Protein AF-A0A9E1UUY7-F1 (afdb_monomer_lite)

Secondary structure (DSSP, 8-state):
-PPPPPPEEEEE-TT-HHHHHHSS-GGG-HHHHHHHHHTT--EEEEEPPP--SSGGGHHHHHHHHHHHHHHHHHHHT-EEEEEE-GGGT-S---SSTT--TTEETTTEE-----HHHHGGGS-SSSSPPSEEEEEETTHHHHHHHTTGGGGTT-S-----SS---TT--HHHHHHHHHHHHHHIIIIII--SSPEEEEESSSSSHHHHHHTTPEEEEEESSS---HHHHHHHHHHHHHTGGGT--BEEEE---BTTBSS-S-HHHHHHHHHHHHHTT-SEEEES-SS---S-TTSTT--S-PPPTTS-S--SSEEESSSS-EEE-HHHHHHHHIIIIIHHHS--S--GGG---SS-----TT--TTT--TTPPPPTTS-TTTSS-GGG-TT-PPPHHHHHHHHHGGG-

Radius of gyration: 20.35 Å; chains: 1; bounding box: 51×53×53 Å

Sequence (408 aa):
MKPSEALILGVDTAGSYHWTGHGTPPWQVDAFFRSVKALGANHINFHVHPITHAGKRNSALMQAMLLDIDRACRQRGLYYTLSIEAPNFAPKAEITPGVNEYEHSGDRHFWLLRPEWLQPLLPPKQPKPLLRAVIYDEAAHMQLSNNKYSHFPKADFDKPFFVDTRGMTMPKAWAALVNECGRIRSNHYRLPVPLHTEQVWPDLFHIFARAGWTAAPKLLKEHLNAVVVSVALGAAVQYQDRGARFWVSPDLWSPLGYPGHPPESLRSALLMGYQLGAEGIYVENIDYQGPPKDGPAAGPRTRHPEAPDRGSLVAWQDRETFALTAYGKVVHQFYTQYVPRHPRALDWRTYRPRVAIIRLPDGGWGQFSPGHKPVPHGEASSRDRLLGNPEMPLDKAASEWLHVWPIL

Structure (mmCIF, N/CA/C/O backbone):
data_AF-A0A9E1UUY7-F1
#
_entry.id   AF-A0A9E1UUY7-F1
#
loop_
_atom_site.group_PDB
_atom_site.id
_atom_site.type_symbol
_atom_site.label_atom_id
_atom_site.label_alt_id
_atom_site.label_comp_id
_atom_site.label_asym_id
_atom_site.label_entity_id
_atom_site.label_seq_id
_atom_site.pdbx_PDB_ins_code
_atom_site.Cartn_x
_atom_site.Cartn_y
_atom_site.Cartn_z
_atom_site.occupancy
_atom_site.B_iso_or_equiv
_atom_site.auth_seq_id
_atom_site.auth_comp_id
_atom_site.auth_asym_id
_atom_site.auth_atom_id
_atom_site.pdbx_PDB_model_num
ATOM 1 N N . MET A 1 1 ? 5.155 -30.880 7.814 1.00 38.59 1 MET A N 1
ATOM 2 C CA . MET A 1 1 ? 4.734 -29.575 7.252 1.00 38.59 1 MET A CA 1
ATOM 3 C C . MET A 1 1 ? 4.726 -28.552 8.377 1.00 38.59 1 MET A C 1
ATOM 5 O O . MET A 1 1 ? 4.186 -28.868 9.429 1.00 38.59 1 MET A O 1
ATOM 9 N N . LYS A 1 2 ? 5.352 -27.376 8.211 1.00 38.34 2 LYS A N 1
ATOM 10 C CA . LYS A 1 2 ? 5.155 -26.275 9.174 1.00 38.34 2 LYS A CA 1
ATOM 11 C C . LYS A 1 2 ? 3.660 -25.906 9.167 1.00 38.34 2 LYS A C 1
ATOM 13 O O . LYS A 1 2 ? 3.077 -25.955 8.084 1.00 38.34 2 LYS A O 1
ATOM 18 N N . PRO A 1 3 ? 3.038 -25.559 10.310 1.00 44.34 3 PRO A N 1
ATOM 19 C CA . PRO A 1 3 ? 1.671 -25.045 10.310 1.00 44.34 3 PRO A CA 1
ATOM 20 C C . PRO A 1 3 ? 1.600 -23.880 9.321 1.00 44.34 3 PRO A C 1
ATOM 22 O O . PRO A 1 3 ? 2.413 -22.957 9.428 1.00 44.34 3 PRO A O 1
ATOM 25 N N . SER A 1 4 ? 0.706 -23.941 8.330 1.00 60.41 4 SER A N 1
ATOM 26 C CA . SER A 1 4 ? 0.529 -22.823 7.403 1.00 60.41 4 SER A CA 1
ATOM 27 C C . SER A 1 4 ? 0.126 -21.605 8.226 1.00 60.41 4 SER A C 1
ATOM 29 O O . SER A 1 4 ? -0.836 -21.684 8.994 1.00 60.41 4 SER A O 1
ATOM 31 N N . GLU A 1 5 ? 0.860 -20.496 8.112 1.00 73.94 5 GLU A N 1
ATOM 32 C CA . GLU A 1 5 ? 0.391 -19.245 8.705 1.00 73.94 5 GLU A CA 1
ATOM 33 C C . GLU A 1 5 ? -1.024 -18.957 8.191 1.00 73.94 5 GLU A C 1
ATOM 35 O O . GLU A 1 5 ? -1.325 -19.206 7.022 1.00 73.94 5 GLU A O 1
ATOM 40 N N . ALA A 1 6 ? -1.903 -18.496 9.083 1.00 84.81 6 ALA A N 1
ATOM 41 C CA . ALA A 1 6 ? -3.269 -18.167 8.708 1.00 84.81 6 ALA A CA 1
ATOM 42 C C . ALA A 1 6 ? -3.254 -17.143 7.566 1.00 84.81 6 ALA A C 1
ATOM 44 O O . ALA A 1 6 ? -2.542 -16.139 7.645 1.00 84.81 6 ALA A O 1
ATOM 45 N N . LEU A 1 7 ? -4.036 -17.414 6.520 1.00 93.44 7 LEU A N 1
ATOM 46 C CA . LEU A 1 7 ? -4.216 -16.503 5.396 1.00 93.44 7 LEU A CA 1
ATOM 47 C C . LEU A 1 7 ? -4.732 -15.152 5.899 1.00 93.44 7 LEU A C 1
ATOM 49 O O . LEU A 1 7 ? -5.690 -15.093 6.676 1.00 93.44 7 LEU A O 1
ATOM 53 N N . ILE A 1 8 ? -4.101 -14.078 5.437 1.00 96.31 8 ILE A N 1
ATOM 54 C CA . ILE A 1 8 ? -4.511 -12.713 5.749 1.00 96.31 8 ILE A CA 1
ATOM 55 C C . ILE A 1 8 ? -5.577 -12.303 4.731 1.00 96.31 8 ILE A C 1
ATOM 57 O O . ILE A 1 8 ? -5.313 -12.251 3.533 1.00 96.31 8 ILE A O 1
ATOM 61 N N . LEU A 1 9 ? -6.788 -12.050 5.220 1.00 98.00 9 LEU A N 1
ATOM 62 C CA . LEU A 1 9 ? -7.938 -11.600 4.441 1.00 98.00 9 LEU A CA 1
ATOM 63 C C . LEU A 1 9 ? -8.405 -10.286 5.042 1.00 98.00 9 LEU A C 1
ATOM 65 O O . LEU A 1 9 ? -8.908 -10.258 6.167 1.00 98.00 9 LEU A O 1
ATOM 69 N N . GLY A 1 10 ? -8.182 -9.193 4.331 1.00 97.94 10 GLY A N 1
ATOM 70 C CA . GLY A 1 10 ? -8.300 -7.873 4.914 1.00 97.94 10 GLY A CA 1
ATOM 71 C C . GLY A 1 10 ? -9.119 -6.887 4.116 1.00 97.94 10 GLY A C 1
ATOM 72 O O . GLY A 1 10 ? -9.627 -7.164 3.028 1.00 97.94 10 GLY A O 1
ATOM 73 N N . VAL A 1 11 ? -9.208 -5.713 4.713 1.00 97.75 11 VAL A N 1
ATOM 74 C CA . VAL A 1 11 ? -9.725 -4.485 4.124 1.00 97.75 11 VAL A CA 1
ATOM 75 C C . VAL A 1 11 ? -8.815 -3.341 4.525 1.00 97.75 11 VAL A C 1
ATOM 77 O O . VAL A 1 11 ? -8.025 -3.458 5.465 1.00 97.75 11 VAL A O 1
ATOM 80 N N . ASP A 1 12 ? -8.939 -2.241 3.816 1.00 95.62 12 ASP A N 1
ATOM 81 C CA . ASP A 1 12 ? -8.142 -1.044 3.998 1.00 95.62 12 ASP A CA 1
ATOM 82 C C . ASP A 1 12 ? -9.040 0.145 4.414 1.00 95.62 12 ASP A C 1
ATOM 84 O O . ASP A 1 12 ? -10.259 0.126 4.211 1.00 95.62 12 ASP A O 1
ATOM 88 N N . THR A 1 13 ? -8.446 1.166 5.040 1.00 94.38 13 THR A N 1
ATOM 89 C CA . THR A 1 13 ? -9.147 2.390 5.472 1.00 94.38 13 THR A CA 1
ATOM 90 C C . THR A 1 13 ? -8.868 3.623 4.599 1.00 94.38 13 THR A C 1
ATOM 92 O O . THR A 1 13 ? -9.041 4.749 5.078 1.00 94.38 13 THR A O 1
ATOM 95 N N . ALA A 1 14 ? -8.404 3.453 3.362 1.00 84.75 14 ALA A N 1
ATOM 96 C CA . ALA A 1 14 ? -8.168 4.525 2.402 1.00 84.75 14 ALA A CA 1
ATOM 97 C C . ALA A 1 14 ? -9.449 5.335 2.200 1.00 84.75 14 ALA A C 1
ATOM 99 O O . ALA A 1 14 ? -10.526 4.789 1.969 1.00 84.75 14 ALA A O 1
AT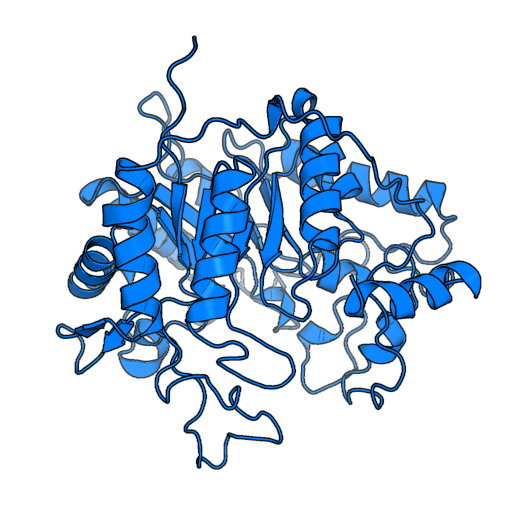OM 100 N N . GLY A 1 15 ? -9.343 6.658 2.319 1.00 71.50 15 GLY A N 1
ATOM 101 C CA . GLY A 1 15 ? -10.489 7.553 2.159 1.00 71.50 15 GLY A CA 1
ATOM 102 C C . GLY A 1 15 ? -11.581 7.403 3.226 1.00 71.50 15 GLY A C 1
ATOM 103 O O . GLY A 1 15 ? -12.711 7.821 2.967 1.00 71.50 15 GLY A O 1
ATOM 104 N N . SER A 1 16 ? -11.277 6.822 4.399 1.00 78.69 16 SER A N 1
ATOM 105 C CA . SER A 1 16 ? -12.309 6.377 5.343 1.00 78.69 16 SER A CA 1
ATOM 106 C C . SER A 1 16 ? -13.387 7.427 5.643 1.00 78.69 16 SER A C 1
ATOM 108 O O . SER A 1 16 ? -13.115 8.537 6.126 1.00 78.69 16 SER A O 1
ATOM 110 N N . TYR A 1 17 ? -14.642 7.042 5.399 1.00 79.50 17 TYR A N 1
ATOM 111 C CA . TYR A 1 17 ? -15.811 7.884 5.642 1.00 79.50 17 TYR A CA 1
ATOM 112 C C . TYR A 1 17 ? -16.031 8.138 7.134 1.00 79.50 17 TYR A C 1
ATOM 114 O O . TYR A 1 17 ? -16.485 9.212 7.509 1.00 79.50 17 TYR A O 1
ATOM 122 N N . HIS A 1 18 ? -15.681 7.202 8.016 1.00 80.38 18 HIS A N 1
ATOM 123 C CA . HIS A 1 18 ? -15.804 7.424 9.459 1.00 80.38 18 HIS A CA 1
ATOM 124 C C . HIS A 1 18 ? -15.027 8.651 9.949 1.00 80.38 18 HIS A C 1
ATOM 126 O O . HIS A 1 18 ? -15.564 9.459 10.715 1.00 80.38 18 HIS A O 1
ATOM 132 N N . TRP A 1 19 ? -13.806 8.847 9.448 1.00 81.06 19 TRP A N 1
ATOM 133 C CA . TRP A 1 19 ? -13.015 10.019 9.806 1.00 81.06 19 TRP A CA 1
ATOM 134 C C . TRP A 1 19 ? -13.644 11.306 9.264 1.00 81.06 19 TRP A C 1
ATOM 136 O O . TRP A 1 19 ? -13.841 12.270 10.000 1.00 81.06 19 TRP A O 1
ATOM 146 N N . THR A 1 20 ? -13.979 11.318 7.974 1.00 80.12 20 THR A N 1
ATOM 147 C CA . THR A 1 20 ? -14.407 12.532 7.260 1.00 80.12 20 THR A CA 1
ATOM 148 C C . THR A 1 20 ? -15.874 12.900 7.495 1.00 80.12 20 THR A C 1
ATOM 150 O O . THR A 1 20 ? -16.199 14.078 7.608 1.00 80.12 20 THR A O 1
ATOM 153 N N . GLY A 1 21 ? -16.759 11.911 7.596 1.00 80.44 21 GLY A N 1
ATOM 154 C CA . GLY A 1 21 ? -18.204 12.073 7.754 1.00 80.44 21 GLY A CA 1
ATOM 155 C C . GLY A 1 21 ? -18.697 12.074 9.202 1.00 80.44 21 GLY A C 1
ATOM 156 O O . GLY A 1 21 ? -19.742 12.661 9.480 1.00 80.44 21 GLY A O 1
ATOM 157 N N . HIS A 1 22 ? -17.969 11.453 10.138 1.00 81.31 22 HIS A N 1
ATOM 158 C CA . HIS A 1 22 ? -18.386 11.361 11.548 1.00 81.31 22 HIS A CA 1
ATOM 159 C C . HIS A 1 22 ? -17.381 11.951 12.545 1.00 81.31 22 HIS A C 1
ATOM 161 O O . HIS A 1 22 ? -17.633 11.915 13.752 1.00 81.31 22 HIS A O 1
ATOM 167 N N . GLY A 1 23 ? -16.241 12.471 12.075 1.00 86.31 23 GLY A N 1
ATOM 168 C CA . GLY A 1 23 ? -15.219 13.083 12.930 1.00 86.31 23 GLY A CA 1
ATOM 169 C C . GLY A 1 23 ? -14.635 12.128 13.974 1.00 86.31 23 GLY A C 1
ATOM 170 O O . GLY A 1 23 ? -14.074 12.581 14.969 1.00 86.31 23 GLY A O 1
ATOM 171 N N . THR A 1 24 ? -14.808 10.815 13.789 1.00 89.00 24 THR A N 1
ATOM 172 C CA . THR A 1 24 ? -14.367 9.792 14.739 1.00 89.00 24 THR A CA 1
ATOM 173 C C . THR A 1 24 ? -13.473 8.785 14.021 1.00 89.00 24 THR A C 1
ATOM 175 O O . THR A 1 24 ? -13.864 8.264 12.975 1.00 89.00 24 THR A O 1
ATOM 178 N N . PRO A 1 25 ? -12.297 8.451 14.575 1.00 92.25 25 PRO A N 1
ATOM 179 C CA . PRO A 1 25 ? -11.444 7.437 13.982 1.00 92.25 25 PRO A CA 1
ATOM 180 C C . PRO A 1 25 ? -12.100 6.049 13.967 1.00 92.25 25 PRO A C 1
ATOM 182 O O . PRO A 1 25 ? -12.718 5.662 14.962 1.00 92.25 25 PRO A O 1
ATOM 185 N N . PRO A 1 26 ? -11.916 5.244 12.904 1.00 93.19 26 PRO A N 1
ATOM 186 C CA . PRO A 1 26 ? -12.570 3.939 12.783 1.00 93.19 26 PRO A CA 1
ATOM 187 C C . PRO A 1 26 ? -12.216 2.970 13.923 1.00 93.19 26 PRO A C 1
ATOM 189 O O . PRO A 1 26 ? -13.072 2.220 14.385 1.00 93.19 26 PRO A O 1
ATOM 192 N N . TRP A 1 27 ? -10.995 3.030 14.464 1.00 94.88 27 TRP A N 1
ATOM 193 C CA . TRP A 1 27 ? -10.573 2.183 15.590 1.00 94.88 27 TRP A CA 1
ATOM 194 C C . TRP A 1 27 ? -11.230 2.532 16.937 1.00 94.88 27 TRP A C 1
ATOM 196 O O . TRP A 1 27 ? -11.044 1.799 17.907 1.00 94.88 27 TRP A O 1
ATOM 206 N N . GLN A 1 28 ? -12.002 3.620 17.014 1.00 94.88 28 GLN A N 1
ATOM 207 C CA . GLN A 1 28 ? -12.779 4.009 18.197 1.00 94.88 28 GLN A CA 1
ATOM 208 C C . GLN A 1 28 ? -14.278 3.694 18.061 1.00 94.88 28 GLN A C 1
ATOM 210 O O . GLN A 1 28 ? -15.062 4.055 18.939 1.00 94.88 28 GLN A O 1
ATOM 215 N N . VAL A 1 29 ? -14.700 3.049 16.968 1.00 94.25 29 VAL A N 1
ATOM 216 C CA . VAL A 1 29 ? -16.112 2.762 16.687 1.00 94.25 29 VAL A CA 1
ATOM 217 C C . VAL A 1 29 ? -16.335 1.253 16.653 1.00 94.25 29 VAL A C 1
ATOM 219 O O . VAL A 1 29 ? -15.800 0.548 15.802 1.00 94.25 29 VAL A O 1
ATOM 222 N N . ASP A 1 30 ? -17.169 0.729 17.552 1.00 96.31 30 ASP A N 1
ATOM 223 C CA . ASP A 1 30 ? -17.468 -0.709 17.580 1.00 96.31 30 ASP A CA 1
ATOM 224 C C . ASP A 1 30 ? -18.150 -1.185 16.296 1.00 96.31 30 ASP A C 1
ATOM 226 O O . ASP A 1 30 ? -17.867 -2.286 15.814 1.00 96.31 30 ASP A O 1
ATOM 230 N N . ALA A 1 31 ? -19.010 -0.350 15.711 1.00 96.25 31 ALA A N 1
ATOM 231 C CA . ALA A 1 31 ? -19.679 -0.634 14.448 1.00 96.25 31 ALA A CA 1
ATOM 232 C C . ALA A 1 31 ? -18.709 -0.905 13.303 1.00 96.25 31 ALA A C 1
ATOM 234 O O . ALA A 1 31 ? -18.947 -1.817 12.510 1.00 96.25 31 ALA A O 1
ATOM 235 N N . PHE A 1 32 ? -17.597 -0.170 13.247 1.00 96.38 32 PHE A N 1
ATOM 236 C CA . PHE A 1 32 ? -16.549 -0.388 12.257 1.00 96.38 32 PHE A CA 1
ATOM 237 C C . PHE A 1 32 ? -15.992 -1.810 12.358 1.00 96.38 32 PHE A C 1
ATOM 239 O O . PHE A 1 32 ? -15.933 -2.544 11.377 1.00 96.38 32 PHE A O 1
ATOM 246 N N . PHE A 1 33 ? -15.689 -2.283 13.565 1.00 97.38 33 PHE A N 1
ATOM 247 C CA . PHE A 1 33 ? -15.230 -3.660 13.737 1.00 97.38 33 PHE A CA 1
ATOM 248 C C . PHE A 1 33 ? -16.325 -4.703 13.476 1.00 97.38 33 PHE A C 1
ATOM 250 O O . PHE A 1 33 ? -16.024 -5.795 12.982 1.00 97.38 33 PHE A O 1
ATOM 257 N N . ARG A 1 34 ? -17.599 -4.385 13.755 1.00 97.88 34 ARG A N 1
ATOM 258 C CA . ARG A 1 34 ? -18.731 -5.233 13.339 1.00 97.88 34 ARG A CA 1
ATOM 259 C C . ARG A 1 34 ? -18.800 -5.349 11.815 1.00 97.88 34 ARG A C 1
ATOM 261 O O . ARG A 1 34 ? -19.099 -6.438 11.329 1.00 97.88 34 ARG A O 1
ATOM 268 N N . SER A 1 35 ? -18.493 -4.288 11.068 1.00 97.94 35 SER A N 1
ATOM 269 C CA . SER A 1 35 ? -18.500 -4.311 9.601 1.00 97.94 35 SER A CA 1
ATOM 270 C C . SER A 1 35 ? -17.326 -5.102 9.022 1.00 97.94 35 SER A C 1
ATOM 272 O O . SER A 1 35 ? -17.542 -5.951 8.157 1.00 97.94 35 SER A O 1
ATOM 274 N N . VAL A 1 36 ? -16.122 -4.960 9.588 1.00 98.25 36 VAL A N 1
ATOM 275 C CA . VAL A 1 36 ? -14.956 -5.807 9.264 1.00 98.25 36 VAL A CA 1
ATOM 276 C C . VAL A 1 36 ? -15.285 -7.289 9.490 1.00 98.25 36 VAL A C 1
ATOM 278 O O . VAL A 1 36 ? -15.058 -8.125 8.612 1.00 98.25 36 VAL A O 1
ATOM 281 N N . LYS A 1 37 ? -15.904 -7.624 10.631 1.00 98.31 37 LYS A N 1
ATOM 282 C CA . LYS A 1 37 ? -16.352 -8.994 10.927 1.00 98.31 37 LYS A CA 1
ATOM 283 C C . LYS A 1 37 ? -17.449 -9.467 9.971 1.00 98.31 37 LYS A C 1
ATOM 285 O O . LYS A 1 37 ? -17.419 -10.622 9.553 1.00 98.31 37 LYS A O 1
ATOM 290 N N . ALA A 1 38 ? -18.400 -8.605 9.610 1.00 98.56 38 ALA A N 1
ATOM 291 C CA . ALA A 1 38 ? -19.463 -8.937 8.662 1.00 98.56 38 ALA A CA 1
ATOM 292 C C . ALA A 1 38 ? -18.908 -9.279 7.272 1.00 98.56 38 ALA A C 1
ATOM 294 O O . ALA A 1 38 ? -19.444 -10.161 6.610 1.00 98.56 38 ALA A O 1
ATOM 295 N N . LEU A 1 39 ? -17.802 -8.659 6.854 1.00 98.62 39 LEU A N 1
ATOM 296 C CA . LEU A 1 39 ? -17.079 -9.024 5.631 1.00 98.62 39 LEU A CA 1
ATOM 297 C C . LEU A 1 39 ? -16.318 -10.356 5.747 1.00 98.62 39 LEU A C 1
ATOM 299 O O . LEU A 1 39 ? -15.879 -10.891 4.736 1.00 98.62 39 LEU A O 1
ATOM 303 N N . GLY A 1 40 ? -16.147 -10.908 6.951 1.00 98.25 40 GLY A N 1
ATOM 304 C CA . GLY A 1 40 ? -15.309 -12.086 7.189 1.00 98.25 40 GLY A CA 1
ATOM 305 C C . GLY A 1 40 ? -13.808 -11.791 7.174 1.00 98.25 40 GLY A C 1
ATOM 306 O O . GLY A 1 40 ? -13.010 -12.719 7.058 1.00 98.25 40 GLY A O 1
ATOM 307 N N . ALA A 1 41 ? -13.417 -10.518 7.268 1.00 98.31 41 ALA A N 1
ATOM 308 C CA . ALA A 1 41 ? -12.019 -10.115 7.290 1.00 98.31 41 ALA A CA 1
ATOM 309 C C . ALA A 1 41 ? -11.380 -10.385 8.664 1.00 98.31 41 ALA A C 1
ATOM 311 O O . ALA A 1 41 ? -12.022 -10.269 9.710 1.00 98.31 41 ALA A O 1
ATOM 312 N N . ASN A 1 42 ? -10.091 -10.720 8.656 1.00 97.56 42 ASN A N 1
ATOM 313 C CA . ASN A 1 42 ? -9.255 -10.917 9.843 1.00 97.56 42 ASN A CA 1
ATOM 314 C C . ASN A 1 42 ? -8.092 -9.910 9.932 1.00 97.56 42 ASN A C 1
ATOM 316 O O . ASN A 1 42 ? -7.251 -10.017 10.829 1.00 97.56 42 ASN A O 1
ATOM 320 N N . HIS A 1 43 ? -8.038 -8.956 9.000 1.00 98.12 43 HIS A N 1
ATOM 321 C CA . HIS A 1 43 ? -6.961 -7.988 8.867 1.00 98.12 43 HIS A CA 1
ATOM 322 C C . HIS A 1 43 ? -7.461 -6.598 8.460 1.00 98.12 43 HIS A C 1
ATOM 324 O O . HIS A 1 43 ? -8.394 -6.483 7.666 1.00 98.12 43 HIS A O 1
ATOM 330 N N . ILE A 1 44 ? -6.806 -5.549 8.965 1.00 98.06 44 ILE A N 1
ATOM 331 C CA . ILE A 1 44 ? -7.079 -4.156 8.592 1.00 98.06 44 ILE A CA 1
ATOM 332 C C . ILE A 1 44 ? -5.775 -3.446 8.212 1.00 98.06 44 ILE A C 1
ATOM 334 O O . ILE A 1 44 ? -4.829 -3.426 8.997 1.00 98.06 44 ILE A O 1
ATOM 338 N N . ASN A 1 45 ? -5.725 -2.835 7.033 1.00 97.81 45 ASN A N 1
ATOM 339 C CA . ASN A 1 45 ? -4.677 -1.883 6.675 1.00 97.81 45 ASN A CA 1
ATOM 340 C C . ASN A 1 45 ? -5.119 -0.466 7.058 1.00 97.81 45 ASN A C 1
ATOM 342 O O . ASN A 1 45 ? -6.059 0.069 6.468 1.00 97.81 45 ASN A O 1
ATOM 346 N N . PHE A 1 46 ? -4.475 0.123 8.067 1.00 97.38 46 PHE A N 1
ATOM 347 C CA . PHE A 1 46 ? -4.775 1.482 8.510 1.00 97.38 46 PHE A CA 1
ATOM 348 C C . PHE A 1 46 ? -3.881 2.484 7.794 1.00 97.38 46 PHE A C 1
ATOM 350 O O . PHE A 1 46 ? -2.663 2.460 7.965 1.00 97.38 46 PHE A O 1
ATOM 357 N N . HIS A 1 47 ? -4.494 3.415 7.070 1.00 95.12 47 HIS A N 1
ATOM 358 C CA . HIS A 1 47 ? -3.803 4.586 6.538 1.00 95.12 47 HIS A CA 1
ATOM 359 C C . HIS A 1 47 ? -3.465 5.557 7.661 1.00 95.12 47 HIS A C 1
ATOM 361 O O . HIS A 1 47 ? -4.345 6.081 8.350 1.00 95.12 47 HIS A O 1
ATOM 367 N N . VAL A 1 48 ? -2.170 5.769 7.877 1.00 95.06 48 VAL A N 1
ATOM 368 C CA . VAL A 1 48 ? -1.661 6.626 8.943 1.00 95.06 48 VAL A CA 1
ATOM 369 C C . VAL A 1 48 ? -1.421 8.021 8.381 1.00 95.06 48 VAL A C 1
ATOM 371 O O . VAL A 1 48 ? -0.577 8.219 7.509 1.00 95.06 48 VAL A O 1
ATOM 374 N N . HIS A 1 49 ? -2.118 9.010 8.933 1.00 94.12 49 HIS A N 1
ATOM 375 C CA . HIS A 1 49 ? -1.875 10.419 8.637 1.00 94.12 49 HIS A CA 1
ATOM 376 C C . HIS A 1 49 ? -1.070 11.080 9.764 1.00 94.12 49 HIS A C 1
ATOM 378 O O . HIS A 1 49 ? -1.278 10.758 10.938 1.00 94.12 49 HIS A O 1
ATOM 384 N N . PRO A 1 50 ? -0.155 12.011 9.445 1.00 95.94 50 PRO A N 1
ATOM 385 C CA . PRO A 1 50 ? 0.582 12.746 10.462 1.00 95.94 50 PRO A CA 1
ATOM 386 C C . PRO A 1 50 ? -0.351 13.679 11.248 1.00 95.94 50 PRO A C 1
ATOM 388 O O . PRO A 1 50 ? -1.147 14.428 10.682 1.00 95.94 50 PRO A O 1
ATOM 391 N N . ILE A 1 51 ? -0.204 13.700 12.569 1.00 96.56 51 ILE A N 1
ATOM 392 C CA . ILE A 1 51 ? -0.846 14.686 13.438 1.00 96.56 51 ILE A CA 1
ATOM 393 C C . ILE A 1 51 ? 0.052 15.920 13.478 1.00 96.56 51 ILE A C 1
ATOM 395 O O . ILE A 1 51 ? 1.149 15.878 14.032 1.00 96.56 51 ILE A O 1
ATOM 399 N N . THR A 1 52 ? -0.420 17.017 12.886 1.00 96.56 52 THR A N 1
ATOM 400 C CA . THR A 1 52 ? 0.359 18.258 12.709 1.00 96.56 52 THR A CA 1
ATOM 401 C C . THR A 1 52 ? -0.230 19.477 13.432 1.00 96.56 52 THR A C 1
ATOM 403 O O . THR A 1 52 ? 0.413 20.519 13.505 1.00 96.56 52 THR A O 1
ATOM 406 N N . HIS A 1 53 ? -1.419 19.368 14.029 1.00 95.25 53 HIS A N 1
ATOM 407 C CA . HIS A 1 53 ? -2.212 20.519 14.493 1.00 95.25 53 HIS A CA 1
ATOM 408 C C . HIS A 1 53 ? -2.122 20.831 16.004 1.00 95.25 53 HIS A C 1
ATOM 410 O O . HIS A 1 53 ? -2.658 21.836 16.459 1.00 95.25 53 HIS A O 1
ATOM 416 N N . ALA A 1 54 ? -1.455 20.001 16.806 1.00 94.88 54 ALA A N 1
ATOM 417 C CA . ALA A 1 54 ? -1.353 20.117 18.267 1.00 94.88 54 ALA A CA 1
ATOM 418 C C . ALA A 1 54 ? 0.017 20.631 18.769 1.00 94.88 54 ALA A C 1
ATOM 420 O O . ALA A 1 54 ? 0.327 20.532 19.965 1.00 94.88 54 ALA A O 1
ATOM 421 N N . GLY A 1 55 ? 0.851 21.171 17.873 1.00 94.88 55 GLY A N 1
ATOM 422 C CA . GLY A 1 55 ? 2.160 21.746 18.191 1.00 94.88 55 GLY A CA 1
ATOM 423 C C . GLY A 1 55 ? 3.096 20.737 18.863 1.00 94.88 55 GLY A C 1
ATOM 424 O O . GLY A 1 55 ? 3.283 19.626 18.379 1.00 94.88 55 GLY A O 1
ATOM 425 N N . LYS A 1 56 ? 3.664 21.082 20.027 1.00 96.06 56 LYS A N 1
ATOM 426 C CA . LYS A 1 56 ? 4.607 20.205 20.758 1.00 96.06 56 LYS A CA 1
ATOM 427 C C . LYS A 1 56 ? 4.015 18.844 21.166 1.00 96.06 56 LYS A C 1
ATOM 429 O O . LYS A 1 56 ? 4.771 17.936 21.493 1.00 96.06 56 LYS A O 1
ATOM 434 N N . ARG A 1 57 ? 2.684 18.688 21.156 1.00 97.56 57 ARG A N 1
ATOM 435 C CA . ARG A 1 57 ? 2.002 17.425 21.498 1.00 97.56 57 ARG A CA 1
ATOM 436 C C . ARG A 1 57 ? 1.817 16.480 20.311 1.00 97.56 57 ARG A C 1
ATOM 438 O O . ARG A 1 57 ? 1.456 15.332 20.535 1.00 97.56 57 ARG A O 1
ATOM 445 N N . ASN A 1 58 ? 2.081 16.928 19.084 1.00 97.50 58 ASN A N 1
ATOM 446 C CA . ASN A 1 58 ? 1.918 16.146 17.854 1.00 97.50 58 ASN A CA 1
ATOM 447 C C . ASN A 1 58 ? 2.561 14.752 17.944 1.00 97.50 58 ASN A C 1
ATOM 449 O O . ASN A 1 58 ? 1.877 13.754 17.751 1.00 97.50 58 ASN A O 1
ATOM 453 N N . SER A 1 59 ? 3.843 14.666 18.320 1.00 97.25 59 SER A N 1
ATOM 454 C CA . SER A 1 59 ? 4.553 13.379 18.441 1.00 97.25 59 SER A CA 1
ATOM 455 C C . SER A 1 59 ? 3.937 12.443 19.492 1.00 97.25 59 SER A C 1
ATOM 457 O O . SER A 1 59 ? 3.761 11.252 19.241 1.00 97.25 59 SER A O 1
ATOM 459 N N . ALA A 1 60 ? 3.548 12.976 20.655 1.00 97.50 60 ALA A N 1
ATOM 460 C CA . ALA A 1 60 ? 2.904 12.179 21.701 1.00 97.50 60 ALA A CA 1
ATOM 461 C C . ALA A 1 60 ? 1.522 11.669 21.257 1.00 97.50 60 ALA A C 1
ATOM 463 O O . ALA A 1 60 ? 1.171 10.521 21.516 1.00 97.50 60 ALA A O 1
ATOM 464 N N . LEU A 1 61 ? 0.755 12.499 20.544 1.00 97.69 61 LEU A N 1
ATOM 465 C CA . LEU A 1 61 ? -0.536 12.107 19.978 1.00 97.69 61 LEU A CA 1
ATOM 466 C C . LEU A 1 61 ? -0.381 11.081 18.849 1.00 97.69 61 LEU A C 1
ATOM 468 O O . LEU A 1 61 ? -1.194 10.166 18.766 1.00 97.69 61 LEU A O 1
ATOM 472 N N . MET A 1 62 ? 0.673 11.179 18.030 1.00 97.69 62 MET A N 1
ATOM 473 C CA . MET A 1 62 ? 1.001 10.156 17.028 1.00 97.69 62 MET A CA 1
ATOM 474 C C . MET A 1 62 ? 1.244 8.800 17.682 1.00 97.69 62 MET A C 1
ATOM 476 O O . MET A 1 62 ? 0.668 7.800 17.259 1.00 97.69 62 MET A O 1
ATOM 480 N N . GLN A 1 63 ? 2.052 8.762 18.742 1.00 97.44 63 GLN A N 1
ATOM 481 C CA . GLN A 1 63 ? 2.290 7.528 19.486 1.00 97.44 63 GLN A CA 1
ATOM 482 C C . GLN A 1 63 ? 0.996 6.986 20.113 1.00 97.44 63 GLN A C 1
ATOM 484 O O . GLN A 1 63 ? 0.711 5.795 19.992 1.00 97.44 63 GLN A O 1
ATOM 489 N N . ALA A 1 64 ? 0.197 7.851 20.747 1.00 97.50 64 ALA A N 1
ATOM 490 C CA . ALA A 1 64 ? -1.073 7.467 21.362 1.00 97.50 64 ALA A CA 1
ATOM 491 C C . ALA A 1 64 ? -2.059 6.880 20.340 1.00 97.50 64 ALA A C 1
ATOM 493 O O . ALA A 1 64 ? -2.656 5.839 20.597 1.00 97.50 64 ALA A O 1
ATOM 494 N N . MET A 1 65 ? -2.165 7.484 19.154 1.00 97.38 65 MET A N 1
ATOM 495 C CA . MET A 1 65 ? -3.002 6.983 18.065 1.00 97.38 65 MET A CA 1
ATOM 496 C C . MET A 1 65 ? -2.628 5.551 17.663 1.00 97.38 65 MET A C 1
ATOM 498 O O . MET A 1 65 ? -3.500 4.691 17.554 1.00 97.38 65 MET A O 1
ATOM 502 N N . LEU A 1 66 ? -1.336 5.273 17.461 1.00 97.38 66 LEU A N 1
ATOM 503 C CA . LEU A 1 66 ? -0.879 3.939 17.063 1.00 97.38 66 LEU A CA 1
ATOM 504 C C . LEU A 1 66 ? -1.087 2.898 18.174 1.00 97.38 66 LEU A C 1
ATOM 506 O O . LEU A 1 66 ? -1.447 1.756 17.885 1.00 97.38 66 LEU A O 1
ATOM 510 N N . LEU A 1 67 ? -0.916 3.296 19.438 1.00 96.44 67 LEU A N 1
ATOM 511 C CA . LEU A 1 67 ? -1.233 2.462 20.601 1.00 96.44 67 LEU A CA 1
ATOM 512 C C . LEU A 1 67 ? -2.732 2.150 20.704 1.00 96.44 67 LEU A C 1
ATOM 514 O O . LEU A 1 67 ? -3.101 1.035 21.077 1.00 96.44 67 LEU A O 1
ATOM 518 N N . ASP A 1 68 ? -3.598 3.108 20.378 1.00 96.81 68 ASP A N 1
ATOM 519 C CA . ASP A 1 68 ? -5.047 2.906 20.379 1.00 96.81 68 ASP A CA 1
ATOM 520 C C . ASP A 1 68 ? -5.483 1.953 19.259 1.00 96.81 68 ASP A C 1
ATOM 522 O O . ASP A 1 68 ? -6.300 1.063 19.509 1.00 96.81 68 ASP A O 1
ATOM 526 N 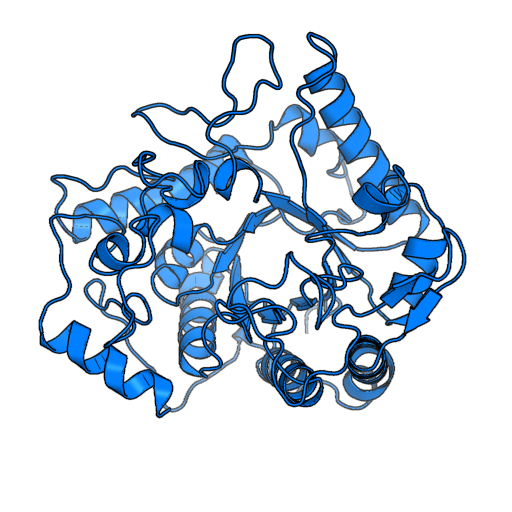N . ILE A 1 69 ? -4.892 2.066 18.063 1.00 97.06 69 ILE A N 1
ATOM 527 C CA . ILE A 1 69 ? -5.098 1.110 16.961 1.00 97.06 69 ILE A CA 1
ATOM 528 C C . ILE A 1 69 ? -4.705 -0.309 17.398 1.00 97.06 69 ILE A C 1
ATOM 530 O O . ILE A 1 69 ? -5.505 -1.240 17.264 1.00 97.06 69 ILE A O 1
ATOM 534 N N . ASP A 1 70 ? -3.498 -0.481 17.951 1.00 96.12 70 ASP A N 1
ATOM 535 C CA . ASP A 1 70 ? -3.006 -1.783 18.420 1.00 96.12 70 ASP A CA 1
ATOM 536 C C . ASP A 1 70 ? -3.919 -2.371 19.501 1.00 96.12 70 ASP A C 1
ATOM 538 O O . ASP A 1 70 ? -4.345 -3.525 19.395 1.00 96.12 70 ASP A O 1
ATOM 542 N N . ARG A 1 71 ? -4.303 -1.568 20.501 1.00 95.44 71 ARG A N 1
ATOM 543 C CA . ARG A 1 71 ? -5.223 -1.988 21.567 1.00 95.44 71 ARG A CA 1
ATOM 544 C C . ARG A 1 71 ? -6.566 -2.441 21.000 1.00 95.44 71 ARG A C 1
ATOM 546 O O . ARG A 1 71 ? -7.053 -3.508 21.385 1.00 95.44 71 ARG A O 1
ATOM 553 N N . ALA A 1 72 ? -7.153 -1.664 20.093 1.00 96.25 72 ALA A N 1
ATOM 554 C CA . ALA A 1 72 ? -8.447 -1.976 19.499 1.00 96.25 72 ALA A CA 1
ATOM 555 C C . ALA A 1 72 ? -8.401 -3.286 18.691 1.00 96.25 72 ALA A C 1
ATOM 557 O O . ALA A 1 72 ? -9.315 -4.112 18.807 1.00 96.25 72 ALA A O 1
ATOM 558 N N . CYS A 1 73 ? -7.313 -3.519 17.950 1.00 96.19 73 CYS A N 1
ATOM 559 C CA . CYS A 1 73 ? -7.082 -4.763 17.215 1.00 96.19 73 CYS A CA 1
ATOM 560 C C . CYS A 1 73 ? -6.846 -5.956 18.155 1.00 96.19 73 CYS A C 1
ATOM 562 O O . CYS A 1 73 ? -7.436 -7.019 17.946 1.00 96.19 73 CYS A O 1
ATOM 564 N N . ARG A 1 74 ? -6.066 -5.785 19.235 1.00 93.31 74 ARG A N 1
ATOM 565 C CA . ARG A 1 74 ? -5.816 -6.828 20.251 1.00 93.31 74 ARG A CA 1
ATOM 566 C C . ARG A 1 74 ? -7.073 -7.305 20.939 1.00 93.31 74 ARG A C 1
ATOM 568 O O . ARG A 1 74 ? -7.280 -8.511 21.036 1.00 93.31 74 ARG A O 1
ATOM 575 N N . GLN A 1 75 ? -7.929 -6.380 21.354 1.00 94.44 75 GLN A N 1
ATOM 576 C CA . GLN A 1 75 ? -9.214 -6.705 21.976 1.00 94.44 75 GLN A CA 1
ATOM 577 C C . GLN A 1 75 ? -10.113 -7.567 21.077 1.00 94.44 75 GLN A C 1
ATOM 579 O O . GLN A 1 75 ? -11.001 -8.250 21.576 1.00 94.44 75 GLN A O 1
ATOM 584 N N . ARG A 1 76 ? -9.891 -7.535 19.758 1.00 95.19 76 ARG A N 1
ATOM 585 C CA . ARG A 1 76 ? -10.733 -8.195 18.750 1.00 95.19 76 ARG A CA 1
ATOM 586 C C . ARG A 1 76 ? -10.027 -9.335 18.018 1.00 95.19 76 ARG A C 1
ATOM 588 O O . ARG A 1 76 ? -10.638 -9.964 17.161 1.00 95.19 76 ARG A O 1
ATOM 595 N N . GLY A 1 77 ? -8.764 -9.609 18.348 1.00 93.81 77 GLY A N 1
ATOM 596 C CA . GLY A 1 77 ? -7.962 -10.641 17.691 1.00 93.81 77 GLY A CA 1
ATOM 597 C C . GLY A 1 77 ? -7.722 -10.385 16.199 1.00 93.81 77 GLY A C 1
ATOM 598 O O . GLY A 1 77 ? -7.586 -11.343 15.441 1.00 93.81 77 GLY A O 1
ATOM 599 N N . LEU A 1 78 ? -7.694 -9.120 15.770 1.00 95.62 78 LEU A N 1
ATOM 600 C CA . LEU A 1 78 ? -7.493 -8.740 14.370 1.00 95.62 78 LEU A CA 1
ATOM 601 C C . LEU A 1 78 ? -6.022 -8.444 14.086 1.00 95.62 78 LEU A C 1
ATOM 603 O O . LEU A 1 78 ? -5.343 -7.780 14.869 1.00 95.62 78 LEU A O 1
ATOM 607 N N . TYR A 1 79 ? -5.536 -8.909 12.940 1.00 96.38 79 TYR A N 1
ATOM 608 C CA . TYR A 1 79 ? -4.251 -8.468 12.414 1.00 96.38 79 TYR A CA 1
ATOM 609 C C . TYR A 1 79 ? -4.374 -7.065 11.828 1.00 96.38 79 TYR A C 1
ATOM 611 O O . TYR A 1 79 ? -5.450 -6.659 11.393 1.00 96.38 79 TYR A O 1
ATOM 619 N N . TYR A 1 80 ? -3.269 -6.331 11.774 1.00 97.62 80 TYR A N 1
ATOM 620 C CA . TYR A 1 80 ? -3.280 -5.033 11.117 1.00 97.62 80 TYR A CA 1
ATOM 621 C C . TYR A 1 80 ? -1.941 -4.664 10.489 1.00 97.62 80 TYR A C 1
ATOM 623 O O . TYR A 1 80 ? -0.895 -5.227 10.818 1.00 97.62 80 TYR A O 1
ATOM 631 N N . THR A 1 81 ? -1.986 -3.705 9.579 1.00 97.62 81 THR A N 1
ATOM 632 C CA . THR A 1 81 ? -0.831 -3.050 8.961 1.00 97.62 81 THR A CA 1
ATOM 633 C C . THR A 1 81 ? -0.975 -1.540 9.082 1.00 97.62 81 THR A C 1
ATOM 635 O O . THR A 1 81 ? -2.069 -1.032 9.340 1.00 97.62 81 THR A O 1
ATOM 638 N N . LEU A 1 82 ? 0.149 -0.836 8.969 1.00 97.56 82 LEU A N 1
ATOM 639 C CA . LEU A 1 82 ? 0.196 0.624 8.965 1.00 97.56 82 LEU A CA 1
ATOM 640 C C . LEU A 1 82 ? 0.664 1.081 7.584 1.00 97.56 82 LEU A C 1
ATOM 642 O O . LEU A 1 82 ? 1.831 0.869 7.251 1.00 97.56 82 LEU A O 1
ATOM 646 N N . SER A 1 83 ? -0.234 1.676 6.805 1.00 97.25 83 SER A N 1
ATOM 647 C CA . SER A 1 83 ? 0.069 2.252 5.499 1.00 97.25 83 SER A CA 1
ATOM 648 C C . SER A 1 83 ? 0.534 3.698 5.618 1.00 97.25 83 SER A C 1
ATOM 650 O O . SER A 1 83 ? -0.037 4.503 6.359 1.00 97.25 83 SER A O 1
ATOM 652 N N . ILE A 1 84 ? 1.603 4.003 4.891 1.00 95.81 84 ILE A N 1
ATOM 653 C CA . ILE A 1 84 ? 2.242 5.305 4.779 1.00 95.81 84 ILE A CA 1
ATOM 654 C C . ILE A 1 84 ? 2.007 5.795 3.353 1.00 95.81 84 ILE A C 1
ATOM 656 O O . ILE A 1 84 ? 2.711 5.388 2.431 1.00 95.81 84 ILE A O 1
ATOM 660 N N . GLU A 1 85 ? 1.037 6.692 3.203 1.00 94.12 85 GLU A N 1
ATOM 661 C CA . GLU A 1 85 ? 0.678 7.292 1.910 1.00 94.12 85 GLU A CA 1
ATOM 662 C C . GLU A 1 85 ? 0.677 8.828 1.964 1.00 94.12 85 GLU A C 1
ATOM 664 O O . GLU A 1 85 ? 0.893 9.497 0.964 1.00 94.12 85 GLU A O 1
ATOM 669 N N . ALA A 1 86 ? 0.517 9.429 3.148 1.00 94.69 86 ALA A N 1
ATOM 670 C CA . ALA A 1 86 ? 0.433 10.882 3.315 1.00 94.69 86 ALA A CA 1
ATOM 671 C C . ALA A 1 86 ? 1.514 11.728 2.582 1.00 94.69 86 ALA A C 1
ATOM 673 O O . ALA A 1 86 ? 1.133 12.739 1.985 1.00 94.69 86 ALA A O 1
ATOM 674 N N . PRO A 1 87 ? 2.820 11.369 2.556 1.00 95.19 87 PRO A N 1
ATOM 675 C CA . PRO A 1 87 ? 3.810 12.120 1.770 1.00 95.19 87 PRO A CA 1
ATOM 676 C C . PRO A 1 87 ? 3.531 12.127 0.259 1.00 95.19 87 PRO A C 1
ATOM 678 O O . PRO A 1 87 ? 3.984 13.047 -0.424 1.00 95.19 87 PRO A O 1
ATOM 681 N N . ASN A 1 88 ? 2.752 11.178 -0.268 1.00 92.62 88 ASN A N 1
ATOM 682 C CA . ASN A 1 88 ? 2.384 11.128 -1.682 1.00 92.62 88 ASN A CA 1
ATOM 683 C C . ASN A 1 88 ? 1.505 12.318 -2.088 1.00 92.62 88 ASN A C 1
ATOM 685 O O . ASN A 1 88 ? 1.484 12.685 -3.256 1.00 92.62 88 ASN A O 1
ATOM 689 N N . PHE A 1 89 ? 0.811 12.942 -1.128 1.00 91.88 89 PHE A N 1
ATOM 690 C CA . PHE A 1 89 ? -0.171 14.006 -1.376 1.00 91.88 89 PHE A CA 1
ATOM 691 C C . PHE A 1 89 ? 0.081 15.291 -0.585 1.00 91.88 89 PHE A C 1
ATOM 693 O O . PHE A 1 89 ? -0.746 16.203 -0.610 1.00 91.88 89 PHE A O 1
ATOM 700 N N . ALA A 1 90 ? 1.189 15.371 0.149 1.00 93.81 90 ALA A N 1
ATOM 701 C CA . ALA A 1 90 ? 1.533 16.555 0.918 1.00 93.81 90 ALA A CA 1
ATOM 702 C C . ALA A 1 90 ? 3.032 16.868 0.807 1.00 93.81 90 ALA A C 1
ATOM 704 O O . ALA A 1 90 ? 3.862 15.977 1.007 1.00 93.81 90 ALA A O 1
ATOM 705 N N . PRO A 1 91 ? 3.409 18.142 0.571 1.00 95.06 91 PRO A N 1
ATOM 706 C CA . PRO A 1 91 ? 4.807 18.526 0.384 1.00 95.06 91 PRO A CA 1
ATOM 707 C C . PRO A 1 91 ? 5.571 18.609 1.710 1.00 95.06 91 PRO A C 1
ATOM 709 O O . PRO A 1 91 ? 6.799 18.669 1.723 1.00 95.06 91 PRO A O 1
ATOM 712 N N . LYS A 1 92 ? 4.854 18.638 2.840 1.00 96.31 92 LYS A N 1
ATOM 713 C CA . LYS A 1 92 ? 5.443 18.659 4.175 1.00 96.31 92 LYS A CA 1
ATOM 714 C C . LYS A 1 92 ? 4.486 18.154 5.246 1.00 96.31 92 LYS A C 1
ATOM 716 O O . LYS A 1 92 ? 3.270 18.290 5.109 1.00 96.31 92 LYS A O 1
ATOM 721 N N . ALA A 1 93 ? 5.049 17.686 6.354 1.00 97.31 93 ALA A N 1
ATOM 722 C CA . ALA A 1 93 ? 4.324 17.457 7.599 1.00 97.31 93 ALA A CA 1
ATOM 723 C C . ALA A 1 93 ? 5.202 17.813 8.799 1.00 97.31 93 ALA A C 1
ATOM 725 O O . ALA A 1 93 ? 6.320 17.327 8.910 1.00 97.31 93 ALA A O 1
ATOM 726 N N . GLU A 1 94 ? 4.690 18.632 9.718 1.00 97.19 94 GLU A N 1
ATOM 727 C CA . GLU A 1 94 ? 5.431 19.073 10.906 1.00 97.19 94 GLU A CA 1
ATOM 728 C C . GLU A 1 94 ? 4.895 18.378 12.167 1.00 97.19 94 GLU A C 1
ATOM 730 O O . GLU A 1 94 ? 4.067 18.920 12.906 1.00 97.19 94 GLU A O 1
ATOM 735 N N . ILE A 1 95 ? 5.339 17.137 12.407 1.00 97.06 95 ILE A N 1
ATOM 736 C CA . ILE A 1 95 ? 5.018 16.415 13.652 1.00 97.06 95 ILE A CA 1
ATOM 737 C C . ILE A 1 95 ? 5.899 16.947 14.787 1.00 97.06 95 ILE A C 1
ATOM 739 O O . ILE A 1 95 ? 5.395 17.240 15.867 1.00 97.06 95 ILE A O 1
ATOM 743 N N . THR A 1 96 ? 7.201 17.137 14.573 1.00 96.56 96 THR A N 1
ATOM 744 C CA . THR A 1 96 ? 7.987 18.018 15.447 1.00 96.56 96 THR A CA 1
ATOM 745 C C . THR A 1 96 ? 7.870 19.459 14.930 1.00 96.56 96 THR A C 1
ATOM 747 O O . THR A 1 96 ? 8.142 19.687 13.754 1.00 96.56 96 THR A O 1
ATOM 750 N N . PRO A 1 97 ? 7.496 20.450 15.767 1.00 94.62 97 PRO A N 1
ATOM 751 C CA . PRO A 1 97 ? 7.413 21.843 15.328 1.00 94.62 97 PRO A CA 1
ATOM 752 C C . PRO A 1 97 ? 8.710 22.327 14.668 1.00 94.62 97 PRO A C 1
ATOM 754 O O . PRO A 1 97 ? 9.779 22.218 15.271 1.00 94.62 97 PRO A O 1
ATOM 757 N N . GLY A 1 98 ? 8.605 22.863 13.449 1.00 96.06 98 GLY A N 1
ATOM 758 C CA . GLY A 1 98 ? 9.748 23.350 12.672 1.00 96.06 98 GLY A CA 1
ATOM 759 C C . GLY A 1 98 ? 10.576 22.267 11.971 1.00 96.06 98 GLY A C 1
ATOM 760 O O . GLY A 1 98 ? 11.585 22.597 11.356 1.00 96.06 98 GLY A O 1
ATOM 761 N N . VAL A 1 99 ? 10.173 20.995 12.037 1.00 97.00 99 VAL A N 1
ATOM 762 C CA . VAL A 1 99 ? 10.827 19.887 11.326 1.00 97.00 99 VAL A CA 1
ATOM 763 C C . VAL A 1 99 ? 9.855 19.321 10.304 1.00 97.00 99 VAL A C 1
ATOM 765 O O . VAL A 1 99 ? 8.790 18.831 10.670 1.00 97.00 99 VAL A O 1
ATOM 768 N N . ASN A 1 100 ? 10.229 19.353 9.027 1.00 97.44 100 ASN A N 1
ATOM 769 C CA . ASN A 1 100 ? 9.495 18.636 7.995 1.00 97.44 100 ASN A CA 1
ATOM 770 C C . ASN A 1 100 ? 9.835 17.139 8.068 1.00 97.44 100 ASN A C 1
ATOM 772 O O . ASN A 1 100 ? 10.917 16.725 7.670 1.00 97.44 100 ASN A O 1
ATOM 776 N N . GLU A 1 101 ? 8.905 16.321 8.553 1.00 97.00 101 GLU A N 1
ATOM 777 C CA . GLU A 1 101 ? 9.072 14.867 8.712 1.00 97.00 101 GLU A CA 1
ATOM 778 C C . GLU A 1 101 ? 9.212 14.114 7.391 1.00 97.00 101 GLU A C 1
ATOM 780 O O . GLU A 1 101 ? 9.563 12.935 7.405 1.00 97.00 101 GLU A O 1
ATOM 785 N N . TYR A 1 102 ? 8.880 14.760 6.273 1.00 97.62 102 TYR A N 1
ATOM 786 C CA . TYR A 1 102 ? 9.035 14.166 4.952 1.00 97.62 102 TYR A CA 1
ATOM 787 C C . TYR A 1 102 ? 10.406 14.440 4.345 1.00 97.62 102 TYR A C 1
ATOM 789 O O . TYR A 1 102 ? 10.796 13.771 3.396 1.00 97.62 102 TYR A O 1
ATOM 797 N N . GLU A 1 103 ? 11.147 15.408 4.884 1.00 97.31 103 GLU A N 1
ATOM 798 C CA . GLU A 1 103 ? 12.429 15.824 4.339 1.00 97.31 103 GLU A CA 1
ATOM 799 C C . GLU A 1 103 ? 13.575 14.980 4.896 1.00 97.31 103 GLU A C 1
ATOM 801 O O . GLU A 1 103 ? 13.779 14.845 6.106 1.00 97.31 103 GLU A O 1
ATOM 806 N N . HIS A 1 104 ? 14.367 14.431 3.983 1.00 96.62 104 HIS A N 1
ATOM 807 C CA . HIS A 1 104 ? 15.521 13.606 4.291 1.00 96.62 104 HIS A CA 1
ATOM 808 C C . HIS A 1 104 ? 16.761 14.082 3.526 1.00 96.62 104 HIS A C 1
ATOM 810 O O . HIS A 1 104 ? 16.685 14.813 2.539 1.00 96.62 104 HIS A O 1
ATOM 816 N N . SER A 1 105 ? 17.939 13.639 3.979 1.00 94.06 105 SER A N 1
ATOM 817 C CA . SER A 1 105 ? 19.232 13.995 3.378 1.00 94.06 105 SER A CA 1
ATOM 818 C C . SER A 1 105 ? 19.239 13.810 1.855 1.00 94.06 105 SER A C 1
ATOM 820 O O . SER A 1 105 ? 18.794 12.766 1.375 1.00 94.06 105 SER A O 1
ATOM 822 N N . GLY A 1 106 ? 19.817 14.760 1.117 1.00 91.94 106 GLY A N 1
ATOM 823 C CA . GLY A 1 106 ? 19.830 14.724 -0.351 1.00 91.94 106 GLY A CA 1
ATOM 824 C C . GLY A 1 106 ? 18.502 15.148 -0.986 1.00 91.94 106 GLY A C 1
ATOM 825 O O . GLY A 1 106 ? 18.156 14.623 -2.036 1.00 91.94 106 GLY A O 1
ATOM 826 N N . ASP A 1 107 ? 17.764 16.047 -0.323 1.00 94.62 107 ASP A N 1
ATOM 827 C CA . ASP A 1 107 ? 16.470 16.595 -0.769 1.00 94.62 107 ASP A CA 1
ATOM 828 C C . ASP A 1 107 ? 15.401 15.528 -1.054 1.00 94.62 107 ASP A C 1
ATOM 830 O O . ASP A 1 107 ? 14.547 15.663 -1.929 1.00 94.62 107 ASP A O 1
ATOM 834 N N . ARG A 1 108 ? 15.467 14.423 -0.312 1.00 97.12 108 ARG A N 1
ATOM 835 C CA . ARG A 1 108 ? 14.548 13.302 -0.479 1.00 97.12 108 ARG A CA 1
ATOM 836 C C . ARG A 1 108 ? 13.240 13.558 0.251 1.00 97.12 108 ARG A C 1
ATOM 838 O O . ARG A 1 108 ? 13.255 14.136 1.337 1.00 97.12 108 ARG A O 1
ATOM 845 N N . HIS A 1 109 ? 12.139 13.076 -0.319 1.00 97.62 109 HIS A N 1
ATOM 846 C CA . HIS A 1 109 ? 10.789 13.264 0.207 1.00 97.62 109 HIS A CA 1
ATOM 847 C C . HIS A 1 109 ? 10.075 11.929 0.409 1.00 97.62 109 HIS A C 1
ATOM 849 O O . HIS A 1 109 ? 9.650 11.314 -0.561 1.00 97.62 109 HIS A O 1
ATOM 855 N N . PHE A 1 110 ? 9.970 11.467 1.652 1.00 97.56 110 PHE A N 1
ATOM 856 C CA . PHE A 1 110 ? 9.226 10.266 2.061 1.00 97.56 110 PHE A CA 1
ATOM 857 C C . PHE A 1 110 ? 9.056 10.276 3.581 1.00 97.56 110 PHE A C 1
ATOM 859 O O . PHE A 1 110 ? 9.718 11.045 4.261 1.00 97.56 110 PHE A O 1
ATOM 866 N N . TRP A 1 111 ? 8.196 9.424 4.143 1.00 97.50 111 TRP A N 1
ATOM 867 C CA . TRP A 1 111 ? 8.015 9.373 5.595 1.00 97.50 111 TRP A CA 1
ATOM 868 C C . TRP A 1 111 ? 8.567 8.084 6.200 1.00 97.50 111 TRP A C 1
ATOM 870 O O . TRP A 1 111 ? 8.266 6.971 5.762 1.00 97.50 111 TRP A O 1
ATOM 880 N N . LEU A 1 112 ? 9.364 8.240 7.253 1.00 96.31 112 LEU A N 1
ATOM 881 C CA . LEU A 1 112 ? 9.807 7.159 8.119 1.00 96.31 112 LEU A CA 1
ATOM 882 C C . LEU A 1 112 ? 9.060 7.246 9.453 1.00 96.31 112 LEU A C 1
ATOM 884 O O . LEU A 1 112 ? 9.324 8.136 10.262 1.00 96.31 112 LEU A O 1
ATOM 888 N N . LEU A 1 113 ? 8.158 6.295 9.717 1.00 96.06 113 LEU A N 1
ATOM 889 C CA . LEU A 1 113 ? 7.560 6.172 11.051 1.00 96.06 113 LEU A CA 1
ATOM 890 C C . LEU A 1 113 ? 8.668 5.971 12.087 1.00 96.06 113 LEU A C 1
ATOM 892 O O . LEU A 1 113 ? 9.552 5.124 11.911 1.00 96.06 113 LEU A O 1
ATOM 896 N N . ARG A 1 114 ? 8.630 6.758 13.162 1.00 95.31 114 ARG A N 1
ATOM 897 C CA . ARG A 1 114 ? 9.722 6.783 14.130 1.00 95.31 114 ARG A CA 1
ATOM 898 C C . ARG A 1 114 ? 9.778 5.485 14.944 1.00 95.31 114 ARG A C 1
ATOM 900 O O . ARG A 1 114 ? 8.724 4.993 15.363 1.00 95.31 114 ARG A O 1
ATOM 907 N N . PRO A 1 115 ? 10.972 4.919 15.202 1.00 92.38 115 PRO A N 1
ATOM 908 C CA . PRO A 1 115 ? 11.096 3.662 15.935 1.00 92.38 115 PRO A CA 1
ATOM 909 C C . PRO A 1 115 ? 10.423 3.685 17.313 1.00 92.38 115 PRO A C 1
ATOM 911 O O . PRO A 1 115 ? 9.792 2.700 17.692 1.00 92.38 115 PRO A O 1
ATOM 914 N N . GLU A 1 116 ? 10.477 4.803 18.039 1.00 93.62 116 GLU A N 1
ATOM 915 C CA . GLU A 1 116 ? 9.851 4.957 19.359 1.00 93.62 116 GLU A CA 1
ATOM 916 C C . GLU A 1 116 ? 8.317 4.864 19.333 1.00 93.62 116 GLU A C 1
ATOM 918 O O . GLU A 1 116 ? 7.696 4.540 20.346 1.00 93.62 116 GLU A O 1
ATOM 923 N N . TRP A 1 117 ? 7.684 5.104 18.182 1.00 95.06 117 TRP A N 1
ATOM 924 C CA . TRP A 1 117 ? 6.244 4.909 18.027 1.00 95.06 117 TRP A CA 1
ATOM 925 C C . TRP A 1 117 ? 5.876 3.450 17.760 1.00 95.06 117 TRP A C 1
ATOM 927 O O . TRP A 1 117 ? 4.788 3.011 18.123 1.00 95.06 117 TRP A O 1
ATOM 937 N N . LEU A 1 118 ? 6.781 2.696 17.136 1.00 93.00 118 LEU A N 1
ATOM 938 C CA . LEU A 1 118 ? 6.535 1.323 16.694 1.00 93.00 118 LEU A CA 1
ATOM 939 C C . LEU A 1 118 ? 6.969 0.284 17.722 1.00 93.00 118 LEU A C 1
ATOM 941 O O . LEU A 1 118 ? 6.313 -0.747 17.848 1.00 93.00 118 LEU A O 1
ATOM 945 N N . GLN A 1 119 ? 8.044 0.546 18.469 1.00 91.12 119 GLN A N 1
ATOM 946 C CA . GLN A 1 119 ? 8.557 -0.361 19.500 1.00 91.12 119 GLN A CA 1
ATOM 947 C C . GLN A 1 119 ? 7.473 -0.829 20.490 1.00 91.12 119 GLN A C 1
ATOM 949 O O . GLN A 1 119 ? 7.408 -2.034 20.727 1.00 91.12 119 GLN A O 1
ATOM 954 N N . PRO A 1 120 ? 6.577 0.038 21.008 1.00 91.62 120 PRO A N 1
ATOM 955 C CA . PRO A 1 120 ? 5.512 -0.394 21.916 1.00 91.62 120 PRO A CA 1
ATOM 956 C C . PRO A 1 120 ? 4.470 -1.337 21.293 1.00 91.62 120 PRO A C 1
ATOM 958 O O . PRO A 1 120 ? 3.792 -2.059 22.019 1.00 91.62 120 PRO A O 1
ATOM 961 N N . LEU A 1 121 ? 4.324 -1.336 19.963 1.00 91.56 121 LEU A N 1
ATOM 962 C CA . LEU A 1 121 ? 3.368 -2.186 19.236 1.00 91.56 121 LEU A CA 1
ATOM 963 C C . LEU A 1 121 ? 3.894 -3.622 19.076 1.00 91.56 121 LEU A C 1
ATOM 965 O O . LEU A 1 121 ? 3.153 -4.561 18.765 1.00 91.56 121 LEU A O 1
ATOM 969 N N . LEU A 1 122 ? 5.202 -3.799 19.267 1.00 87.06 122 LEU A N 1
ATOM 970 C CA . LEU A 1 122 ? 5.881 -5.071 19.127 1.00 87.06 122 LEU A CA 1
ATOM 971 C C . LEU A 1 122 ? 5.951 -5.774 20.490 1.00 87.06 122 LEU A C 1
ATOM 973 O O . LEU A 1 122 ? 6.353 -5.172 21.483 1.00 87.06 122 LEU A O 1
ATOM 977 N N . PRO A 1 123 ? 5.574 -7.059 20.574 1.00 69.12 123 PRO A N 1
ATOM 978 C CA . PRO A 1 123 ? 5.606 -7.788 21.830 1.00 69.12 123 PRO A CA 1
ATOM 979 C C . PRO A 1 123 ? 7.062 -7.951 22.310 1.00 69.12 123 PRO A C 1
ATOM 981 O O . PRO A 1 123 ? 7.908 -8.376 21.519 1.00 69.12 123 PRO A O 1
ATOM 984 N N . PRO A 1 124 ? 7.375 -7.686 23.596 1.00 63.53 124 PRO A N 1
ATOM 985 C CA . PRO A 1 124 ? 8.726 -7.874 24.134 1.00 63.53 124 PRO A CA 1
ATOM 986 C C . PRO A 1 124 ? 9.133 -9.358 24.176 1.00 63.53 124 PRO A C 1
ATOM 988 O O . PRO A 1 124 ? 10.306 -9.688 24.017 1.00 63.53 124 PRO A O 1
ATOM 991 N N . LYS A 1 125 ? 8.156 -10.257 24.359 1.00 57.31 125 LYS A N 1
ATOM 992 C CA . LYS A 1 125 ? 8.207 -11.722 24.208 1.00 57.31 125 LYS A CA 1
ATOM 993 C C . LYS A 1 125 ? 6.801 -12.185 23.789 1.00 57.31 125 LYS A C 1
ATOM 995 O O . LYS A 1 125 ? 5.845 -11.467 24.057 1.00 57.31 125 LYS A O 1
ATOM 1000 N N . GLN A 1 126 ? 6.700 -13.328 23.100 1.00 50.28 126 GLN A N 1
ATOM 1001 C CA . GLN A 1 126 ? 5.467 -13.941 22.547 1.00 50.28 126 GLN A CA 1
ATOM 1002 C C . GLN A 1 126 ? 4.183 -13.657 23.366 1.00 50.28 126 GLN A C 1
ATOM 1004 O O . GLN A 1 126 ? 4.256 -13.675 24.594 1.00 50.28 126 GLN A O 1
ATOM 1009 N N . PRO A 1 127 ? 2.996 -13.468 22.747 1.00 64.88 127 PRO A N 1
ATOM 1010 C CA . PRO A 1 127 ? 2.546 -13.982 21.439 1.00 64.88 127 PRO A CA 1
ATOM 1011 C C . PRO A 1 127 ? 2.972 -13.141 20.224 1.00 64.88 127 PRO A C 1
ATOM 1013 O O . PRO A 1 127 ? 3.508 -12.051 20.380 1.00 64.88 127 PRO A O 1
ATOM 1016 N N . LYS A 1 128 ? 2.773 -13.668 19.000 1.00 65.25 128 LYS A N 1
ATOM 1017 C CA . LYS A 1 128 ? 3.106 -12.973 17.735 1.00 65.25 128 LYS A CA 1
ATOM 1018 C C . LYS A 1 128 ? 2.475 -11.564 17.696 1.00 65.25 128 LYS A C 1
ATOM 1020 O O . LYS A 1 128 ? 1.328 -11.425 18.126 1.00 65.25 128 LYS A O 1
ATOM 1025 N N . PRO A 1 129 ? 3.175 -10.542 17.158 1.00 72.81 129 PRO A N 1
ATOM 1026 C CA . PRO A 1 129 ? 2.584 -9.219 16.966 1.00 72.81 129 PRO A CA 1
ATOM 1027 C C . PRO A 1 129 ? 1.332 -9.312 16.090 1.00 72.81 129 PRO A C 1
ATOM 1029 O O . PRO A 1 129 ? 1.297 -10.092 15.132 1.00 72.81 129 PRO A O 1
ATOM 1032 N N . LEU A 1 130 ? 0.319 -8.504 16.418 1.00 89.75 130 LEU A N 1
ATOM 1033 C CA . LEU A 1 130 ? -0.833 -8.313 15.535 1.00 89.75 130 LEU A CA 1
ATOM 1034 C C . LEU A 1 130 ? -0.507 -7.367 14.379 1.00 89.75 130 LEU A C 1
ATOM 1036 O O . LEU A 1 130 ? -1.056 -7.555 13.294 1.00 89.75 130 LEU A O 1
ATOM 1040 N N . LEU A 1 131 ? 0.439 -6.441 14.582 1.00 94.44 131 LEU A N 1
ATOM 1041 C CA . LEU A 1 131 ? 1.083 -5.707 13.499 1.00 94.44 131 LEU A CA 1
ATOM 1042 C C . LEU A 1 131 ? 1.787 -6.694 12.561 1.00 94.44 131 LEU A C 1
ATOM 1044 O O . LEU A 1 131 ? 2.657 -7.460 12.985 1.00 94.44 131 LEU A O 1
ATOM 1048 N N . ARG A 1 132 ? 1.411 -6.683 11.284 1.00 93.44 132 ARG A N 1
ATOM 1049 C CA . ARG A 1 132 ? 1.953 -7.579 10.258 1.00 93.44 132 ARG A CA 1
ATOM 1050 C C . ARG A 1 132 ? 2.992 -6.931 9.373 1.00 93.44 132 ARG A C 1
ATOM 1052 O O . ARG A 1 132 ? 3.854 -7.660 8.899 1.00 93.44 132 ARG A O 1
ATOM 1059 N N . ALA A 1 133 ? 2.918 -5.621 9.169 1.00 94.62 133 ALA A N 1
ATOM 1060 C CA . ALA A 1 133 ? 3.849 -4.868 8.343 1.00 94.62 133 ALA A CA 1
ATOM 1061 C C . ALA A 1 133 ? 3.652 -3.357 8.485 1.00 94.62 133 ALA A C 1
ATOM 1063 O O . ALA A 1 133 ? 2.594 -2.889 8.916 1.00 94.62 133 ALA A O 1
ATOM 1064 N N . VAL A 1 134 ? 4.664 -2.622 8.035 1.00 96.62 134 VAL A N 1
ATOM 1065 C CA . VAL A 1 134 ? 4.529 -1.228 7.607 1.00 96.62 134 VAL A CA 1
ATOM 1066 C C . VAL A 1 134 ? 4.504 -1.222 6.079 1.00 96.62 134 VAL A C 1
ATOM 1068 O O . VAL A 1 134 ? 5.372 -1.836 5.451 1.00 96.62 134 VAL A O 1
ATOM 1071 N N . ILE A 1 135 ? 3.499 -0.577 5.495 1.00 97.25 135 ILE A N 1
ATOM 1072 C CA . ILE A 1 135 ? 3.279 -0.510 4.050 1.00 97.25 135 ILE A CA 1
ATOM 1073 C C . ILE A 1 135 ? 3.674 0.877 3.561 1.00 97.25 135 ILE A C 1
ATOM 1075 O O . ILE A 1 135 ? 3.239 1.880 4.116 1.00 97.25 135 ILE A O 1
ATOM 1079 N N . TYR A 1 136 ? 4.501 0.924 2.525 1.00 97.19 136 TYR A N 1
ATOM 1080 C CA . TYR A 1 136 ? 4.683 2.118 1.716 1.00 97.19 136 TYR A CA 1
ATOM 1081 C C . TYR A 1 136 ? 3.752 2.028 0.514 1.00 97.19 136 TYR A C 1
ATOM 1083 O O . TYR A 1 136 ? 3.992 1.220 -0.394 1.00 97.19 136 TYR A O 1
ATOM 1091 N N . ASP A 1 137 ? 2.693 2.829 0.537 1.00 94.81 137 ASP A N 1
ATOM 1092 C CA . ASP A 1 137 ? 1.702 2.819 -0.527 1.00 94.81 137 ASP A CA 1
ATOM 1093 C C . ASP A 1 137 ? 2.228 3.559 -1.760 1.00 94.81 137 ASP A C 1
ATOM 1095 O O . ASP A 1 137 ? 2.839 4.625 -1.659 1.00 94.81 137 ASP A O 1
ATOM 1099 N N . GLU A 1 138 ? 2.064 2.932 -2.917 1.00 91.75 138 GLU A N 1
ATOM 1100 C CA . GLU A 1 138 ? 2.536 3.387 -4.225 1.00 91.75 138 GLU A CA 1
ATOM 1101 C C . GLU A 1 138 ? 4.003 3.882 -4.251 1.00 91.75 138 GLU A C 1
ATOM 1103 O O . GLU A 1 138 ? 4.380 4.714 -5.072 1.00 91.75 138 GLU A O 1
ATOM 1108 N N . ALA A 1 139 ? 4.894 3.348 -3.406 1.00 93.94 139 ALA A N 1
ATOM 1109 C CA . ALA A 1 139 ? 6.294 3.799 -3.339 1.00 93.94 139 ALA A CA 1
ATOM 1110 C C . ALA A 1 139 ? 7.030 3.756 -4.688 1.00 93.94 139 ALA A C 1
ATOM 1112 O O . ALA A 1 139 ? 7.885 4.601 -4.965 1.00 93.94 139 ALA A O 1
ATOM 1113 N N . ALA A 1 140 ? 6.707 2.773 -5.534 1.00 90.94 140 ALA A N 1
ATOM 1114 C CA . ALA A 1 140 ? 7.254 2.711 -6.883 1.00 90.94 140 ALA A CA 1
ATOM 1115 C C . ALA A 1 140 ? 6.833 3.919 -7.725 1.00 90.94 140 ALA A C 1
ATOM 1117 O O . ALA A 1 140 ? 7.667 4.512 -8.407 1.00 90.94 140 ALA A O 1
ATOM 1118 N N . HIS A 1 141 ? 5.570 4.320 -7.612 1.00 88.00 141 HIS A N 1
ATOM 1119 C CA . HIS A 1 141 ? 5.026 5.490 -8.280 1.00 88.00 141 HIS A CA 1
ATOM 1120 C C . HIS A 1 141 ? 5.769 6.758 -7.841 1.00 88.00 141 HIS A C 1
ATOM 1122 O O . HIS A 1 141 ? 6.243 7.524 -8.682 1.00 88.00 141 HIS A O 1
ATOM 1128 N N . MET A 1 142 ? 5.965 6.951 -6.535 1.00 92.00 142 MET A N 1
ATOM 1129 C CA . MET A 1 142 ? 6.647 8.141 -6.014 1.00 92.00 142 MET A CA 1
ATOM 1130 C C . MET A 1 142 ? 8.124 8.203 -6.417 1.00 92.00 142 MET A C 1
ATOM 1132 O O . MET A 1 142 ? 8.619 9.276 -6.763 1.00 92.00 142 MET A O 1
ATOM 1136 N N . GLN A 1 143 ? 8.819 7.060 -6.442 1.00 93.50 143 GLN A N 1
ATOM 1137 C CA . GLN A 1 143 ? 10.205 6.986 -6.912 1.00 93.50 143 GLN A CA 1
ATOM 1138 C C . GLN A 1 143 ? 10.326 7.282 -8.406 1.00 93.50 143 GLN A C 1
ATOM 1140 O O . GLN A 1 143 ? 11.202 8.046 -8.801 1.00 93.50 143 GLN A O 1
ATOM 1145 N N . LEU A 1 144 ? 9.468 6.692 -9.238 1.00 88.31 144 LEU A N 1
ATOM 1146 C CA . LEU A 1 144 ? 9.503 6.914 -10.684 1.00 88.31 144 LEU A CA 1
ATOM 1147 C C . LEU A 1 144 ? 9.090 8.347 -11.055 1.00 88.31 144 LEU A C 1
ATOM 1149 O O . LEU A 1 144 ? 9.584 8.907 -12.033 1.00 88.31 144 LEU A O 1
ATOM 1153 N N . SER A 1 145 ? 8.221 8.962 -10.249 1.00 86.19 145 SER A N 1
ATOM 1154 C CA . SER A 1 145 ? 7.689 10.300 -10.502 1.00 86.19 145 SER A CA 1
ATOM 1155 C C . SER A 1 145 ? 8.446 11.448 -9.837 1.00 86.19 145 SER A C 1
ATOM 1157 O O . SER A 1 145 ? 8.059 12.592 -10.059 1.00 86.19 145 SER A O 1
ATOM 1159 N N . ASN A 1 146 ? 9.497 11.186 -9.047 1.00 89.69 146 ASN A N 1
ATOM 1160 C CA . ASN A 1 146 ? 10.133 12.187 -8.174 1.00 89.69 146 ASN A CA 1
ATOM 1161 C C . ASN A 1 146 ? 9.105 12.975 -7.345 1.00 89.69 146 ASN A C 1
ATOM 1163 O O . ASN A 1 146 ? 9.124 14.206 -7.283 1.00 89.69 146 ASN A O 1
ATOM 1167 N N . ASN A 1 147 ? 8.170 12.259 -6.724 1.00 91.38 147 ASN A N 1
ATOM 1168 C CA . ASN A 1 147 ? 7.148 12.852 -5.870 1.00 91.38 147 ASN A CA 1
ATOM 1169 C C . ASN A 1 147 ? 6.238 13.908 -6.528 1.00 91.38 147 ASN A C 1
ATOM 1171 O O . ASN A 1 147 ? 5.638 14.717 -5.824 1.00 91.38 147 ASN A O 1
ATOM 1175 N N . LYS A 1 148 ? 6.065 13.916 -7.856 1.00 87.06 148 LYS A N 1
ATOM 1176 C CA . LYS A 1 148 ? 5.229 14.928 -8.540 1.00 87.06 148 LYS A CA 1
ATOM 1177 C C . LYS A 1 148 ? 3.795 15.056 -8.018 1.00 87.06 148 LYS A C 1
ATOM 1179 O O . LYS A 1 148 ? 3.177 16.107 -8.160 1.00 87.06 148 LYS A O 1
ATOM 1184 N N . TYR A 1 149 ? 3.275 14.012 -7.383 1.00 84.25 149 TYR A N 1
ATOM 1185 C CA . TYR A 1 149 ? 1.951 14.003 -6.764 1.00 84.25 149 TYR A CA 1
ATOM 1186 C C . TYR A 1 149 ? 1.850 14.754 -5.433 1.00 84.25 149 TYR A C 1
ATOM 1188 O O . TYR A 1 149 ? 0.755 15.179 -5.056 1.00 84.25 149 TYR A O 1
ATOM 1196 N N . SER A 1 150 ? 2.972 15.001 -4.754 1.00 89.69 150 SER A N 1
ATOM 1197 C CA . SER A 1 150 ? 2.991 15.545 -3.394 1.00 89.69 150 SER A CA 1
ATOM 1198 C C . SER A 1 150 ? 2.468 16.976 -3.285 1.00 89.69 150 SER A C 1
ATOM 1200 O O . SER A 1 150 ? 2.220 17.436 -2.174 1.00 89.69 150 SER A O 1
ATOM 1202 N N . HIS A 1 151 ? 2.263 17.684 -4.400 1.00 87.19 151 HIS A N 1
ATOM 1203 C CA . HIS A 1 151 ? 1.667 19.024 -4.418 1.00 87.19 151 HIS A CA 1
ATOM 1204 C C . HIS A 1 151 ? 0.498 19.155 -5.410 1.00 87.19 151 HIS A C 1
ATOM 1206 O O . HIS A 1 151 ? 0.195 20.253 -5.884 1.00 87.19 151 HIS A O 1
ATOM 1212 N N . PHE A 1 152 ? -0.199 18.050 -5.708 1.00 79.00 152 PHE A N 1
ATOM 1213 C CA . PHE A 1 152 ? -1.369 18.054 -6.592 1.00 79.00 152 PHE A CA 1
ATOM 1214 C C . PHE A 1 152 ? -2.414 19.120 -6.173 1.00 79.00 152 PHE A C 1
ATOM 1216 O O . PHE A 1 152 ? -2.707 19.259 -4.983 1.00 79.00 152 PHE A O 1
ATOM 1223 N N . PRO A 1 153 ? -3.023 19.867 -7.123 1.00 76.88 153 PRO A N 1
ATOM 1224 C CA . PRO A 1 153 ? -2.907 19.739 -8.582 1.00 76.88 153 PRO A CA 1
ATOM 1225 C C . PRO A 1 153 ? -1.712 20.468 -9.214 1.00 76.88 153 PRO A C 1
ATOM 1227 O O . PRO A 1 153 ? -1.613 20.501 -10.441 1.00 76.88 153 PRO A O 1
ATOM 1230 N N . LYS A 1 154 ? -0.819 21.075 -8.425 1.00 81.25 154 LYS A N 1
ATOM 1231 C CA . LYS A 1 154 ? 0.359 21.769 -8.956 1.00 81.25 154 LYS A CA 1
ATOM 1232 C C . LYS A 1 154 ? 1.438 20.761 -9.353 1.00 81.25 154 LYS A C 1
ATOM 1234 O O . LYS A 1 154 ? 1.684 19.787 -8.654 1.00 81.25 154 LYS A O 1
ATOM 1239 N N . ALA A 1 155 ? 2.080 21.028 -10.487 1.00 75.88 155 ALA A N 1
ATOM 1240 C CA . ALA A 1 155 ? 3.146 20.210 -11.067 1.00 75.88 155 ALA A CA 1
ATOM 1241 C C . ALA A 1 155 ? 4.554 20.726 -10.702 1.00 75.88 155 ALA A C 1
ATOM 1243 O O . ALA A 1 155 ? 5.475 20.625 -11.510 1.00 75.88 155 ALA A O 1
ATOM 1244 N N . ASP A 1 156 ? 4.707 21.375 -9.547 1.00 85.69 156 ASP A N 1
ATOM 1245 C CA . ASP A 1 156 ? 5.924 22.096 -9.139 1.00 85.69 156 ASP A CA 1
ATOM 1246 C C . ASP A 1 156 ? 6.748 21.352 -8.072 1.00 85.69 156 ASP A C 1
ATOM 1248 O O . ASP A 1 156 ? 7.751 21.877 -7.589 1.00 85.69 156 ASP A O 1
ATOM 1252 N N . PHE A 1 157 ? 6.353 20.126 -7.720 1.00 90.06 157 PHE A N 1
ATOM 1253 C CA . PHE A 1 157 ? 7.100 19.258 -6.814 1.00 90.06 157 PHE A CA 1
ATOM 1254 C C . PHE A 1 157 ? 7.929 18.242 -7.615 1.00 90.06 157 PHE A C 1
ATOM 1256 O O . PHE A 1 157 ? 7.376 17.487 -8.408 1.00 90.06 157 PHE A O 1
ATOM 1263 N N . ASP A 1 158 ? 9.251 18.229 -7.437 1.00 90.12 158 ASP A N 1
ATOM 1264 C CA . ASP A 1 158 ? 10.180 17.328 -8.148 1.00 90.12 158 ASP A CA 1
ATOM 1265 C C . ASP A 1 158 ? 11.330 16.945 -7.210 1.00 90.12 158 ASP A C 1
ATOM 1267 O O . ASP A 1 158 ? 12.470 17.390 -7.357 1.00 90.12 158 ASP A O 1
ATOM 1271 N N . LYS A 1 159 ? 10.996 16.170 -6.175 1.00 93.56 159 LYS A N 1
ATOM 1272 C CA . LYS A 1 159 ? 11.948 15.702 -5.164 1.00 93.56 159 LYS A CA 1
ATOM 1273 C C . LYS A 1 159 ? 12.113 14.189 -5.249 1.00 93.56 159 LYS A C 1
ATOM 1275 O O . LYS A 1 159 ? 11.107 13.479 -5.273 1.00 93.56 159 LYS A O 1
ATOM 1280 N N . PRO A 1 160 ? 13.340 13.652 -5.231 1.00 94.31 160 PRO A N 1
ATOM 1281 C CA . PRO A 1 160 ? 13.550 12.209 -5.196 1.00 94.31 160 PRO A CA 1
ATOM 1282 C C . PRO A 1 160 ? 12.808 11.544 -4.027 1.00 94.31 160 PRO A C 1
ATOM 1284 O O . PRO A 1 160 ? 12.720 12.117 -2.943 1.00 94.31 160 PRO A O 1
ATOM 1287 N N . PHE A 1 161 ? 12.291 10.328 -4.224 1.00 95.81 161 PHE A N 1
ATOM 1288 C CA . PHE A 1 161 ? 11.661 9.563 -3.142 1.00 95.81 161 PHE A CA 1
ATOM 1289 C C . PHE A 1 161 ? 12.732 8.906 -2.265 1.00 95.81 161 PHE A C 1
ATOM 1291 O O . PHE A 1 161 ? 13.243 9.529 -1.338 1.00 95.81 161 PHE A O 1
ATOM 1298 N N . PHE A 1 162 ? 13.165 7.683 -2.578 1.00 97.00 162 PHE A N 1
ATOM 1299 C CA . PHE A 1 162 ? 14.216 7.010 -1.810 1.00 97.00 162 PHE A CA 1
ATOM 1300 C C . PHE A 1 162 ? 15.621 7.383 -2.267 1.00 97.00 162 PHE A C 1
ATOM 1302 O O . PHE A 1 162 ? 16.524 7.499 -1.434 1.00 97.00 162 PHE A O 1
ATOM 1309 N N . VAL A 1 163 ? 15.830 7.553 -3.570 1.00 97.06 163 VAL A N 1
ATOM 1310 C CA . VAL A 1 163 ? 17.150 7.826 -4.149 1.00 97.06 163 VAL A CA 1
ATOM 1311 C C . VAL A 1 163 ? 17.017 8.838 -5.274 1.00 97.06 163 VAL A C 1
ATOM 1313 O O . VAL A 1 163 ? 16.154 8.695 -6.137 1.00 97.06 163 VAL A O 1
ATOM 1316 N N . ASP A 1 164 ? 17.907 9.828 -5.282 1.00 96.19 164 ASP A N 1
ATOM 1317 C CA . ASP A 1 164 ? 18.141 10.663 -6.456 1.00 96.19 164 ASP A CA 1
ATOM 1318 C C . ASP A 1 164 ? 18.986 9.891 -7.466 1.00 96.19 164 ASP A C 1
ATOM 1320 O O . ASP A 1 164 ? 20.148 9.584 -7.200 1.00 96.19 164 ASP A O 1
ATOM 1324 N N . THR A 1 165 ? 18.400 9.538 -8.603 1.00 94.94 165 THR A N 1
ATOM 1325 C CA . THR A 1 165 ? 19.071 8.736 -9.630 1.00 94.94 165 THR A CA 1
ATOM 1326 C C . THR A 1 165 ? 19.693 9.575 -10.745 1.00 94.94 165 THR A C 1
ATOM 1328 O O . THR A 1 165 ? 20.298 8.993 -11.646 1.00 94.94 165 THR A O 1
ATOM 1331 N N . ARG A 1 166 ? 19.577 10.910 -10.713 1.00 93.62 166 ARG A N 1
ATOM 1332 C CA . ARG A 1 166 ? 20.150 11.811 -11.732 1.00 93.62 166 ARG A CA 1
ATOM 1333 C C . ARG A 1 166 ? 21.672 11.655 -11.821 1.00 93.62 166 ARG A C 1
ATOM 1335 O O . ARG A 1 166 ? 22.344 11.472 -10.805 1.00 93.62 166 ARG A O 1
ATOM 1342 N N . GLY A 1 167 ? 22.226 11.674 -13.033 1.00 95.25 167 GLY A N 1
ATOM 1343 C CA . GLY A 1 167 ? 23.658 11.483 -13.288 1.00 95.25 167 GLY A CA 1
ATOM 1344 C C . GLY A 1 167 ? 24.199 10.074 -13.005 1.00 95.25 167 GLY A C 1
ATOM 1345 O O . GLY A 1 167 ? 25.392 9.817 -13.196 1.00 95.25 167 GLY A O 1
ATOM 1346 N N . MET A 1 168 ? 23.373 9.134 -12.533 1.00 96.19 168 MET A N 1
ATOM 1347 C CA . MET A 1 168 ? 23.792 7.746 -12.332 1.00 96.19 168 MET A CA 1
ATOM 1348 C C . MET A 1 168 ? 23.703 6.963 -13.639 1.00 96.19 168 MET A C 1
ATOM 1350 O O . MET A 1 168 ? 22.893 7.268 -14.498 1.00 96.19 168 MET A O 1
ATOM 1354 N N . THR A 1 169 ? 24.488 5.891 -13.773 1.00 93.38 169 THR A N 1
ATOM 1355 C CA . THR A 1 169 ? 24.219 4.850 -14.777 1.00 93.38 169 THR A CA 1
ATOM 1356 C C . THR A 1 169 ? 23.150 3.892 -14.255 1.00 93.38 169 THR A C 1
ATOM 1358 O O . THR A 1 169 ? 22.954 3.785 -13.043 1.00 93.38 169 THR A O 1
ATOM 1361 N N . MET A 1 170 ? 22.479 3.148 -15.136 1.00 88.94 170 MET A N 1
ATOM 1362 C CA . MET A 1 170 ? 21.389 2.254 -14.730 1.00 88.94 170 MET A CA 1
ATOM 1363 C C . MET A 1 170 ? 21.824 1.229 -13.661 1.00 88.94 170 MET A C 1
ATOM 1365 O O . MET A 1 170 ? 21.130 1.113 -12.649 1.00 88.94 170 MET A O 1
ATOM 1369 N N . PRO A 1 171 ? 22.992 0.553 -13.768 1.00 92.31 171 PRO A N 1
ATOM 1370 C CA . PRO A 1 171 ? 23.467 -0.328 -12.699 1.00 92.31 171 PRO A CA 1
ATOM 1371 C C . PRO A 1 171 ? 23.702 0.390 -11.361 1.00 92.31 171 PRO A C 1
ATOM 1373 O O . PRO A 1 171 ? 23.437 -0.185 -10.305 1.00 92.31 171 PRO A O 1
ATOM 1376 N N . LYS A 1 172 ? 24.176 1.646 -11.389 1.00 95.88 172 LYS A N 1
ATOM 1377 C CA . LYS A 1 172 ? 24.398 2.451 -10.177 1.00 95.88 172 LYS A CA 1
ATOM 1378 C C . LYS A 1 172 ? 23.075 2.861 -9.530 1.00 95.88 172 LYS A C 1
ATOM 1380 O O . LYS A 1 172 ? 22.930 2.668 -8.328 1.00 95.88 172 LYS A O 1
ATOM 1385 N N . ALA A 1 173 ? 22.116 3.353 -10.317 1.00 94.62 173 ALA A N 1
ATOM 1386 C CA . ALA A 1 173 ? 20.778 3.712 -9.845 1.00 94.62 173 ALA A CA 1
ATOM 1387 C C . ALA A 1 173 ? 20.066 2.502 -9.222 1.00 94.62 173 ALA A C 1
ATOM 1389 O O . ALA A 1 173 ? 19.570 2.569 -8.098 1.00 94.62 173 ALA A O 1
ATOM 1390 N N . TRP A 1 174 ? 20.107 1.359 -9.913 1.00 94.00 174 TRP A N 1
ATOM 1391 C CA . TRP A 1 174 ? 19.546 0.103 -9.424 1.00 94.00 174 TRP A CA 1
ATOM 1392 C C . TRP A 1 174 ? 20.174 -0.318 -8.084 1.00 94.00 174 TRP A C 1
ATOM 1394 O O . TRP A 1 174 ? 19.458 -0.627 -7.130 1.00 94.00 174 TRP A O 1
ATOM 1404 N N . ALA A 1 175 ? 21.507 -0.284 -7.977 1.00 96.31 175 ALA A N 1
ATOM 1405 C CA . ALA A 1 175 ? 22.207 -0.669 -6.752 1.00 96.31 175 ALA A CA 1
ATOM 1406 C C . ALA A 1 175 ? 21.913 0.296 -5.595 1.00 96.31 175 ALA A C 1
ATOM 1408 O O . ALA A 1 175 ? 21.700 -0.149 -4.467 1.00 96.31 175 ALA A O 1
ATOM 1409 N N . ALA A 1 176 ? 21.866 1.601 -5.871 1.00 97.50 176 ALA A N 1
ATOM 1410 C CA . ALA A 1 176 ? 21.544 2.620 -4.881 1.00 97.50 176 ALA A CA 1
ATOM 1411 C C . ALA A 1 176 ? 20.133 2.420 -4.308 1.00 97.50 176 ALA A C 1
ATOM 1413 O O . ALA A 1 176 ? 19.970 2.426 -3.089 1.00 97.50 176 ALA A O 1
ATOM 1414 N N . LEU A 1 177 ? 19.138 2.149 -5.161 1.00 96.94 177 LEU A N 1
ATOM 1415 C CA . LEU A 1 177 ? 17.765 1.874 -4.730 1.00 96.94 177 LEU A CA 1
ATOM 1416 C C . LEU A 1 177 ? 17.665 0.621 -3.853 1.00 96.94 177 LEU A C 1
ATOM 1418 O O . LEU A 1 177 ? 17.055 0.671 -2.783 1.00 96.94 177 LEU A O 1
ATOM 1422 N N . VAL A 1 178 ? 18.294 -0.490 -4.256 1.00 97.31 178 VAL A N 1
ATOM 1423 C CA . VAL A 1 178 ? 18.307 -1.725 -3.447 1.00 97.31 178 VAL A CA 1
ATOM 1424 C C . VAL A 1 178 ? 18.977 -1.489 -2.096 1.00 97.31 178 VAL A C 1
ATOM 1426 O O . VAL A 1 178 ? 18.451 -1.917 -1.066 1.00 97.31 178 VAL A O 1
ATOM 1429 N N . ASN A 1 179 ? 20.116 -0.794 -2.086 1.00 97.94 179 ASN A N 1
ATOM 1430 C CA . ASN A 1 179 ? 20.848 -0.491 -0.861 1.00 97.94 179 ASN A CA 1
ATOM 1431 C C . ASN A 1 179 ? 20.031 0.397 0.077 1.00 97.94 179 ASN A C 1
ATOM 1433 O O . ASN A 1 179 ? 20.001 0.130 1.277 1.00 97.94 179 ASN A O 1
ATOM 1437 N N . GLU A 1 180 ? 19.337 1.407 -0.445 1.00 97.75 180 GLU A N 1
ATOM 1438 C CA . GLU A 1 180 ? 18.523 2.296 0.380 1.00 97.75 180 GLU A CA 1
ATOM 1439 C C . GLU A 1 180 ? 17.295 1.585 0.956 1.00 97.75 180 GLU A C 1
ATOM 1441 O O . GLU A 1 180 ? 17.042 1.672 2.159 1.00 97.75 180 GLU A O 1
ATOM 1446 N N . CYS A 1 181 ? 16.581 0.794 0.150 1.00 97.12 181 CYS A N 1
ATOM 1447 C CA . CYS A 1 181 ? 15.463 -0.018 0.640 1.00 97.12 181 CYS A CA 1
ATOM 1448 C C . CYS A 1 181 ? 15.932 -1.028 1.704 1.00 97.12 181 CYS A C 1
ATOM 1450 O O . CYS A 1 181 ? 15.254 -1.255 2.714 1.00 97.12 181 CYS A O 1
ATOM 1452 N N . GLY A 1 182 ? 17.119 -1.614 1.510 1.00 96.75 182 GLY A N 1
ATOM 1453 C CA . GLY A 1 182 ? 17.770 -2.484 2.488 1.00 96.75 182 GLY A CA 1
ATOM 1454 C C . GLY A 1 182 ? 18.135 -1.739 3.773 1.00 96.75 182 GLY A C 1
ATOM 1455 O O . GLY A 1 182 ? 17.855 -2.228 4.866 1.00 96.75 182 GLY A O 1
ATOM 1456 N N . ARG A 1 183 ? 18.683 -0.522 3.664 1.00 96.38 183 ARG A N 1
ATOM 1457 C CA . ARG A 1 183 ? 19.014 0.350 4.800 1.00 96.38 183 ARG A CA 1
ATOM 1458 C C . ARG A 1 183 ? 17.766 0.717 5.599 1.00 96.38 183 ARG A C 1
ATOM 1460 O O . ARG A 1 183 ? 17.798 0.639 6.824 1.00 96.38 183 ARG A O 1
ATOM 1467 N N . ILE A 1 184 ? 16.665 1.086 4.948 1.00 95.94 184 ILE A N 1
ATOM 1468 C CA . ILE A 1 184 ? 15.403 1.409 5.631 1.00 95.94 184 ILE A CA 1
ATOM 1469 C C . ILE A 1 184 ? 14.913 0.197 6.437 1.00 95.94 184 ILE A C 1
ATOM 1471 O O . ILE A 1 184 ? 14.639 0.315 7.633 1.00 95.94 184 ILE A O 1
ATOM 1475 N N . ARG A 1 185 ? 14.894 -0.996 5.834 1.00 93.69 185 ARG A N 1
ATOM 1476 C CA . ARG A 1 185 ? 14.497 -2.234 6.523 1.00 93.69 185 ARG A CA 1
ATOM 1477 C C . ARG A 1 185 ? 15.421 -2.579 7.694 1.00 93.69 185 ARG A C 1
ATOM 1479 O O . ARG A 1 185 ? 14.957 -2.772 8.818 1.00 93.69 185 ARG A O 1
ATOM 1486 N N . SER A 1 186 ? 16.722 -2.673 7.433 1.00 92.25 186 SER A N 1
ATOM 1487 C CA . SER A 1 186 ? 17.700 -3.233 8.370 1.00 92.25 186 SER A CA 1
ATOM 1488 C C . SER A 1 186 ? 18.248 -2.226 9.379 1.00 92.25 186 SER A C 1
ATOM 1490 O O . SER A 1 186 ? 18.644 -2.634 10.467 1.00 92.25 186 SER A O 1
ATOM 1492 N N . ASN A 1 187 ? 18.272 -0.929 9.061 1.00 90.88 187 ASN A N 1
ATOM 1493 C CA . ASN A 1 187 ? 18.871 0.091 9.927 1.00 90.88 187 ASN A CA 1
ATOM 1494 C C . ASN A 1 187 ? 17.829 0.988 10.590 1.00 90.88 187 ASN A C 1
ATOM 1496 O O . ASN A 1 187 ? 17.975 1.241 11.783 1.00 90.88 187 ASN A O 1
ATOM 1500 N N . HIS A 1 188 ? 16.817 1.462 9.851 1.00 90.31 188 HIS A N 1
ATOM 1501 C CA . HIS A 1 188 ? 15.785 2.338 10.422 1.00 90.31 188 HIS A CA 1
ATOM 1502 C C . HIS A 1 188 ? 14.779 1.539 11.241 1.00 90.31 188 HIS A C 1
ATOM 1504 O O . HIS A 1 188 ? 14.654 1.736 12.445 1.00 90.31 188 HIS A O 1
ATOM 1510 N N . TYR A 1 189 ? 14.088 0.605 10.590 1.00 89.75 189 TYR A N 1
ATOM 1511 C CA . TYR A 1 189 ? 13.015 -0.128 11.239 1.00 89.75 189 TYR A CA 1
ATOM 1512 C C . TYR A 1 189 ? 13.560 -1.163 12.223 1.00 89.75 189 TYR A C 1
ATOM 1514 O O . TYR A 1 189 ? 13.133 -1.172 13.376 1.00 89.75 189 TYR A O 1
ATOM 1522 N N . ARG A 1 190 ? 14.501 -2.031 11.812 1.00 84.81 190 ARG A N 1
ATOM 1523 C CA . ARG A 1 190 ? 15.004 -3.140 12.662 1.00 84.81 190 ARG A CA 1
ATOM 1524 C C . ARG A 1 190 ? 13.870 -3.966 13.294 1.00 84.81 190 ARG A C 1
ATOM 1526 O O . ARG A 1 190 ? 14.052 -4.594 14.335 1.00 84.81 190 ARG A O 1
ATOM 1533 N N . LEU A 1 191 ? 12.684 -3.933 12.688 1.00 72.00 191 LEU A N 1
ATOM 1534 C CA . LEU A 1 191 ? 11.487 -4.523 13.262 1.00 72.00 191 LEU A CA 1
ATOM 1535 C C . LEU A 1 191 ? 11.438 -6.015 12.912 1.00 72.00 191 LEU A C 1
ATOM 1537 O O . LEU A 1 191 ? 11.886 -6.418 11.837 1.00 72.00 191 LEU A O 1
ATOM 1541 N N . PRO A 1 192 ? 10.820 -6.844 13.768 1.00 81.81 192 PRO A N 1
ATOM 1542 C CA . PRO A 1 192 ? 10.501 -8.227 13.438 1.00 81.81 192 PRO A CA 1
ATOM 1543 C C . PRO A 1 192 ? 9.345 -8.339 12.427 1.00 81.81 192 PRO A C 1
ATOM 1545 O O . PRO A 1 192 ? 8.986 -9.452 12.047 1.00 81.81 192 PRO A O 1
ATOM 1548 N N . VAL A 1 193 ? 8.738 -7.218 12.014 1.00 85.44 193 VAL A N 1
ATOM 1549 C CA . VAL A 1 193 ?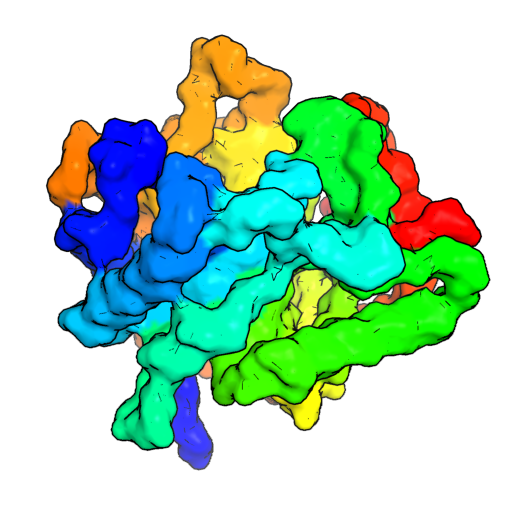 7.689 -7.178 10.988 1.00 85.44 193 VAL A CA 1
ATOM 1550 C C . VAL A 1 193 ? 8.274 -6.741 9.638 1.00 85.44 193 VAL A C 1
ATOM 1552 O O . VAL A 1 193 ? 9.151 -5.875 9.611 1.00 85.44 193 VAL A O 1
ATOM 1555 N N . PRO A 1 194 ? 7.835 -7.338 8.515 1.00 91.31 194 PRO A N 1
ATOM 1556 C CA . PRO A 1 194 ? 8.289 -6.963 7.179 1.00 91.31 194 PRO A CA 1
ATOM 1557 C C . PRO A 1 194 ? 7.894 -5.532 6.790 1.00 91.31 194 PRO A C 1
ATOM 1559 O O . PRO A 1 194 ? 6.938 -4.959 7.314 1.00 91.31 194 PRO A O 1
ATOM 1562 N N . LEU A 1 195 ? 8.622 -4.989 5.812 1.00 95.56 195 LEU A N 1
ATOM 1563 C CA . LEU A 1 195 ? 8.201 -3.818 5.046 1.00 95.56 195 LEU A CA 1
ATOM 1564 C C . LEU A 1 195 ? 7.526 -4.267 3.766 1.00 95.56 195 LEU A C 1
ATOM 1566 O O . LEU A 1 195 ? 7.925 -5.264 3.164 1.00 95.56 195 LEU A O 1
ATOM 1570 N N . HIS A 1 196 ? 6.481 -3.556 3.388 1.00 95.12 196 HIS A N 1
ATOM 1571 C CA . HIS A 1 196 ? 5.655 -3.852 2.233 1.00 95.12 196 HIS A CA 1
ATOM 1572 C C . HIS A 1 196 ? 5.662 -2.653 1.298 1.00 95.12 196 HIS A C 1
ATOM 1574 O O . HIS A 1 196 ? 5.786 -1.511 1.739 1.00 95.12 196 HIS A O 1
ATOM 1580 N N . THR A 1 197 ? 5.500 -2.921 0.012 1.00 94.62 197 THR A N 1
ATOM 1581 C CA . THR A 1 197 ? 5.227 -1.888 -0.981 1.00 94.62 197 THR A CA 1
ATOM 1582 C C . THR A 1 197 ? 4.012 -2.307 -1.778 1.00 94.62 197 THR A C 1
ATOM 1584 O O . THR A 1 197 ? 3.989 -3.404 -2.345 1.00 94.62 197 THR A O 1
ATOM 1587 N N . GLU A 1 198 ? 3.020 -1.429 -1.808 1.00 93.44 198 GLU A N 1
ATOM 1588 C CA . GLU A 1 198 ? 1.979 -1.501 -2.819 1.00 93.44 198 GLU A CA 1
ATOM 1589 C C . GLU A 1 198 ? 2.512 -0.851 -4.084 1.00 93.44 198 GLU A C 1
ATOM 1591 O O . GLU A 1 198 ? 3.137 0.211 -4.038 1.00 93.44 198 GLU A O 1
ATOM 1596 N N . GLN A 1 199 ? 2.336 -1.522 -5.213 1.00 90.50 199 GLN A N 1
ATOM 1597 C CA . GLN A 1 199 ? 2.776 -0.984 -6.489 1.00 90.50 199 GLN A CA 1
ATOM 1598 C C . GLN A 1 199 ? 1.639 -1.075 -7.478 1.00 90.50 199 GLN A C 1
ATOM 1600 O O . GLN A 1 199 ? 1.078 -2.149 -7.702 1.00 90.50 199 GLN A O 1
ATOM 1605 N N . VAL A 1 200 ? 1.344 0.081 -8.059 1.00 83.44 200 VAL A N 1
ATOM 1606 C CA . VAL A 1 200 ? 0.552 0.184 -9.270 1.00 83.44 200 VAL A CA 1
ATOM 1607 C C . VAL A 1 200 ? 1.374 -0.476 -10.371 1.00 83.44 200 VAL A C 1
ATOM 1609 O O . VAL A 1 200 ? 1.042 -1.565 -10.795 1.00 83.44 200 VAL A O 1
ATOM 1612 N N . TRP A 1 201 ? 2.521 0.076 -10.760 1.00 81.88 201 TRP A N 1
ATOM 1613 C CA . TRP A 1 201 ? 3.286 -0.451 -11.895 1.00 81.88 201 TRP A CA 1
ATOM 1614 C C . TRP A 1 201 ? 4.283 -1.570 -11.528 1.00 81.88 201 TRP A C 1
ATOM 1616 O O . TRP A 1 201 ? 4.783 -1.620 -10.402 1.00 81.88 201 TRP A O 1
ATOM 1626 N N . PRO A 1 202 ? 4.621 -2.469 -12.471 1.00 82.00 202 PRO A N 1
ATOM 1627 C CA . PRO A 1 202 ? 5.486 -3.623 -12.223 1.00 82.00 202 PRO A CA 1
ATOM 1628 C C . PRO A 1 202 ? 6.997 -3.346 -12.178 1.00 82.00 202 PRO A C 1
ATOM 1630 O O . PRO A 1 202 ? 7.792 -4.286 -12.113 1.00 82.00 202 PRO A O 1
ATOM 1633 N N . ASP A 1 203 ? 7.426 -2.089 -12.213 1.00 82.38 203 ASP A N 1
ATOM 1634 C CA . ASP A 1 203 ? 8.821 -1.721 -12.471 1.00 82.38 203 ASP A CA 1
ATOM 1635 C C . ASP A 1 203 ? 9.800 -2.069 -11.351 1.00 82.38 203 ASP A C 1
ATOM 1637 O O . ASP A 1 203 ? 10.932 -2.495 -11.615 1.00 82.38 203 ASP A O 1
ATOM 1641 N N . LEU A 1 204 ? 9.399 -1.865 -10.092 1.00 90.56 204 LEU A N 1
ATOM 1642 C CA . LEU A 1 204 ? 10.332 -1.876 -8.963 1.00 90.56 204 LEU A CA 1
ATOM 1643 C C . LEU A 1 204 ? 10.175 -3.095 -8.042 1.00 90.56 204 LEU A C 1
ATOM 1645 O O . LEU A 1 204 ? 10.947 -3.222 -7.088 1.00 90.56 204 LEU A O 1
ATOM 1649 N N . PHE A 1 205 ? 9.271 -4.043 -8.328 1.00 92.81 205 PHE A N 1
ATOM 1650 C CA . PHE A 1 205 ? 9.076 -5.248 -7.502 1.00 92.81 205 PHE A CA 1
ATOM 1651 C C . PHE A 1 205 ? 10.380 -5.977 -7.177 1.00 92.81 205 PHE A C 1
ATOM 1653 O O . PHE A 1 205 ? 10.629 -6.279 -6.013 1.00 92.81 205 PHE A O 1
ATOM 1660 N N . HIS A 1 206 ? 11.248 -6.215 -8.166 1.00 93.25 206 HIS A N 1
ATOM 1661 C CA . HIS A 1 206 ? 12.517 -6.915 -7.939 1.00 93.25 206 HIS A CA 1
ATOM 1662 C C . HIS A 1 206 ? 13.501 -6.116 -7.069 1.00 93.25 206 HIS A C 1
ATOM 1664 O O . HIS A 1 206 ? 14.259 -6.718 -6.313 1.00 93.25 206 HIS A O 1
ATOM 1670 N N . ILE A 1 207 ? 13.495 -4.780 -7.133 1.00 94.69 207 ILE A N 1
ATOM 1671 C CA . ILE A 1 207 ? 14.350 -3.932 -6.285 1.00 94.69 207 ILE A CA 1
ATOM 1672 C C . ILE A 1 207 ? 13.915 -4.057 -4.823 1.00 94.69 207 ILE A C 1
ATOM 1674 O O . ILE A 1 207 ? 14.730 -4.384 -3.955 1.00 94.69 207 ILE A O 1
ATOM 1678 N N . PHE A 1 208 ? 12.619 -3.881 -4.564 1.00 96.50 208 PHE A N 1
ATOM 1679 C CA . PHE A 1 208 ? 12.050 -3.986 -3.223 1.00 96.50 208 PHE A CA 1
ATOM 1680 C C . PHE A 1 208 ? 12.164 -5.409 -2.658 1.00 96.50 208 PHE A C 1
ATOM 1682 O O . PHE A 1 208 ? 12.646 -5.601 -1.540 1.00 96.50 208 PHE A O 1
ATOM 1689 N N . ALA A 1 209 ? 11.814 -6.428 -3.445 1.00 96.31 209 ALA A N 1
ATOM 1690 C CA . ALA A 1 209 ? 11.915 -7.825 -3.033 1.00 96.31 209 ALA A CA 1
ATOM 1691 C C . ALA A 1 209 ? 13.367 -8.247 -2.764 1.00 96.31 209 ALA A C 1
ATOM 1693 O O . ALA A 1 209 ? 13.625 -8.970 -1.804 1.00 96.31 209 ALA A O 1
ATOM 1694 N N . ARG A 1 210 ? 14.351 -7.739 -3.518 1.00 96.44 210 ARG A N 1
ATOM 1695 C CA . ARG A 1 210 ? 15.772 -8.001 -3.235 1.00 96.44 210 ARG A CA 1
ATOM 1696 C C . ARG A 1 210 ? 16.252 -7.361 -1.932 1.00 96.44 210 ARG A C 1
ATOM 1698 O O . ARG A 1 210 ? 17.092 -7.947 -1.247 1.00 96.44 210 ARG A O 1
ATOM 1705 N N . ALA A 1 211 ? 15.694 -6.210 -1.558 1.00 96.50 211 ALA A N 1
ATOM 1706 C CA . ALA A 1 211 ? 15.847 -5.634 -0.219 1.00 96.50 211 ALA A CA 1
ATOM 1707 C C . ALA A 1 211 ? 15.054 -6.410 0.865 1.00 96.50 211 ALA A C 1
ATOM 1709 O O . ALA A 1 211 ? 15.154 -6.115 2.060 1.00 96.50 211 ALA A O 1
ATOM 1710 N N . GLY A 1 212 ? 14.295 -7.433 0.460 1.00 95.88 212 GLY A N 1
ATOM 1711 C CA . GLY A 1 212 ? 13.445 -8.297 1.275 1.00 95.88 212 GLY A CA 1
ATOM 1712 C C . GLY A 1 212 ? 12.193 -7.611 1.801 1.00 95.88 212 GLY A C 1
ATOM 1713 O O . GLY A 1 212 ? 11.756 -7.894 2.917 1.00 95.88 212 GLY A O 1
ATOM 1714 N N . TRP A 1 213 ? 11.647 -6.689 1.013 1.00 97.19 213 TRP A N 1
ATOM 1715 C CA . TRP A 1 213 ? 10.300 -6.170 1.202 1.00 97.19 213 TRP A CA 1
ATOM 1716 C C . TRP A 1 213 ? 9.288 -7.135 0.566 1.00 97.19 213 TRP A C 1
ATOM 1718 O O . TRP A 1 213 ? 9.605 -7.867 -0.374 1.00 97.19 213 TRP A O 1
ATOM 1728 N N . THR A 1 214 ? 8.063 -7.149 1.078 1.00 96.62 214 THR A N 1
ATOM 1729 C CA . THR A 1 214 ? 6.943 -7.885 0.484 1.00 96.62 214 THR A CA 1
ATOM 1730 C C . THR A 1 214 ? 6.512 -7.215 -0.816 1.00 96.62 214 THR A C 1
ATOM 1732 O O . THR A 1 214 ? 6.281 -6.005 -0.841 1.00 96.62 214 THR A O 1
ATOM 1735 N N . ALA A 1 215 ? 6.362 -8.012 -1.874 1.00 95.31 215 ALA A N 1
ATOM 1736 C CA . ALA A 1 215 ? 5.772 -7.578 -3.132 1.00 95.31 215 ALA A CA 1
ATOM 1737 C C . ALA A 1 215 ? 4.240 -7.646 -3.027 1.00 95.31 215 ALA A C 1
ATOM 1739 O O . ALA A 1 215 ? 3.690 -8.726 -2.791 1.00 95.31 215 ALA A O 1
ATOM 1740 N N . ALA A 1 216 ? 3.570 -6.504 -3.194 1.00 95.31 216 ALA A N 1
ATOM 1741 C CA . ALA A 1 216 ? 2.114 -6.406 -3.212 1.00 95.31 216 ALA A CA 1
ATOM 1742 C C . ALA A 1 216 ? 1.648 -5.599 -4.440 1.00 95.31 216 ALA A C 1
ATOM 1744 O O . ALA A 1 216 ? 1.639 -4.371 -4.405 1.00 95.31 216 ALA A O 1
ATOM 1745 N N . PRO A 1 217 ? 1.294 -6.247 -5.562 1.00 94.00 217 PRO A N 1
ATOM 1746 C CA . PRO A 1 217 ? 0.658 -5.554 -6.667 1.00 94.00 217 PRO A CA 1
ATOM 1747 C C . PRO A 1 217 ? -0.732 -5.071 -6.277 1.00 94.00 217 PRO A C 1
ATOM 1749 O O . PRO A 1 217 ? -1.513 -5.830 -5.683 1.00 94.00 217 PRO A O 1
ATOM 1752 N N . LYS A 1 218 ? -1.044 -3.832 -6.668 1.00 92.12 218 LYS A N 1
ATOM 1753 C CA . LYS A 1 218 ? -2.422 -3.362 -6.702 1.00 92.12 218 LYS A CA 1
ATOM 1754 C C . LYS A 1 218 ? -3.108 -3.976 -7.923 1.00 92.12 218 LYS A C 1
ATOM 1756 O O . LYS A 1 218 ? -2.711 -3.736 -9.060 1.00 92.12 218 LYS A O 1
ATOM 1761 N N . LEU A 1 219 ? -4.103 -4.826 -7.694 1.00 91.44 219 LEU A N 1
ATOM 1762 C CA . LEU A 1 219 ? -4.947 -5.365 -8.766 1.00 91.44 219 LEU A CA 1
ATOM 1763 C C . LEU A 1 219 ? -6.063 -4.366 -9.028 1.00 91.44 219 LEU A C 1
ATOM 1765 O O . LEU A 1 219 ? -6.487 -3.715 -8.089 1.00 91.44 219 LEU A O 1
ATOM 1769 N N . LEU A 1 220 ? -6.595 -4.286 -10.248 1.00 88.81 220 LEU A N 1
ATOM 1770 C CA . LEU A 1 220 ? -7.718 -3.388 -10.559 1.00 88.81 220 LEU A CA 1
ATOM 1771 C C . LEU A 1 220 ? -7.400 -1.885 -10.396 1.00 88.81 220 LEU A C 1
ATOM 1773 O O . LEU A 1 220 ? -8.314 -1.082 -10.370 1.00 88.81 220 LEU A O 1
ATOM 1777 N N . LYS A 1 221 ? -6.139 -1.443 -10.349 1.00 82.88 221 LYS A N 1
ATOM 1778 C CA . LYS A 1 221 ? -5.849 0.002 -10.405 1.00 82.88 221 LYS A CA 1
ATOM 1779 C C . LYS A 1 221 ? -5.897 0.517 -11.851 1.00 82.88 221 LYS A C 1
ATOM 1781 O O . LYS A 1 221 ? -6.904 0.412 -12.551 1.00 82.88 221 LYS A O 1
ATOM 1786 N N . GLU A 1 222 ? -4.771 1.043 -12.328 1.00 69.44 222 GLU A N 1
ATOM 1787 C CA . GLU A 1 222 ? -4.586 1.575 -13.678 1.00 69.44 222 GLU A CA 1
ATOM 1788 C C . GLU A 1 222 ? -4.501 0.468 -14.735 1.00 69.44 222 GLU A C 1
ATOM 1790 O O . GLU A 1 222 ? -4.489 0.747 -15.930 1.00 69.44 222 GLU A O 1
ATOM 1795 N N . HIS A 1 223 ? -4.424 -0.790 -14.305 1.00 61.56 223 HIS A N 1
ATOM 1796 C CA . HIS A 1 223 ? -4.351 -1.954 -15.170 1.00 61.56 223 HIS A CA 1
ATOM 1797 C C . HIS A 1 223 ? -4.866 -3.200 -14.443 1.00 61.56 223 HIS A C 1
ATOM 1799 O O . HIS A 1 223 ? -4.754 -3.360 -13.227 1.00 61.56 223 HIS A O 1
ATOM 1805 N N . LEU A 1 224 ? -5.430 -4.105 -15.235 1.00 58.94 224 LEU A N 1
ATOM 1806 C CA . LEU A 1 224 ? -5.917 -5.414 -14.821 1.00 58.94 224 LEU A CA 1
ATOM 1807 C C . LEU A 1 224 ? -5.169 -6.451 -15.655 1.00 58.94 224 LEU A C 1
ATOM 1809 O O . LEU A 1 224 ? -5.765 -7.118 -16.488 1.00 58.94 224 LEU A O 1
ATOM 1813 N N . ASN A 1 225 ? -3.843 -6.518 -15.515 1.00 65.88 225 ASN A N 1
ATOM 1814 C CA . ASN A 1 225 ? -3.050 -7.434 -16.331 1.00 65.88 225 ASN A CA 1
ATOM 1815 C C . ASN A 1 225 ? -2.363 -8.504 -15.477 1.00 65.88 225 ASN A C 1
ATOM 1817 O O . ASN A 1 225 ? -1.854 -8.265 -14.378 1.00 65.88 225 ASN A O 1
ATOM 1821 N N . ALA A 1 226 ? -2.344 -9.727 -16.006 1.00 79.19 226 ALA A N 1
ATOM 1822 C CA . ALA A 1 226 ? -1.653 -10.857 -15.389 1.00 79.19 226 ALA A CA 1
ATOM 1823 C C . ALA A 1 226 ? -0.137 -10.608 -15.265 1.00 79.19 226 ALA A C 1
ATOM 1825 O O . ALA A 1 226 ? 0.556 -11.278 -14.499 1.00 79.19 226 ALA A O 1
ATOM 1826 N N . VAL A 1 227 ? 0.378 -9.632 -16.009 1.00 79.44 227 VAL A N 1
ATOM 1827 C CA . VAL A 1 227 ? 1.781 -9.237 -16.062 1.00 79.44 227 VAL A CA 1
ATOM 1828 C C . VAL A 1 227 ? 2.258 -8.675 -14.732 1.00 79.44 227 VAL A C 1
ATOM 1830 O O . VAL A 1 227 ? 3.252 -9.166 -14.201 1.00 79.44 227 VAL A O 1
ATOM 1833 N N . VAL A 1 228 ? 1.549 -7.699 -14.159 1.00 84.25 228 VAL A N 1
ATOM 1834 C CA . VAL A 1 228 ? 1.933 -7.081 -12.881 1.00 84.25 228 VAL A CA 1
ATOM 1835 C C . VAL A 1 228 ? 2.011 -8.119 -11.770 1.00 84.25 228 VAL A C 1
ATOM 1837 O O . VAL A 1 228 ? 2.988 -8.180 -11.022 1.00 84.25 228 VAL A O 1
ATOM 1840 N N . VAL A 1 229 ? 1.033 -9.020 -11.742 1.00 88.62 229 VAL A N 1
ATOM 1841 C CA . VAL A 1 229 ? 1.010 -10.152 -10.817 1.00 88.62 229 VAL A CA 1
ATOM 1842 C C . VAL A 1 229 ? 2.159 -11.121 -11.075 1.00 88.62 229 VAL A C 1
ATOM 1844 O O . VAL A 1 229 ? 2.806 -11.563 -10.129 1.00 88.62 229 VAL A O 1
ATOM 1847 N N . SER A 1 230 ? 2.449 -11.430 -12.339 1.00 87.94 230 SER A N 1
ATOM 1848 C CA . SER A 1 230 ? 3.538 -12.336 -12.718 1.00 87.94 230 SER A CA 1
ATOM 1849 C C . SER A 1 230 ? 4.907 -11.787 -12.322 1.00 87.94 230 SER A C 1
ATOM 1851 O O . SER A 1 230 ? 5.730 -12.537 -11.799 1.00 87.94 230 SER A O 1
ATOM 1853 N N . VAL A 1 231 ? 5.148 -10.487 -12.519 1.00 88.69 231 VAL A N 1
ATOM 1854 C CA . VAL A 1 231 ? 6.401 -9.827 -12.121 1.00 88.69 231 VAL A CA 1
ATOM 1855 C C . VAL A 1 231 ? 6.525 -9.790 -10.598 1.00 88.69 231 VAL A C 1
ATOM 1857 O O . VAL A 1 231 ? 7.570 -10.161 -10.063 1.00 88.69 231 VAL A O 1
ATOM 1860 N N . ALA A 1 232 ? 5.459 -9.427 -9.879 1.00 92.06 232 ALA A N 1
ATOM 1861 C CA . ALA A 1 232 ? 5.460 -9.438 -8.418 1.00 92.06 232 ALA A CA 1
ATOM 1862 C C . ALA A 1 232 ? 5.711 -10.839 -7.836 1.00 92.06 232 ALA A C 1
ATOM 1864 O O . ALA A 1 232 ? 6.536 -11.003 -6.933 1.00 92.06 232 ALA A O 1
ATOM 1865 N N . LEU A 1 233 ? 5.036 -11.858 -8.375 1.00 93.00 233 LEU A N 1
ATOM 1866 C CA . LEU A 1 233 ? 5.209 -13.253 -7.978 1.00 93.00 233 LEU A CA 1
ATOM 1867 C C . LEU A 1 233 ? 6.626 -13.748 -8.296 1.00 93.00 233 LEU A C 1
ATOM 1869 O O . LEU A 1 233 ? 7.258 -14.380 -7.451 1.00 93.00 233 LEU A O 1
ATOM 1873 N N . GLY A 1 234 ? 7.157 -13.422 -9.477 1.00 92.06 234 GLY A N 1
ATOM 1874 C CA . GLY A 1 234 ? 8.533 -13.734 -9.866 1.00 92.06 234 GLY A CA 1
ATOM 1875 C C . GLY A 1 234 ? 9.562 -13.114 -8.920 1.00 92.06 234 GLY A C 1
ATOM 1876 O O . GLY A 1 234 ? 10.467 -13.810 -8.457 1.00 92.06 234 GLY A O 1
ATOM 1877 N N . ALA A 1 235 ? 9.386 -11.840 -8.561 1.00 92.69 235 ALA A N 1
ATOM 1878 C CA . ALA A 1 235 ? 10.229 -11.147 -7.592 1.00 92.69 235 ALA A CA 1
ATOM 1879 C C . ALA A 1 235 ? 10.174 -11.807 -6.206 1.00 92.69 235 ALA A C 1
ATOM 1881 O O . ALA A 1 235 ? 11.219 -12.059 -5.600 1.00 92.69 235 ALA A O 1
ATOM 1882 N N . ALA A 1 236 ? 8.975 -12.140 -5.720 1.00 95.00 236 ALA A N 1
ATOM 1883 C CA . ALA A 1 236 ? 8.808 -12.830 -4.446 1.00 95.00 236 ALA A CA 1
ATOM 1884 C C . ALA A 1 236 ? 9.500 -14.202 -4.456 1.00 95.00 236 ALA A C 1
ATOM 1886 O O . ALA A 1 236 ? 10.266 -14.504 -3.541 1.00 95.00 236 ALA A O 1
ATOM 1887 N N . VAL A 1 237 ? 9.294 -15.014 -5.502 1.00 93.75 237 VAL A N 1
ATOM 1888 C CA . VAL A 1 237 ? 9.922 -16.341 -5.653 1.00 93.75 237 VAL A CA 1
ATOM 1889 C C . VAL A 1 237 ? 11.444 -16.238 -5.699 1.00 93.75 237 VAL A C 1
ATOM 1891 O O . VAL A 1 237 ? 12.122 -17.012 -5.017 1.00 93.75 237 VAL A O 1
ATOM 1894 N N . GLN A 1 238 ? 11.976 -15.295 -6.482 1.00 92.69 238 GLN A N 1
ATOM 1895 C CA . GLN A 1 238 ? 13.414 -15.116 -6.674 1.00 92.69 238 GLN A CA 1
ATOM 1896 C C . GLN A 1 238 ? 14.129 -14.685 -5.389 1.00 92.69 238 GLN A C 1
ATOM 1898 O O . GLN A 1 238 ? 15.257 -15.115 -5.163 1.00 92.69 238 GLN A O 1
ATOM 1903 N N . TYR A 1 239 ? 13.492 -13.852 -4.561 1.00 95.25 239 TYR A N 1
ATOM 1904 C CA . TYR A 1 239 ? 14.106 -13.263 -3.364 1.00 95.25 239 TYR A CA 1
ATOM 1905 C C . TYR A 1 239 ? 13.489 -13.756 -2.049 1.00 95.25 239 TYR A C 1
ATOM 1907 O O . TYR A 1 239 ? 13.601 -13.098 -1.009 1.00 95.25 239 TYR A O 1
ATOM 1915 N N . GLN A 1 240 ? 12.847 -14.927 -2.062 1.00 94.38 240 GLN A N 1
ATOM 1916 C CA . GLN A 1 240 ? 12.255 -15.524 -0.860 1.00 94.38 240 GLN A CA 1
ATOM 1917 C C . GLN A 1 240 ? 13.294 -15.760 0.253 1.00 94.38 240 GLN A C 1
ATOM 1919 O O . GLN A 1 240 ? 12.987 -15.622 1.436 1.00 94.38 240 GLN A O 1
ATOM 1924 N N . ASP A 1 241 ? 14.547 -16.046 -0.115 1.00 94.88 241 ASP A N 1
ATOM 1925 C CA . ASP A 1 241 ? 15.690 -16.214 0.793 1.00 94.88 241 ASP A CA 1
ATOM 1926 C C . ASP A 1 241 ? 16.080 -14.907 1.507 1.00 94.88 241 ASP A C 1
ATOM 1928 O O . ASP A 1 241 ? 16.672 -14.932 2.586 1.00 94.88 241 ASP A O 1
ATOM 1932 N N . ARG A 1 242 ? 15.699 -13.753 0.947 1.00 94.12 242 ARG A N 1
ATOM 1933 C CA . ARG A 1 242 ? 15.854 -12.423 1.560 1.00 94.12 242 ARG A CA 1
ATOM 1934 C C . ARG A 1 242 ? 14.687 -12.044 2.472 1.00 94.12 242 ARG A C 1
ATOM 1936 O O . ARG A 1 242 ? 14.722 -10.983 3.110 1.00 94.12 242 ARG A O 1
ATOM 1943 N N . GLY A 1 243 ? 13.676 -12.906 2.566 1.00 92.50 243 GLY A N 1
ATOM 1944 C CA . GLY A 1 243 ? 12.449 -12.687 3.326 1.00 92.50 243 GLY A CA 1
ATOM 1945 C C . G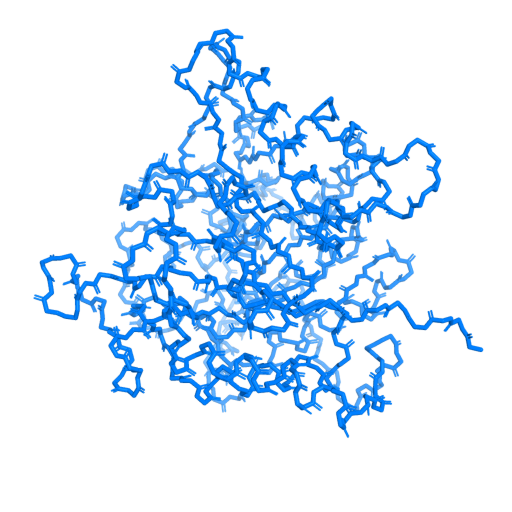LY A 1 243 ? 11.351 -11.961 2.549 1.00 92.50 243 GLY A C 1
ATOM 1946 O O . GLY A 1 243 ? 10.390 -11.523 3.178 1.00 92.50 243 GLY A O 1
ATOM 1947 N N . ALA A 1 244 ? 11.480 -11.826 1.222 1.00 94.06 244 ALA A N 1
ATOM 1948 C CA . ALA A 1 244 ? 10.389 -11.331 0.390 1.00 94.06 244 ALA A CA 1
ATOM 1949 C C . ALA A 1 244 ? 9.164 -12.251 0.513 1.00 94.06 244 ALA A C 1
ATOM 1951 O O . ALA A 1 244 ? 9.290 -13.471 0.644 1.00 94.06 244 ALA A O 1
ATOM 1952 N N . ARG A 1 245 ? 7.975 -11.652 0.476 1.00 95.81 245 ARG A N 1
ATOM 1953 C CA . ARG A 1 245 ? 6.681 -12.348 0.511 1.00 95.81 245 ARG A CA 1
ATOM 1954 C C . ARG A 1 245 ? 5.826 -11.889 -0.663 1.00 95.81 245 ARG A C 1
ATOM 1956 O O . ARG A 1 245 ? 6.138 -10.876 -1.290 1.00 95.81 245 ARG A O 1
ATOM 1963 N N . PHE A 1 246 ? 4.735 -12.608 -0.913 1.00 96.31 246 PHE A N 1
ATOM 1964 C CA . PHE A 1 246 ? 3.771 -12.275 -1.957 1.00 96.31 246 PHE A CA 1
ATOM 1965 C C . PHE A 1 246 ? 2.383 -12.017 -1.368 1.00 96.31 246 PHE A C 1
ATOM 1967 O O . PHE A 1 246 ? 1.776 -12.914 -0.775 1.00 96.31 246 PHE A O 1
ATOM 1974 N N . TRP A 1 247 ? 1.911 -10.779 -1.485 1.00 97.06 247 TRP A N 1
ATOM 1975 C CA . TRP A 1 247 ? 0.565 -10.328 -1.110 1.00 97.06 247 TRP A CA 1
ATOM 1976 C C . TRP A 1 247 ? -0.111 -9.731 -2.346 1.00 97.06 247 TRP A C 1
ATOM 1978 O O . TRP A 1 247 ? 0.558 -9.536 -3.349 1.00 97.06 247 TRP A O 1
ATOM 1988 N N . VAL A 1 248 ? -1.407 -9.436 -2.301 1.00 95.75 248 VAL A N 1
ATOM 1989 C CA . VAL A 1 248 ? -2.093 -8.659 -3.348 1.00 95.75 248 VAL A CA 1
ATOM 1990 C C . VAL A 1 248 ? -3.084 -7.676 -2.726 1.00 95.75 248 VAL A C 1
ATOM 1992 O O . VAL A 1 248 ? -3.642 -7.955 -1.661 1.00 95.75 248 VAL A O 1
ATOM 1995 N N . SER A 1 249 ? -3.327 -6.559 -3.410 1.00 95.69 249 SER A N 1
ATOM 1996 C CA . SER A 1 249 ? -4.255 -5.514 -2.968 1.00 95.69 249 SER A CA 1
ATOM 1997 C C . SER A 1 249 ? -5.242 -5.168 -4.090 1.00 95.69 249 SER A C 1
ATOM 1999 O O . SER A 1 249 ? -4.891 -4.412 -4.988 1.00 95.69 249 SER A O 1
ATOM 2001 N N . PRO A 1 250 ? -6.437 -5.787 -4.176 1.00 95.19 250 PRO A N 1
ATOM 2002 C CA . PRO A 1 250 ? -7.446 -5.329 -5.127 1.00 95.19 250 PRO A CA 1
ATOM 2003 C C . PRO A 1 250 ? -7.909 -3.910 -4.800 1.00 95.19 250 PRO A C 1
ATOM 2005 O O . PRO A 1 250 ? -8.464 -3.677 -3.730 1.00 95.19 250 PRO A O 1
ATOM 2008 N N . ASP A 1 251 ? -7.724 -2.999 -5.743 1.00 92.56 251 ASP A N 1
ATOM 2009 C CA . ASP A 1 251 ? -7.992 -1.579 -5.616 1.00 92.56 251 ASP A CA 1
ATOM 2010 C C . ASP A 1 251 ? -9.128 -1.147 -6.559 1.00 92.56 251 ASP A C 1
ATOM 2012 O O . ASP A 1 251 ? -9.105 -1.415 -7.748 1.00 92.56 251 ASP A O 1
ATOM 2016 N N . LEU A 1 252 ? -10.159 -0.483 -6.041 1.00 90.81 252 LEU A N 1
ATOM 2017 C CA . LEU A 1 252 ? -11.278 0.004 -6.851 1.00 90.81 252 LEU A CA 1
ATOM 2018 C C . LEU A 1 252 ? -11.059 1.420 -7.417 1.00 90.81 252 LEU A C 1
ATOM 2020 O O . LEU A 1 252 ? -11.927 1.916 -8.142 1.00 90.81 252 LEU A O 1
ATOM 2024 N N . TRP A 1 253 ? -9.945 2.083 -7.103 1.00 87.06 253 TRP A N 1
ATOM 2025 C CA . TRP A 1 253 ? -9.548 3.371 -7.669 1.00 87.06 253 TRP A CA 1
ATOM 2026 C C . TRP A 1 253 ? -9.049 3.218 -9.108 1.00 87.06 253 TRP A C 1
ATOM 2028 O O . TRP A 1 253 ? -8.216 2.375 -9.423 1.00 87.06 253 TRP A O 1
ATOM 2038 N N . SER A 1 254 ? -9.512 4.099 -9.992 1.00 80.69 254 SER A N 1
ATOM 2039 C CA . SER A 1 254 ? -9.026 4.204 -11.368 1.00 80.69 254 SER A CA 1
ATOM 2040 C C . SER A 1 254 ? -8.755 5.667 -11.724 1.00 80.69 254 SER A C 1
ATOM 2042 O O . SER A 1 254 ? -9.446 6.553 -11.206 1.00 80.69 254 SER A O 1
ATOM 2044 N N . PRO A 1 255 ? -7.826 5.953 -12.658 1.00 70.50 255 PRO A N 1
ATOM 2045 C CA . PRO A 1 255 ? -7.663 7.292 -13.225 1.00 70.50 255 PRO A CA 1
ATOM 2046 C C . PRO A 1 255 ? -8.975 7.866 -13.777 1.00 70.50 255 PRO A C 1
ATOM 2048 O O . PRO A 1 255 ? -9.187 9.079 -13.760 1.00 70.50 255 PRO A O 1
ATOM 2051 N N . LEU A 1 256 ? -9.875 6.987 -14.235 1.00 70.12 256 LEU A N 1
ATOM 2052 C CA . LEU A 1 256 ? -11.181 7.360 -14.766 1.00 70.12 256 LEU A CA 1
ATOM 2053 C C . LEU A 1 256 ? -12.230 7.613 -13.687 1.00 70.12 256 LEU A C 1
ATOM 2055 O O . LEU A 1 256 ? -13.239 8.214 -14.012 1.00 70.12 256 LEU A O 1
ATOM 2059 N N . GLY A 1 257 ? -12.026 7.222 -12.427 1.00 78.19 257 GLY A N 1
ATOM 2060 C CA . GLY A 1 257 ? -12.987 7.477 -11.357 1.00 78.19 257 GLY A CA 1
ATOM 2061 C C . GLY A 1 257 ? -13.056 6.391 -10.293 1.00 78.19 257 GLY A C 1
ATOM 2062 O O . GLY A 1 257 ? -12.206 5.506 -10.207 1.00 78.19 257 GLY A O 1
ATOM 2063 N N . TYR A 1 258 ? -14.081 6.499 -9.447 1.00 85.88 258 TYR A N 1
ATOM 2064 C CA . TYR A 1 258 ? -14.312 5.576 -8.342 1.00 85.88 258 TYR A CA 1
ATOM 2065 C C . TYR A 1 258 ? -15.801 5.225 -8.194 1.00 85.88 258 TYR A C 1
ATOM 2067 O O . TYR A 1 258 ? -16.603 6.143 -7.987 1.00 85.88 258 TYR A O 1
ATOM 2075 N N . PRO A 1 259 ? -16.175 3.931 -8.196 1.00 89.62 259 PRO A N 1
ATOM 2076 C CA . PRO A 1 259 ? -15.347 2.783 -8.562 1.00 89.62 259 PRO A CA 1
ATOM 2077 C C . PRO A 1 259 ? -14.933 2.799 -10.024 1.00 89.62 259 PRO A C 1
ATOM 2079 O O . PRO A 1 259 ? -15.731 3.124 -10.909 1.00 89.62 259 PRO A O 1
ATOM 2082 N N . GLY A 1 260 ? -13.703 2.367 -10.262 1.00 88.19 260 GLY A N 1
ATOM 2083 C CA . GLY A 1 260 ? -13.160 2.122 -11.588 1.00 88.19 260 GLY A CA 1
ATOM 2084 C C . GLY A 1 260 ? -13.561 0.781 -12.198 1.00 88.19 260 GLY A C 1
ATOM 2085 O O . GLY A 1 260 ? -13.368 0.596 -13.394 1.00 88.19 260 GLY A O 1
ATOM 2086 N N . HIS A 1 261 ? -14.122 -0.142 -11.407 1.00 90.56 261 HIS A N 1
ATOM 2087 C CA . HIS A 1 261 ? -14.309 -1.546 -11.803 1.00 90.56 261 HIS A CA 1
ATOM 2088 C C . HIS A 1 261 ? -15.607 -2.124 -11.253 1.00 90.56 261 HIS A C 1
ATOM 2090 O O . HIS A 1 261 ? -15.957 -1.784 -10.126 1.00 90.56 261 HIS A O 1
ATOM 2096 N N . PRO A 1 262 ? -16.310 -3.017 -11.970 1.00 93.62 262 PRO A N 1
ATOM 2097 C CA . PRO A 1 262 ? -17.523 -3.657 -11.470 1.00 93.62 262 PRO A CA 1
ATOM 2098 C C . PRO A 1 262 ? -17.228 -4.707 -10.378 1.00 93.62 262 PRO A C 1
ATOM 2100 O O . PRO A 1 262 ? -16.098 -5.193 -10.262 1.00 93.62 262 PRO A O 1
ATOM 2103 N N . PRO A 1 263 ? -18.237 -5.124 -9.586 1.00 96.50 263 PRO A N 1
ATOM 2104 C CA . PRO A 1 263 ? -18.069 -6.149 -8.549 1.00 96.50 263 PRO A CA 1
ATOM 2105 C C . PRO A 1 263 ? -17.514 -7.489 -9.056 1.00 96.50 263 PRO A C 1
ATOM 2107 O O . PRO A 1 263 ? -16.819 -8.183 -8.314 1.00 96.50 263 PRO A O 1
ATOM 2110 N N . GLU A 1 264 ? -17.785 -7.854 -10.312 1.00 96.12 264 GLU A N 1
ATOM 2111 C CA . GLU A 1 264 ? -17.265 -9.097 -10.894 1.00 96.12 264 GLU A CA 1
ATOM 2112 C C . GLU A 1 264 ? -15.748 -9.044 -11.125 1.00 96.12 264 GLU A C 1
ATOM 2114 O O . GLU A 1 264 ? -15.045 -10.021 -10.864 1.00 96.12 264 GLU A O 1
ATOM 2119 N N . SER A 1 265 ? -15.201 -7.882 -11.493 1.00 93.81 265 SER A N 1
ATOM 2120 C CA . SER A 1 265 ? -13.748 -7.691 -11.574 1.00 93.81 265 SER A CA 1
ATOM 2121 C C . SER A 1 265 ? -13.086 -7.846 -10.203 1.00 93.81 265 SER A C 1
ATOM 2123 O O . SER A 1 265 ? -12.040 -8.488 -10.097 1.00 93.81 265 SER A O 1
ATOM 2125 N N . LEU A 1 266 ? -13.730 -7.351 -9.135 1.00 96.19 266 LEU A N 1
ATOM 2126 C CA . LEU A 1 266 ? -13.280 -7.581 -7.756 1.00 96.19 266 LEU A CA 1
ATOM 2127 C C . LEU A 1 266 ? -13.252 -9.071 -7.407 1.00 96.19 266 LEU A C 1
ATOM 2129 O O . LEU A 1 266 ? -12.256 -9.557 -6.868 1.00 96.19 266 LEU A O 1
ATOM 2133 N N . ARG A 1 267 ? -14.308 -9.816 -7.752 1.00 97.44 267 ARG A N 1
ATOM 2134 C CA . ARG A 1 267 ? -14.349 -11.272 -7.559 1.00 97.44 267 ARG A CA 1
ATOM 2135 C C . ARG A 1 267 ? -13.178 -11.951 -8.272 1.00 97.44 267 ARG A C 1
ATOM 2137 O O . ARG A 1 267 ? -12.482 -12.753 -7.648 1.00 97.44 267 ARG A O 1
ATOM 2144 N N . SER A 1 268 ? -12.933 -11.614 -9.535 1.00 95.31 268 SER A N 1
ATOM 2145 C CA . SER A 1 268 ? -11.827 -12.174 -10.320 1.00 95.31 268 SER A CA 1
ATOM 2146 C C . SER A 1 268 ? -10.454 -11.861 -9.718 1.00 95.31 268 SER A C 1
ATOM 2148 O O . SER A 1 268 ? -9.622 -12.762 -9.611 1.00 95.31 268 SER A O 1
ATOM 2150 N N . ALA A 1 269 ? -10.219 -10.633 -9.249 1.00 94.81 269 ALA A N 1
ATOM 2151 C CA . ALA A 1 269 ? -8.961 -10.250 -8.603 1.00 94.81 269 ALA A CA 1
ATOM 2152 C C . ALA A 1 269 ? -8.717 -11.012 -7.287 1.00 94.81 269 ALA A C 1
ATOM 2154 O O . ALA A 1 269 ? -7.614 -11.510 -7.048 1.00 94.81 269 ALA A O 1
ATOM 2155 N N . LEU A 1 270 ? -9.758 -11.167 -6.460 1.00 96.88 270 LEU A N 1
ATOM 2156 C CA . LEU A 1 270 ? -9.706 -11.959 -5.226 1.00 96.88 270 LEU A CA 1
ATOM 2157 C C . LEU A 1 270 ? -9.371 -13.431 -5.512 1.00 96.88 270 LEU A C 1
ATOM 2159 O O . LEU A 1 270 ? -8.494 -14.011 -4.863 1.00 96.88 270 LEU A O 1
ATOM 2163 N N . LEU A 1 271 ? -10.035 -14.025 -6.509 1.00 96.19 271 LEU A N 1
ATOM 2164 C CA . LEU A 1 271 ? -9.782 -15.398 -6.947 1.00 96.19 271 LEU A CA 1
ATOM 2165 C C . LEU A 1 271 ? -8.354 -15.567 -7.468 1.00 96.19 271 LEU A C 1
ATOM 2167 O O . LEU A 1 271 ? -7.676 -16.511 -7.069 1.00 96.19 271 LEU A O 1
ATOM 2171 N N . MET A 1 272 ? -7.883 -14.645 -8.309 1.00 93.69 272 MET A N 1
ATOM 2172 C CA . MET A 1 272 ? -6.531 -14.668 -8.866 1.00 93.69 272 MET A CA 1
ATOM 2173 C C . MET A 1 272 ? -5.473 -14.647 -7.758 1.00 93.69 272 MET A C 1
ATOM 2175 O O . MET A 1 272 ? -4.633 -15.544 -7.700 1.00 93.69 272 MET A O 1
ATOM 2179 N N . GLY A 1 273 ? -5.537 -13.677 -6.840 1.00 93.81 273 GLY A N 1
ATOM 2180 C CA . GLY A 1 273 ? -4.585 -13.579 -5.730 1.00 93.81 273 GLY A CA 1
ATOM 2181 C C . GLY A 1 273 ? -4.572 -14.825 -4.847 1.00 93.81 273 GLY A C 1
ATOM 2182 O O . GLY A 1 273 ? -3.511 -15.338 -4.483 1.00 93.81 273 GLY A O 1
ATOM 2183 N N . TYR A 1 274 ? -5.756 -15.357 -4.544 1.00 95.81 274 TYR A N 1
ATOM 2184 C CA . TYR A 1 274 ? -5.891 -16.559 -3.732 1.00 95.81 274 TYR A CA 1
ATOM 2185 C C . TYR A 1 274 ? -5.327 -17.791 -4.416 1.00 95.81 274 TYR A C 1
ATOM 2187 O O . TYR A 1 274 ? -4.498 -18.471 -3.814 1.00 95.81 274 TYR A O 1
ATOM 2195 N N . GLN A 1 275 ? -5.721 -18.056 -5.660 1.00 93.62 275 GLN A N 1
ATOM 2196 C CA . GLN A 1 275 ? -5.289 -19.244 -6.394 1.00 93.62 275 GLN A CA 1
ATOM 2197 C C . GLN A 1 275 ? -3.793 -19.217 -6.729 1.00 93.62 275 GLN A C 1
ATOM 2199 O O . GLN A 1 275 ? -3.165 -20.270 -6.774 1.00 93.62 275 GLN A O 1
ATOM 2204 N N . LEU A 1 276 ? -3.187 -18.033 -6.859 1.00 92.00 276 LEU A N 1
ATOM 2205 C CA . LEU A 1 276 ? -1.733 -17.877 -6.996 1.00 92.00 276 LEU A CA 1
ATOM 2206 C C . LEU A 1 276 ? -0.966 -18.007 -5.672 1.00 92.00 276 LEU A C 1
ATOM 2208 O O . LEU A 1 276 ? 0.262 -17.926 -5.650 1.00 92.00 276 LEU A O 1
ATOM 2212 N N . GLY A 1 277 ? -1.666 -18.235 -4.562 1.00 94.00 277 GLY A N 1
ATOM 2213 C CA . GLY A 1 277 ? -1.042 -18.547 -3.284 1.00 94.00 277 GLY A CA 1
ATOM 2214 C C . GLY A 1 277 ? -0.665 -17.331 -2.436 1.00 94.00 277 GLY A C 1
ATOM 2215 O O . GLY A 1 277 ? 0.053 -17.523 -1.458 1.00 94.00 277 GLY A O 1
ATOM 2216 N N . ALA A 1 278 ? -1.155 -16.116 -2.728 1.00 95.31 278 ALA A N 1
ATOM 2217 C CA . ALA A 1 278 ? -0.832 -14.907 -1.954 1.00 95.31 278 ALA A CA 1
ATOM 2218 C C . ALA A 1 278 ? -1.057 -15.091 -0.441 1.00 95.31 278 ALA A C 1
ATOM 2220 O O . ALA A 1 278 ? -2.070 -15.635 -0.004 1.00 95.31 278 ALA A O 1
ATOM 2221 N N . GLU A 1 279 ? -0.116 -14.659 0.392 1.00 95.44 279 GLU A N 1
ATOM 2222 C CA . GLU A 1 279 ? -0.212 -14.816 1.853 1.00 95.44 279 GLU A CA 1
ATOM 2223 C C . GLU A 1 279 ? -1.158 -13.810 2.502 1.00 95.44 279 GLU A C 1
ATOM 2225 O O . GLU A 1 279 ? -1.694 -14.075 3.580 1.00 95.44 279 GLU A O 1
ATOM 2230 N N . GLY A 1 280 ? -1.349 -12.671 1.841 1.00 96.25 280 GLY A N 1
ATOM 2231 C CA . GLY A 1 280 ? -2.302 -11.648 2.219 1.00 96.25 280 GLY A CA 1
ATOM 2232 C C . GLY A 1 280 ? -3.042 -11.112 1.007 1.00 96.25 280 GLY A C 1
ATOM 2233 O O . GLY A 1 280 ? -2.446 -10.894 -0.046 1.00 96.25 280 GLY A O 1
ATOM 2234 N N . ILE A 1 281 ? -4.344 -10.934 1.180 1.00 97.44 281 ILE A N 1
ATOM 2235 C CA . ILE A 1 281 ? -5.263 -10.322 0.227 1.00 97.44 281 ILE A CA 1
ATOM 2236 C C . ILE A 1 281 ? -6.058 -9.301 1.026 1.00 97.44 281 ILE A C 1
ATOM 2238 O O . ILE A 1 281 ? -6.719 -9.678 1.994 1.00 97.44 281 ILE A O 1
ATOM 2242 N N . TYR A 1 282 ? -6.001 -8.027 0.667 1.00 97.31 282 TYR A N 1
ATOM 2243 C CA . TYR A 1 282 ? -6.871 -7.024 1.275 1.00 97.31 282 TYR A CA 1
ATOM 2244 C C . TYR A 1 282 ? -7.401 -6.079 0.213 1.00 97.31 282 TYR A C 1
ATOM 2246 O O . TYR A 1 282 ? -6.678 -5.722 -0.703 1.00 97.31 282 TYR A O 1
ATOM 2254 N N . VAL A 1 283 ? -8.681 -5.735 0.314 1.00 96.94 283 VAL A N 1
ATOM 2255 C CA . VAL A 1 283 ? -9.336 -4.868 -0.669 1.00 96.94 283 VAL A CA 1
ATOM 2256 C C . VAL A 1 283 ? -9.202 -3.422 -0.230 1.00 96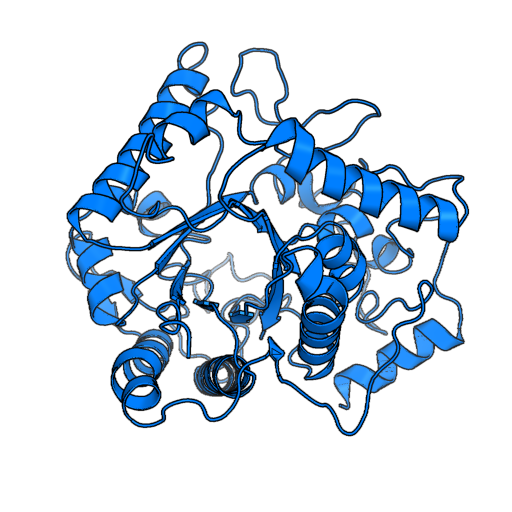.94 283 VAL A C 1
ATOM 2258 O O . VAL A 1 283 ? -9.513 -3.107 0.924 1.00 96.94 283 VAL A O 1
ATOM 2261 N N . GLU A 1 284 ? -8.761 -2.574 -1.151 1.00 91.00 284 GLU A N 1
ATOM 2262 C CA . GLU A 1 284 ? -8.655 -1.143 -0.939 1.00 91.00 284 GLU A CA 1
ATOM 2263 C C . GLU A 1 284 ? -10.033 -0.513 -0.783 1.00 91.00 284 GLU A C 1
ATOM 2265 O O . GLU A 1 284 ? -10.962 -0.742 -1.563 1.00 91.00 284 GLU A O 1
ATOM 2270 N N . ASN A 1 285 ? -10.114 0.302 0.254 1.00 89.81 285 ASN A N 1
ATOM 2271 C CA . ASN A 1 285 ? -11.240 1.038 0.761 1.00 89.81 285 ASN A CA 1
ATOM 2272 C C . ASN A 1 285 ? -12.427 0.204 1.274 1.00 89.81 285 ASN A C 1
ATOM 2274 O O . ASN A 1 285 ? -13.193 -0.405 0.526 1.00 89.81 285 ASN A O 1
ATOM 2278 N N . ILE A 1 286 ? -12.688 0.314 2.575 1.00 95.38 286 ILE A N 1
ATOM 2279 C CA . ILE A 1 286 ? -13.882 -0.246 3.211 1.00 95.38 286 ILE A CA 1
ATOM 2280 C C . ILE A 1 286 ? -15.147 0.610 3.034 1.00 95.38 286 ILE A C 1
ATOM 2282 O O . ILE A 1 286 ? -16.221 0.034 2.840 1.00 95.38 286 ILE A O 1
ATOM 2286 N N . ASP A 1 287 ? -15.079 1.944 3.113 1.00 92.69 287 ASP A N 1
ATOM 2287 C CA . ASP A 1 287 ? -16.270 2.792 3.312 1.00 92.69 287 ASP A CA 1
ATOM 2288 C C . ASP A 1 287 ? -16.324 4.133 2.548 1.00 92.69 287 ASP A C 1
ATOM 2290 O O . ASP A 1 287 ? -17.371 4.789 2.556 1.00 92.69 287 ASP A O 1
ATOM 2294 N N . TYR A 1 288 ? -15.288 4.514 1.802 1.00 89.25 288 TYR A N 1
ATOM 2295 C CA . TYR A 1 288 ? -15.315 5.643 0.867 1.00 89.25 288 TYR A CA 1
ATOM 2296 C C . TYR A 1 288 ? -16.263 5.373 -0.307 1.00 89.25 288 TYR A C 1
ATOM 2298 O O . TYR A 1 288 ? -16.163 4.360 -0.995 1.00 89.25 288 TYR A O 1
ATOM 2306 N N . GLN A 1 289 ? -17.199 6.287 -0.561 1.00 83.69 289 GLN A N 1
ATOM 2307 C CA . GLN A 1 289 ? -18.226 6.090 -1.589 1.00 83.69 289 GLN A CA 1
ATOM 2308 C C . GLN A 1 289 ? -17.842 6.624 -2.969 1.00 83.69 289 GLN A C 1
ATOM 2310 O O . GLN A 1 289 ? -18.513 6.277 -3.943 1.00 83.69 289 GLN A O 1
ATOM 2315 N N . GLY A 1 290 ? -16.806 7.458 -3.078 1.00 76.19 290 GLY A N 1
ATOM 2316 C CA . GLY A 1 290 ? -16.594 8.319 -4.245 1.00 76.19 290 GLY A CA 1
ATOM 2317 C C . GLY A 1 290 ? -17.468 9.577 -4.222 1.00 76.19 290 GLY A C 1
ATOM 2318 O O . GLY A 1 290 ? -18.427 9.650 -3.450 1.00 76.19 290 GLY A O 1
ATOM 2319 N N . PRO A 1 291 ? -17.176 10.570 -5.082 1.00 67.50 291 PRO A N 1
ATOM 2320 C CA . PRO A 1 291 ? -18.081 11.695 -5.301 1.00 67.50 291 PRO A CA 1
ATOM 2321 C C . PRO A 1 291 ? -19.441 11.199 -5.835 1.00 67.50 291 PRO A C 1
ATOM 2323 O O . PRO A 1 291 ? -19.484 10.166 -6.513 1.00 67.50 291 PRO A O 1
ATOM 2326 N N . PRO A 1 292 ? -20.562 11.899 -5.565 1.00 62.97 292 PRO A N 1
ATOM 2327 C CA . PRO A 1 292 ? -21.860 11.544 -6.138 1.00 62.97 292 PRO A CA 1
ATOM 2328 C C . PRO A 1 292 ? -21.784 11.450 -7.666 1.00 62.97 292 PRO A C 1
ATOM 2330 O O . PRO A 1 292 ? -21.090 12.252 -8.288 1.00 62.97 292 PRO A O 1
ATOM 2333 N N . LYS A 1 293 ? -22.509 10.492 -8.259 1.00 60.41 293 LYS A N 1
ATOM 2334 C CA . LYS A 1 293 ? -22.514 10.231 -9.711 1.00 60.41 293 LYS A CA 1
ATOM 2335 C C . LYS A 1 293 ? -22.842 11.481 -10.541 1.00 60.41 293 LYS A C 1
ATOM 2337 O O . LYS A 1 293 ? -22.213 11.694 -11.568 1.00 60.41 293 LYS A O 1
ATOM 2342 N N . ASP A 1 294 ? -23.734 12.324 -10.020 1.00 58.22 294 ASP A N 1
ATOM 2343 C CA . ASP A 1 294 ? -24.200 13.564 -10.656 1.00 58.22 294 ASP A CA 1
ATOM 2344 C C . ASP A 1 294 ? -23.747 14.827 -9.889 1.00 58.22 294 ASP A C 1
ATOM 2346 O O . ASP A 1 294 ? -24.345 15.896 -9.999 1.00 58.22 294 ASP A O 1
ATOM 2350 N N . GLY A 1 295 ? -22.725 14.706 -9.032 1.00 53.84 295 GLY A N 1
ATOM 2351 C CA . GLY A 1 295 ? -22.260 15.797 -8.174 1.00 53.84 295 GLY A CA 1
ATOM 2352 C C . GLY A 1 295 ? -21.237 16.715 -8.859 1.00 53.84 295 GLY A C 1
ATOM 2353 O O . GLY A 1 295 ? -20.463 16.255 -9.688 1.00 53.84 295 GLY A O 1
ATOM 2354 N N . PRO A 1 296 ? -21.116 17.990 -8.447 1.00 41.75 296 PRO A N 1
ATOM 2355 C CA . PRO A 1 296 ? -20.162 18.948 -9.027 1.00 41.75 296 PRO A CA 1
ATOM 2356 C C . PRO A 1 296 ? -18.679 18.579 -8.806 1.00 41.75 296 PRO A C 1
ATOM 2358 O O . PRO A 1 296 ? -17.799 19.163 -9.430 1.00 41.75 296 PRO A O 1
ATOM 2361 N N . ALA A 1 297 ? -18.395 17.611 -7.923 1.00 44.56 297 ALA A N 1
ATOM 2362 C CA . ALA A 1 297 ? -17.067 17.030 -7.701 1.00 44.56 297 ALA A CA 1
ATOM 2363 C C . ALA A 1 297 ? -16.765 15.817 -8.607 1.00 44.56 297 ALA A C 1
ATOM 2365 O O . ALA A 1 297 ? -15.635 15.321 -8.616 1.00 44.56 297 ALA A O 1
ATOM 2366 N N . ALA A 1 298 ? -17.749 15.339 -9.377 1.00 47.94 298 ALA A N 1
ATOM 2367 C CA . ALA A 1 298 ? -17.500 14.487 -10.526 1.00 47.94 298 ALA A CA 1
ATOM 2368 C C . ALA A 1 298 ? -16.864 15.376 -11.599 1.00 47.94 298 ALA A C 1
ATOM 2370 O O . ALA A 1 298 ? -17.542 16.000 -12.409 1.00 47.94 298 ALA A O 1
ATOM 2371 N N . GLY A 1 299 ? -15.534 15.496 -11.584 1.00 46.59 299 GLY A N 1
ATOM 2372 C CA . GLY A 1 299 ? -14.814 15.970 -12.767 1.00 46.59 299 GLY A CA 1
ATOM 2373 C C . GLY A 1 299 ? -15.095 15.043 -13.969 1.00 46.59 299 GLY A C 1
ATOM 2374 O O . GLY A 1 299 ? -16.018 14.234 -13.937 1.00 46.59 299 GLY A O 1
ATOM 2375 N N . PRO A 1 300 ? -14.243 14.992 -15.002 1.00 48.50 300 PRO A N 1
ATOM 2376 C CA . PRO A 1 300 ? -14.360 13.968 -16.056 1.00 48.50 300 PRO A CA 1
ATOM 2377 C C . PRO A 1 300 ? -14.191 12.514 -15.544 1.00 48.50 300 PRO A C 1
ATOM 2379 O O . PRO A 1 300 ? -14.114 11.580 -16.338 1.00 48.50 300 PRO A O 1
ATOM 2382 N N . ARG A 1 301 ? -14.118 12.319 -14.218 1.00 60.28 301 ARG A N 1
ATOM 2383 C CA . ARG A 1 301 ? -14.013 11.041 -13.534 1.00 60.28 301 ARG A CA 1
ATOM 2384 C C . ARG A 1 301 ? -15.379 10.349 -13.504 1.00 60.28 301 ARG A C 1
ATOM 2386 O O . ARG A 1 301 ? -16.187 10.595 -12.610 1.00 60.28 301 ARG A O 1
ATOM 2393 N N . THR A 1 302 ? -15.638 9.502 -14.490 1.00 71.62 302 THR A N 1
ATOM 2394 C CA . THR A 1 302 ? -16.854 8.695 -14.578 1.00 71.62 302 THR A CA 1
ATOM 2395 C C . THR A 1 302 ? -16.687 7.384 -13.810 1.00 71.62 302 THR A C 1
ATOM 2397 O O . THR A 1 302 ? -15.664 6.707 -13.889 1.00 71.62 302 THR A O 1
ATOM 2400 N N . ARG A 1 303 ? -17.709 7.007 -13.034 1.00 84.56 303 ARG A N 1
ATOM 2401 C CA . ARG A 1 303 ? -17.807 5.638 -12.504 1.00 84.56 303 ARG A CA 1
ATOM 2402 C C . ARG A 1 303 ? -17.818 4.659 -13.671 1.00 84.56 303 ARG A C 1
ATOM 2404 O O . ARG A 1 303 ? -18.389 4.970 -14.718 1.00 84.56 303 ARG A O 1
ATOM 2411 N N . HIS A 1 304 ? -17.252 3.471 -13.472 1.00 87.06 304 HIS A N 1
ATOM 2412 C CA . HIS A 1 304 ? -17.393 2.403 -14.456 1.00 87.06 304 HIS A CA 1
ATOM 2413 C C . HIS A 1 304 ? -18.888 2.173 -14.770 1.00 87.06 304 HIS A C 1
ATOM 2415 O O . HIS A 1 304 ? -19.684 2.130 -13.830 1.00 87.06 304 HIS A O 1
ATOM 2421 N N . PRO A 1 305 ? -19.302 2.005 -16.041 1.00 87.75 305 PRO A N 1
ATOM 2422 C CA . PRO A 1 305 ? -20.723 1.906 -16.405 1.00 87.75 305 PRO A CA 1
ATOM 2423 C C . PRO A 1 305 ? -21.474 0.767 -15.706 1.00 87.75 305 PRO A C 1
ATOM 2425 O O . PRO A 1 305 ? -22.657 0.885 -15.403 1.00 87.75 305 PRO A O 1
ATOM 2428 N N . GLU A 1 306 ? -20.767 -0.327 -15.429 1.00 90.44 306 GLU A N 1
ATOM 2429 C CA . GLU A 1 306 ? -21.294 -1.506 -14.730 1.00 90.44 306 GLU A CA 1
ATOM 2430 C C . GLU A 1 306 ? -21.053 -1.476 -13.209 1.00 90.44 306 GLU A C 1
ATOM 2432 O O . GLU A 1 306 ? -21.430 -2.409 -12.496 1.00 90.44 306 GLU A O 1
ATOM 2437 N N . ALA A 1 307 ? -20.394 -0.435 -12.687 1.00 89.44 307 ALA A N 1
ATOM 2438 C CA . ALA A 1 307 ? -20.262 -0.270 -11.247 1.00 89.44 307 ALA A CA 1
ATOM 2439 C C . ALA A 1 307 ? -21.589 0.236 -10.652 1.00 89.44 307 ALA A C 1
ATOM 2441 O O . ALA A 1 307 ? -22.204 1.157 -11.195 1.00 89.44 307 ALA A O 1
ATOM 2442 N N . PRO A 1 308 ? -22.037 -0.321 -9.515 1.00 89.06 308 PRO A N 1
ATOM 2443 C CA . PRO A 1 308 ? -23.188 0.204 -8.795 1.00 89.06 308 PRO A CA 1
ATOM 2444 C C . PRO A 1 308 ? -22.896 1.596 -8.216 1.00 89.06 308 PRO A C 1
ATOM 2446 O O . PRO A 1 308 ? -21.746 2.010 -8.057 1.00 89.06 308 PRO A O 1
ATOM 2449 N N . ASP A 1 309 ? -23.955 2.296 -7.805 1.00 84.69 309 ASP A N 1
ATOM 2450 C CA . ASP A 1 309 ? -23.849 3.667 -7.285 1.00 84.69 309 ASP A CA 1
ATOM 2451 C C . ASP A 1 309 ? -23.007 3.776 -6.004 1.00 84.69 309 ASP A C 1
ATOM 2453 O O . ASP A 1 309 ? -22.406 4.815 -5.738 1.00 84.69 309 ASP A O 1
ATOM 2457 N N . ARG A 1 310 ? -22.941 2.704 -5.204 1.00 87.25 310 ARG A N 1
ATOM 2458 C CA . ARG A 1 310 ? -22.133 2.644 -3.978 1.00 87.25 310 ARG A CA 1
ATOM 2459 C C . ARG A 1 310 ? -20.851 1.872 -4.223 1.00 87.25 310 ARG A C 1
ATOM 2461 O O . ARG A 1 310 ? -20.896 0.674 -4.505 1.00 87.25 310 ARG A O 1
ATOM 2468 N N . GLY A 1 311 ? -19.731 2.575 -4.095 1.00 86.81 311 GLY A N 1
ATOM 2469 C CA . GLY A 1 311 ? -18.424 2.053 -4.466 1.00 86.81 311 GLY A CA 1
ATOM 2470 C C . GLY A 1 311 ? -17.635 1.358 -3.370 1.00 86.81 311 GLY A C 1
ATOM 2471 O O . GLY A 1 311 ? -16.760 0.558 -3.671 1.00 86.81 311 GLY A O 1
ATOM 2472 N N . SER A 1 312 ? -17.971 1.633 -2.115 1.00 93.00 312 SER A N 1
ATOM 2473 C CA . SER A 1 312 ? -17.310 1.023 -0.969 1.00 93.00 312 SER A CA 1
ATOM 2474 C C . SER A 1 312 ? -17.704 -0.443 -0.775 1.00 93.00 312 SER A C 1
ATOM 2476 O O . SER A 1 312 ? -18.639 -0.932 -1.410 1.00 93.00 312 SER A O 1
ATOM 2478 N N . LEU A 1 313 ? -17.085 -1.133 0.187 1.00 97.00 313 LEU A N 1
ATOM 2479 C CA . LEU A 1 313 ? -17.556 -2.435 0.681 1.00 97.00 313 LEU A CA 1
ATOM 2480 C C . LEU A 1 313 ? -18.752 -2.292 1.634 1.00 97.00 313 LEU A C 1
ATOM 2482 O O . LEU A 1 313 ? -19.676 -3.110 1.639 1.00 97.00 313 LEU A O 1
ATOM 2486 N N . VAL A 1 314 ? -18.738 -1.237 2.443 1.00 96.19 314 VAL A N 1
ATOM 2487 C CA . VAL A 1 314 ? -19.709 -0.966 3.501 1.00 96.19 314 VAL A CA 1
ATOM 2488 C C . VAL A 1 314 ? -20.300 0.419 3.305 1.00 96.19 314 VAL A C 1
ATOM 2490 O O . VAL A 1 314 ? -19.576 1.397 3.132 1.00 96.19 314 VAL A O 1
ATOM 2493 N N . ALA A 1 315 ? -21.624 0.516 3.346 1.00 93.81 315 ALA A N 1
ATOM 2494 C CA . ALA A 1 315 ? -22.327 1.786 3.294 1.00 93.81 315 ALA A CA 1
ATOM 2495 C C . ALA A 1 315 ? -22.978 2.094 4.641 1.00 93.81 315 ALA A C 1
ATOM 2497 O O . ALA A 1 315 ? -23.848 1.349 5.102 1.00 93.81 315 ALA A O 1
ATOM 2498 N N . TRP A 1 316 ? -22.556 3.202 5.239 1.00 92.94 316 TRP A N 1
ATOM 2499 C CA . TRP A 1 316 ? -23.059 3.700 6.512 1.00 92.94 316 TRP A CA 1
ATOM 2500 C C . TRP A 1 316 ? -24.399 4.414 6.329 1.00 92.94 316 TRP A C 1
ATOM 2502 O O . TRP A 1 316 ? -24.581 5.175 5.379 1.00 92.94 316 TRP A O 1
ATOM 2512 N N . GLN A 1 317 ? -25.344 4.130 7.221 1.00 91.56 317 GLN A N 1
ATOM 2513 C CA . GLN A 1 317 ? -26.596 4.888 7.359 1.00 91.56 317 GLN A CA 1
ATOM 2514 C C . GLN A 1 317 ? -26.449 5.940 8.461 1.00 91.56 317 GLN A C 1
ATOM 2516 O O . GLN A 1 317 ? -26.923 7.063 8.329 1.00 91.56 317 GLN A O 1
ATOM 2521 N N . ASP A 1 318 ? -25.735 5.563 9.518 1.00 90.62 318 ASP A N 1
ATOM 2522 C CA . ASP A 1 318 ? -25.321 6.396 10.635 1.00 90.62 318 ASP A CA 1
ATOM 2523 C C . ASP A 1 318 ? -24.000 5.832 11.203 1.00 90.62 318 ASP A C 1
ATOM 2525 O O . ASP A 1 318 ? -23.386 4.945 10.604 1.00 90.62 318 ASP A O 1
ATOM 2529 N N . ARG A 1 319 ? -23.551 6.341 12.356 1.00 89.88 319 ARG A N 1
ATOM 2530 C CA . ARG A 1 319 ? -22.296 5.923 13.002 1.00 89.88 319 ARG A CA 1
ATOM 2531 C C . ARG A 1 319 ? -22.286 4.451 13.444 1.00 89.88 319 ARG A C 1
ATOM 2533 O O . ARG A 1 319 ? -21.217 3.862 13.565 1.00 89.88 319 ARG A O 1
ATOM 2540 N N . GLU A 1 320 ? -23.447 3.863 13.708 1.00 93.12 320 GLU A N 1
ATOM 2541 C CA . GLU A 1 320 ? -23.601 2.527 14.289 1.00 93.12 320 GLU A CA 1
ATOM 2542 C C . GLU A 1 320 ? -24.187 1.489 13.321 1.00 93.12 320 GLU A C 1
ATOM 2544 O O . GLU A 1 320 ? -23.985 0.278 13.511 1.00 93.12 320 GLU A O 1
ATOM 2549 N N . THR A 1 321 ? -24.872 1.952 12.276 1.00 95.12 321 THR A N 1
ATOM 2550 C CA . THR A 1 321 ? -25.643 1.136 11.338 1.00 95.12 321 THR A CA 1
ATOM 2551 C C . THR A 1 321 ? -25.037 1.166 9.941 1.00 95.12 321 THR A C 1
ATOM 2553 O O . THR A 1 321 ? -24.821 2.223 9.343 1.0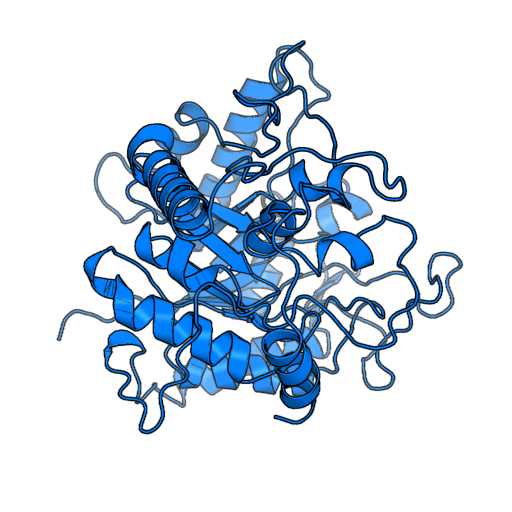0 95.12 321 THR A O 1
ATOM 2556 N N . PHE A 1 322 ? -24.834 -0.020 9.366 1.00 96.44 322 PHE A N 1
ATOM 2557 C CA . PHE A 1 322 ? -24.294 -0.182 8.021 1.00 96.44 322 PHE A CA 1
ATOM 2558 C C . PHE A 1 322 ? -24.992 -1.292 7.235 1.00 96.44 322 PHE A C 1
ATOM 2560 O O . PHE A 1 322 ? -25.662 -2.159 7.793 1.00 96.44 322 PHE A O 1
ATOM 2567 N N . ALA A 1 323 ? -24.779 -1.290 5.920 1.00 97.38 323 ALA A N 1
ATOM 2568 C CA . ALA A 1 323 ? -25.131 -2.391 5.031 1.00 97.38 323 ALA A CA 1
ATOM 2569 C C . ALA A 1 323 ? -23.953 -2.751 4.116 1.00 97.38 323 ALA A C 1
ATOM 2571 O O . ALA A 1 323 ? -23.189 -1.879 3.699 1.00 97.38 323 ALA A O 1
ATOM 2572 N N . LEU A 1 324 ? -23.831 -4.034 3.764 1.00 98.12 324 LEU A N 1
ATOM 2573 C CA . LEU A 1 324 ? -22.887 -4.469 2.733 1.00 98.12 324 LEU A CA 1
ATOM 2574 C C . LEU A 1 324 ? -23.386 -4.033 1.351 1.00 98.12 324 LEU A C 1
ATOM 2576 O O . LEU A 1 324 ? -24.533 -4.304 0.976 1.00 98.12 324 LEU A O 1
ATOM 2580 N N . THR A 1 325 ? -22.514 -3.388 0.583 1.00 97.19 325 THR A N 1
ATOM 2581 C CA . THR A 1 325 ? -22.774 -3.030 -0.819 1.00 97.19 325 THR A CA 1
ATOM 2582 C C . THR A 1 325 ? -22.663 -4.265 -1.724 1.00 97.19 325 THR A C 1
ATOM 2584 O O . THR A 1 325 ? -22.450 -5.385 -1.254 1.00 97.19 325 THR A O 1
ATOM 2587 N N . ALA A 1 326 ? -22.773 -4.090 -3.046 1.00 97.50 326 ALA A N 1
ATOM 2588 C CA . ALA A 1 326 ? -22.478 -5.175 -3.982 1.00 97.50 326 ALA A CA 1
ATOM 2589 C C . ALA A 1 326 ? -21.021 -5.668 -3.858 1.00 97.50 326 ALA A C 1
ATOM 2591 O O . ALA A 1 326 ? -20.798 -6.876 -3.808 1.00 97.50 326 ALA A O 1
ATOM 2592 N N . TYR A 1 327 ? -20.048 -4.759 -3.715 1.00 97.69 327 TYR A N 1
ATOM 2593 C CA . TYR A 1 327 ? -18.644 -5.122 -3.490 1.00 97.69 327 TYR A CA 1
ATOM 2594 C C . TYR A 1 327 ? -18.447 -5.808 -2.135 1.00 97.69 327 TYR A C 1
ATOM 2596 O O . TYR A 1 327 ? -17.796 -6.849 -2.059 1.00 97.69 327 TYR A O 1
ATOM 2604 N N . GLY A 1 328 ? -19.084 -5.302 -1.072 1.00 98.25 328 GLY A N 1
ATOM 2605 C CA . GLY A 1 328 ? -19.028 -5.933 0.249 1.00 98.25 328 GLY A CA 1
ATOM 2606 C C . GLY A 1 328 ? -19.590 -7.352 0.258 1.00 98.25 328 GLY A C 1
ATOM 2607 O O . GLY A 1 328 ? -19.033 -8.232 0.908 1.00 98.25 328 GLY A O 1
ATOM 2608 N N . LYS A 1 329 ? -20.657 -7.612 -0.508 1.00 98.69 329 LYS A N 1
ATOM 2609 C CA . LYS A 1 329 ? -21.211 -8.964 -0.686 1.00 98.69 329 LYS A CA 1
ATOM 2610 C C . LYS A 1 329 ? -20.238 -9.891 -1.414 1.00 98.69 329 LYS A C 1
ATOM 2612 O O . LYS A 1 329 ? -20.122 -11.045 -1.008 1.00 98.69 329 LYS A O 1
ATOM 2617 N N . VAL A 1 330 ? -19.527 -9.405 -2.437 1.00 98.62 330 VAL A N 1
ATOM 2618 C CA . VAL A 1 330 ? -18.472 -10.175 -3.122 1.00 98.62 330 VAL A CA 1
ATOM 2619 C C . VAL A 1 330 ? -17.369 -10.562 -2.138 1.00 98.62 330 VAL A C 1
ATOM 2621 O O . VAL A 1 330 ? -17.049 -11.745 -2.030 1.00 98.62 330 VAL A O 1
ATOM 2624 N N . VAL A 1 331 ? -16.850 -9.599 -1.370 1.00 98.69 331 VAL A N 1
ATOM 2625 C CA . VAL A 1 331 ? -15.809 -9.840 -0.355 1.00 98.69 331 VAL A CA 1
ATOM 2626 C C . VAL A 1 331 ? -16.298 -10.814 0.717 1.00 98.69 331 VAL A C 1
ATOM 2628 O O . VAL A 1 331 ? -15.631 -11.811 0.982 1.00 98.69 331 VAL A O 1
ATOM 2631 N N . HIS A 1 332 ? -17.494 -10.592 1.268 1.00 98.69 332 HIS A N 1
ATOM 2632 C CA . HIS A 1 332 ? -18.104 -11.475 2.260 1.00 98.69 332 HIS A CA 1
ATOM 2633 C C . HIS A 1 332 ? -18.227 -12.914 1.756 1.00 98.69 332 HIS A C 1
ATOM 2635 O O . HIS A 1 332 ? -17.798 -13.850 2.434 1.00 98.69 332 HIS A O 1
ATOM 2641 N N . GLN A 1 333 ? -18.798 -13.113 0.566 1.00 98.75 333 GLN A N 1
ATOM 2642 C CA . GLN A 1 333 ? -18.941 -14.442 -0.028 1.00 98.75 333 GLN A CA 1
ATOM 2643 C C . GLN A 1 333 ? -17.574 -15.084 -0.264 1.00 98.75 333 GLN A C 1
ATOM 2645 O O . GLN A 1 333 ? -17.379 -16.263 0.032 1.00 98.75 333 GLN A O 1
ATOM 2650 N N . PHE A 1 334 ? -16.608 -14.317 -0.761 1.00 98.62 334 PHE A N 1
ATOM 2651 C CA . PHE A 1 334 ? -15.271 -14.823 -1.006 1.00 98.62 334 PHE A CA 1
ATOM 2652 C C . PHE A 1 334 ? -14.581 -15.270 0.300 1.00 98.62 334 PHE A C 1
ATOM 2654 O O . PHE A 1 334 ? -14.181 -16.432 0.410 1.00 98.62 334 PHE A O 1
ATOM 2661 N N . TYR A 1 335 ? -14.526 -14.412 1.323 1.00 98.44 335 TYR A N 1
ATOM 2662 C CA . TYR A 1 335 ? -13.854 -14.705 2.597 1.00 98.44 335 TYR A CA 1
ATOM 2663 C C . TYR A 1 335 ? -14.559 -15.789 3.420 1.00 98.44 335 TYR A C 1
ATOM 2665 O O . TYR A 1 335 ? -13.894 -16.661 3.976 1.00 98.44 335 TYR A O 1
ATOM 2673 N N . THR A 1 336 ? -15.893 -15.772 3.495 1.00 98.31 336 THR A N 1
ATOM 2674 C CA . THR A 1 336 ? -16.644 -16.671 4.395 1.00 98.31 336 THR A CA 1
ATOM 2675 C C . THR A 1 336 ? -17.118 -17.962 3.734 1.00 98.31 336 THR A C 1
ATOM 2677 O O . THR A 1 336 ? -17.414 -18.929 4.434 1.00 98.31 336 THR A O 1
ATOM 2680 N N . GLN A 1 337 ? -17.195 -18.007 2.401 1.00 98.38 337 GLN A N 1
ATOM 2681 C CA . GLN A 1 337 ? -17.756 -19.152 1.680 1.00 98.38 337 GLN A CA 1
ATOM 2682 C C . GLN A 1 337 ? -16.757 -19.783 0.719 1.00 98.38 337 GLN A C 1
ATOM 2684 O O . GLN A 1 337 ? -16.584 -21.001 0.745 1.00 98.38 337 GLN A O 1
ATOM 2689 N N . TYR A 1 338 ? -16.104 -18.988 -0.133 1.00 98.31 338 TYR A N 1
ATOM 2690 C CA . TYR A 1 338 ? -15.184 -19.531 -1.129 1.00 98.31 338 TYR A CA 1
ATOM 2691 C C . TYR A 1 338 ? -13.918 -20.083 -0.471 1.00 98.31 338 TYR A C 1
ATOM 2693 O O . TYR A 1 338 ? -13.629 -21.268 -0.630 1.00 98.31 338 TYR A O 1
ATOM 2701 N N . VAL A 1 339 ? -13.207 -19.262 0.308 1.00 97.50 339 VAL A N 1
ATOM 2702 C CA . VAL A 1 339 ? -11.922 -19.642 0.920 1.00 97.50 339 VAL A CA 1
ATOM 2703 C C . VAL A 1 339 ? -12.021 -20.915 1.779 1.00 97.50 339 VAL A C 1
ATOM 2705 O O . VAL A 1 339 ? -11.188 -21.800 1.588 1.00 97.50 339 VAL A O 1
ATOM 2708 N N . PRO A 1 340 ? -13.017 -21.089 2.676 1.00 96.44 340 PRO A N 1
ATOM 2709 C CA . PRO A 1 340 ? -13.114 -22.309 3.482 1.00 96.44 340 PRO A CA 1
ATOM 2710 C C . PRO A 1 340 ? -13.457 -23.570 2.676 1.00 96.44 340 PRO A C 1
ATOM 2712 O O . PRO A 1 340 ? -13.081 -24.669 3.077 1.00 96.44 340 PRO A O 1
ATOM 2715 N N . ARG A 1 341 ? -14.176 -23.433 1.552 1.00 97.75 341 ARG A N 1
ATOM 2716 C CA . ARG A 1 341 ? -14.614 -24.565 0.712 1.00 97.75 341 ARG A CA 1
ATOM 2717 C C . ARG A 1 341 ? -13.601 -24.975 -0.350 1.00 97.75 341 ARG A C 1
ATOM 2719 O O . ARG A 1 341 ? -13.720 -26.069 -0.891 1.00 97.75 341 ARG A O 1
ATOM 2726 N N . HIS A 1 342 ? -12.620 -24.125 -0.643 1.00 96.62 342 HIS A N 1
ATOM 2727 C CA . HIS A 1 342 ? -11.642 -24.360 -1.703 1.00 96.62 342 HIS A CA 1
ATOM 2728 C C . HIS A 1 342 ? -10.210 -24.236 -1.173 1.00 96.62 342 HIS A C 1
ATOM 2730 O O . HIS A 1 342 ? -9.508 -23.317 -1.590 1.00 96.62 342 HIS A O 1
ATOM 2736 N N . PRO A 1 343 ? -9.749 -25.128 -0.271 1.00 93.06 343 PRO A N 1
ATOM 2737 C CA . PRO A 1 343 ? -8.366 -25.111 0.195 1.00 93.06 343 PRO A CA 1
ATOM 2738 C C . PRO A 1 343 ? -7.385 -25.039 -0.977 1.00 93.06 343 PRO A C 1
ATOM 2740 O O . PRO A 1 343 ? -7.495 -25.792 -1.945 1.00 93.06 343 PRO A O 1
ATOM 2743 N N . ARG A 1 344 ? -6.425 -24.115 -0.897 1.00 89.56 344 ARG A N 1
ATOM 2744 C CA . ARG A 1 344 ? -5.477 -23.882 -1.990 1.00 89.56 344 ARG A CA 1
ATOM 2745 C C . ARG A 1 344 ? -4.600 -25.096 -2.232 1.00 89.56 344 ARG A C 1
ATOM 2747 O O . ARG A 1 344 ? -3.998 -25.622 -1.301 1.00 89.56 344 ARG A O 1
ATOM 2754 N N . ALA A 1 345 ? -4.453 -25.449 -3.503 1.00 84.56 345 ALA A N 1
ATOM 2755 C CA . ALA A 1 345 ? -3.473 -26.435 -3.943 1.00 84.56 345 ALA A CA 1
ATOM 2756 C C . ALA A 1 345 ? -2.067 -25.832 -4.136 1.00 84.56 345 ALA A C 1
ATOM 2758 O O . ALA A 1 345 ? -1.088 -26.572 -4.182 1.00 84.56 345 ALA A O 1
ATOM 2759 N N . LEU A 1 346 ? -1.963 -24.502 -4.257 1.00 86.50 346 LEU A N 1
ATOM 2760 C CA . LEU A 1 346 ? -0.724 -23.793 -4.578 1.00 86.50 346 LEU A CA 1
ATOM 2761 C C . LEU A 1 346 ? -0.240 -22.921 -3.410 1.00 86.50 346 LEU A C 1
ATOM 2763 O O . LEU A 1 346 ? -1.004 -22.156 -2.819 1.00 86.50 346 LEU A O 1
ATOM 2767 N N . ASP A 1 347 ? 1.062 -23.010 -3.125 1.00 89.75 347 ASP A N 1
ATOM 2768 C CA . ASP A 1 347 ? 1.829 -22.027 -2.352 1.00 89.75 347 ASP A CA 1
ATOM 2769 C C . ASP A 1 347 ? 2.752 -21.288 -3.326 1.00 89.75 347 ASP A C 1
ATOM 2771 O O . ASP A 1 347 ? 3.509 -21.927 -4.069 1.00 89.75 347 ASP A O 1
ATOM 2775 N N . TRP A 1 348 ? 2.716 -19.954 -3.303 1.00 93.06 348 TRP A N 1
ATOM 2776 C CA . TRP A 1 348 ? 3.536 -19.098 -4.159 1.00 93.06 348 TRP A CA 1
ATOM 2777 C C . TRP A 1 348 ? 5.030 -19.450 -4.071 1.00 93.06 348 TRP A C 1
ATOM 2779 O O . TRP A 1 348 ? 5.736 -19.396 -5.074 1.00 93.06 348 TRP A O 1
ATOM 2789 N N . ARG A 1 349 ? 5.515 -19.903 -2.905 1.00 92.31 349 ARG A N 1
ATOM 2790 C CA . ARG A 1 349 ? 6.925 -20.299 -2.691 1.00 92.31 349 ARG A CA 1
ATOM 2791 C C . ARG A 1 349 ? 7.338 -21.499 -3.529 1.00 92.31 349 ARG A C 1
ATOM 2793 O O . ARG A 1 349 ? 8.504 -21.659 -3.890 1.00 92.31 349 ARG A O 1
ATOM 2800 N N . THR A 1 350 ? 6.367 -22.361 -3.805 1.00 87.56 350 THR A N 1
ATOM 2801 C CA . THR A 1 350 ? 6.527 -23.584 -4.593 1.00 87.56 350 THR A CA 1
ATOM 2802 C C . THR A 1 350 ? 6.083 -23.402 -6.036 1.00 87.56 350 THR A C 1
ATOM 2804 O O . THR A 1 350 ? 6.122 -24.361 -6.802 1.00 87.56 350 THR A O 1
ATOM 2807 N N . TYR A 1 351 ? 5.687 -22.187 -6.425 1.00 86.75 351 TYR A N 1
ATOM 2808 C CA . TYR A 1 351 ? 5.253 -21.903 -7.780 1.00 86.75 351 TYR A CA 1
ATOM 2809 C C . TYR A 1 351 ? 6.375 -22.225 -8.779 1.00 86.75 351 TYR A C 1
ATOM 2811 O O . TYR A 1 351 ? 7.538 -21.833 -8.620 1.00 86.75 351 TYR A O 1
ATOM 2819 N N . ARG A 1 352 ? 6.025 -23.009 -9.801 1.00 84.62 352 ARG A N 1
ATOM 2820 C CA . ARG A 1 352 ? 6.913 -23.429 -10.889 1.00 84.62 352 ARG A CA 1
ATOM 2821 C C . ARG A 1 352 ? 6.268 -23.003 -12.203 1.00 84.62 352 ARG A C 1
ATOM 2823 O O . ARG A 1 352 ? 5.501 -23.778 -12.774 1.00 84.62 352 ARG A O 1
ATOM 2830 N N . PRO A 1 353 ? 6.509 -21.763 -12.662 1.00 81.00 353 PRO A N 1
ATOM 2831 C CA . PRO A 1 353 ? 5.932 -21.315 -13.916 1.00 81.00 353 PRO A CA 1
ATOM 2832 C C . PRO A 1 353 ? 6.507 -22.131 -15.077 1.00 81.00 353 PRO A C 1
ATOM 2834 O O . PRO A 1 353 ? 7.710 -22.380 -15.134 1.00 81.00 353 PRO A O 1
ATOM 2837 N N . ARG A 1 354 ? 5.651 -22.509 -16.034 1.00 81.31 354 ARG A N 1
ATOM 2838 C CA . ARG A 1 354 ? 6.102 -23.089 -17.311 1.00 81.31 354 ARG A CA 1
ATOM 2839 C C . ARG A 1 354 ? 6.784 -22.041 -18.198 1.00 81.31 354 ARG A C 1
ATOM 2841 O O . ARG A 1 354 ? 7.671 -22.383 -18.971 1.00 81.31 354 ARG A O 1
ATOM 2848 N N . VAL A 1 355 ? 6.350 -20.786 -18.094 1.00 76.06 355 VAL A N 1
ATOM 2849 C CA . VAL A 1 355 ? 6.874 -19.640 -18.845 1.00 76.06 355 VAL A CA 1
ATOM 2850 C C . VAL A 1 355 ? 7.263 -18.559 -17.848 1.00 76.06 355 VAL A C 1
ATOM 2852 O O . VAL A 1 355 ? 6.447 -18.174 -17.014 1.00 76.06 355 VAL A O 1
ATOM 2855 N N . ALA A 1 356 ? 8.499 -18.076 -17.933 1.00 73.94 356 ALA A N 1
ATOM 2856 C CA . ALA A 1 356 ? 8.971 -16.949 -17.144 1.00 73.94 356 ALA A CA 1
ATOM 2857 C C . ALA A 1 356 ? 9.065 -15.705 -18.028 1.00 73.94 356 ALA A C 1
ATOM 2859 O O . ALA A 1 356 ? 9.564 -15.767 -19.150 1.00 73.94 356 ALA A O 1
ATOM 2860 N N . ILE A 1 357 ? 8.613 -14.577 -17.492 1.00 68.38 357 ILE A N 1
ATOM 2861 C CA . ILE A 1 357 ? 8.838 -13.263 -18.081 1.00 68.38 357 ILE A CA 1
ATOM 2862 C C . ILE A 1 357 ? 10.089 -12.688 -17.419 1.00 68.38 357 ILE A C 1
ATOM 2864 O O . ILE A 1 357 ? 10.133 -12.550 -16.196 1.00 68.38 357 ILE A O 1
ATOM 2868 N N . ILE A 1 358 ? 11.113 -12.373 -18.212 1.00 67.00 358 ILE A N 1
ATOM 2869 C CA . ILE A 1 358 ? 12.330 -11.732 -17.708 1.00 67.00 358 ILE A CA 1
ATOM 2870 C C . ILE A 1 358 ? 12.185 -10.229 -17.912 1.00 67.00 358 ILE A C 1
ATOM 2872 O O . ILE A 1 358 ? 12.249 -9.739 -19.037 1.00 67.00 358 ILE A O 1
ATOM 2876 N N . ARG A 1 359 ? 12.010 -9.493 -16.811 1.00 67.75 359 ARG A N 1
ATOM 2877 C CA . ARG A 1 359 ? 12.078 -8.032 -16.835 1.00 67.75 359 ARG A CA 1
ATOM 2878 C C . ARG A 1 359 ? 13.540 -7.605 -16.843 1.00 67.75 359 ARG A C 1
ATOM 2880 O O . ARG A 1 359 ? 14.264 -7.835 -15.872 1.00 67.75 359 ARG A O 1
ATOM 2887 N N . LEU A 1 360 ? 13.965 -6.974 -17.931 1.00 69.12 360 LEU A N 1
ATOM 2888 C CA . LEU A 1 360 ? 15.274 -6.339 -18.002 1.00 69.12 360 LEU A CA 1
ATOM 2889 C C . LEU A 1 360 ? 15.256 -5.001 -17.238 1.00 69.12 360 LEU A C 1
ATOM 2891 O O . LEU A 1 360 ? 14.198 -4.370 -17.147 1.00 69.12 360 LEU A O 1
ATOM 2895 N N . PRO A 1 361 ? 16.383 -4.569 -16.639 1.00 63.72 361 PRO A N 1
ATOM 2896 C CA . PRO A 1 361 ? 16.446 -3.332 -15.855 1.00 63.72 361 PRO A CA 1
ATOM 2897 C C . PRO A 1 361 ? 15.993 -2.061 -16.595 1.00 63.72 361 PRO A C 1
ATOM 2899 O O . PRO A 1 361 ? 15.557 -1.114 -15.938 1.00 63.72 361 PRO A O 1
ATOM 2902 N N . ASP A 1 362 ? 16.055 -2.083 -17.925 1.00 64.75 362 ASP A N 1
ATOM 2903 C CA . ASP A 1 362 ? 15.669 -1.042 -18.883 1.00 64.75 362 ASP A CA 1
ATOM 2904 C C . ASP A 1 362 ? 14.231 -1.172 -19.420 1.00 64.75 362 ASP A C 1
ATOM 2906 O O . ASP A 1 362 ? 13.796 -0.378 -20.248 1.00 64.75 362 ASP A O 1
ATOM 2910 N N . GLY A 1 363 ? 13.447 -2.140 -18.939 1.00 64.25 363 GLY A N 1
ATOM 2911 C CA . GLY A 1 363 ? 12.028 -2.218 -19.276 1.00 64.25 363 GLY A CA 1
ATOM 2912 C C . GLY A 1 363 ? 11.197 -1.217 -18.463 1.00 64.25 363 GLY A C 1
ATOM 2913 O O . GLY A 1 363 ? 11.243 -1.272 -17.232 1.00 64.25 363 GLY A O 1
ATOM 2914 N N . GLY A 1 364 ? 10.381 -0.390 -19.126 1.00 64.31 364 GLY A N 1
ATOM 2915 C CA . GLY A 1 364 ? 9.472 0.605 -18.513 1.00 64.31 364 GLY A CA 1
ATOM 2916 C C . GLY A 1 364 ? 8.015 0.177 -18.395 1.00 64.31 364 GLY A C 1
ATOM 2917 O O . GLY A 1 364 ? 7.115 0.933 -18.751 1.00 64.31 364 GLY A O 1
ATOM 2918 N N . TRP A 1 365 ? 7.789 -1.064 -17.978 1.00 64.19 365 TRP A N 1
ATOM 2919 C CA . TRP A 1 365 ? 6.518 -1.781 -18.058 1.00 64.19 365 TRP A CA 1
ATOM 2920 C C . TRP A 1 365 ? 5.387 -1.011 -17.368 1.00 64.19 365 TRP A C 1
ATOM 2922 O O . TRP A 1 365 ? 5.422 -0.808 -16.169 1.00 64.19 365 TRP A O 1
ATOM 2932 N N . GLY A 1 366 ? 4.351 -0.620 -18.108 1.00 55.41 366 GLY A N 1
ATOM 2933 C CA . GLY A 1 366 ? 3.198 0.105 -17.567 1.00 55.41 366 GLY A CA 1
ATOM 2934 C C . GLY A 1 366 ? 3.456 1.567 -17.190 1.00 55.41 366 GLY A C 1
ATOM 2935 O O . GLY A 1 366 ? 2.511 2.227 -16.766 1.00 55.41 366 GLY A O 1
ATOM 2936 N N . GLN A 1 367 ? 4.675 2.089 -17.377 1.00 59.09 367 GLN A N 1
ATOM 2937 C CA . GLN A 1 367 ? 4.959 3.488 -17.073 1.00 59.09 367 GLN A CA 1
ATOM 2938 C C . GLN A 1 367 ? 4.198 4.392 -18.052 1.00 59.09 367 GLN A C 1
ATOM 2940 O O . GLN A 1 367 ? 3.461 5.270 -17.622 1.00 59.09 367 GLN A O 1
ATOM 2945 N N . PHE A 1 368 ? 4.242 4.135 -19.360 1.00 56.53 368 PHE A N 1
ATOM 2946 C CA . PHE A 1 368 ? 3.604 4.995 -20.362 1.00 56.53 368 PHE A CA 1
ATOM 2947 C C . PHE A 1 368 ? 2.340 4.366 -20.979 1.00 56.53 368 PHE A C 1
ATOM 2949 O O . PHE A 1 368 ? 2.363 3.229 -21.442 1.00 56.53 368 PHE A O 1
ATOM 2956 N N . SER A 1 369 ? 1.241 5.131 -21.023 1.00 50.69 369 SER A N 1
ATOM 2957 C CA . SER A 1 369 ? 0.034 4.795 -21.793 1.00 50.69 369 SER A CA 1
ATOM 2958 C C . SER A 1 369 ? 0.019 5.622 -23.083 1.00 50.69 369 SER A C 1
ATOM 2960 O O . SER A 1 369 ? -0.225 6.832 -23.025 1.00 50.69 369 SER A O 1
ATOM 2962 N N . PRO A 1 370 ? 0.257 5.009 -24.252 1.00 41.53 370 PRO A N 1
ATOM 2963 C CA . PRO A 1 370 ? 0.229 5.697 -25.537 1.00 41.53 370 PRO A CA 1
ATOM 2964 C C . PRO A 1 370 ? -1.104 6.419 -25.759 1.00 41.53 370 PRO A C 1
ATOM 2966 O O . PRO A 1 370 ? -2.172 5.828 -25.619 1.00 41.53 370 PRO A O 1
ATOM 2969 N N . GLY A 1 371 ? -1.050 7.711 -26.094 1.00 47.38 371 GLY A N 1
ATOM 2970 C CA . GLY A 1 371 ? -2.238 8.525 -26.378 1.00 47.38 371 GLY A CA 1
ATOM 2971 C C . GLY A 1 371 ? -2.894 9.199 -25.167 1.00 47.38 371 GLY A C 1
ATOM 2972 O O . GLY A 1 371 ? -3.873 9.926 -25.350 1.00 47.38 371 GLY A O 1
ATOM 2973 N N . HIS A 1 372 ? -2.363 9.038 -23.948 1.00 49.72 372 HIS A N 1
ATOM 2974 C CA . HIS A 1 372 ? -2.799 9.880 -22.834 1.00 49.72 372 HIS A CA 1
ATOM 2975 C C . HIS A 1 372 ? -2.414 11.338 -23.104 1.00 49.72 372 HIS A C 1
ATOM 2977 O O . HIS A 1 372 ? -1.246 11.664 -23.323 1.00 49.72 372 HIS A O 1
ATOM 2983 N N . LYS A 1 373 ? -3.407 12.236 -23.077 1.00 53.28 373 LYS A N 1
ATOM 2984 C CA . LYS A 1 373 ? -3.141 13.678 -23.020 1.00 53.28 373 LYS A CA 1
ATOM 2985 C C . LYS A 1 373 ? -2.264 13.953 -21.791 1.00 53.28 373 LYS A C 1
ATOM 2987 O O . LYS A 1 373 ? -2.476 13.291 -20.772 1.00 53.28 373 LYS A O 1
ATOM 2992 N N . PRO A 1 374 ? -1.320 14.910 -21.854 1.00 54.09 374 PRO A N 1
ATOM 2993 C CA . PRO A 1 374 ? -0.528 15.289 -20.693 1.00 54.09 374 PRO A CA 1
ATOM 2994 C C . PRO A 1 374 ? -1.460 15.551 -19.514 1.00 54.09 374 PRO A C 1
ATOM 2996 O O . PRO A 1 374 ? -2.327 16.426 -19.590 1.00 54.09 374 PRO A O 1
ATOM 2999 N N . VAL A 1 375 ? -1.331 14.760 -18.450 1.00 55.56 375 VAL A N 1
ATOM 3000 C CA . VAL A 1 375 ? -2.083 15.038 -17.230 1.00 55.56 375 VAL A CA 1
ATOM 3001 C C . VAL A 1 375 ? -1.476 16.312 -16.621 1.00 55.56 375 VAL A C 1
ATOM 3003 O O . VAL A 1 375 ? -0.243 16.423 -16.602 1.00 55.56 375 VAL A O 1
ATOM 3006 N N . PRO A 1 376 ? -2.280 17.304 -16.184 1.00 51.97 376 PRO A N 1
ATOM 3007 C CA . PRO A 1 376 ? -1.780 18.639 -15.833 1.00 51.97 376 PRO A CA 1
ATOM 3008 C C . PRO A 1 376 ? -0.666 18.664 -14.779 1.00 51.97 376 PRO A C 1
ATOM 3010 O O . PRO A 1 376 ? 0.126 19.600 -14.760 1.00 51.97 376 PRO A O 1
ATOM 3013 N N . HIS A 1 377 ? -0.569 17.635 -13.934 1.00 55.69 377 HIS A N 1
ATOM 3014 C CA . HIS A 1 377 ? 0.440 17.519 -12.879 1.00 55.69 377 HIS A CA 1
ATOM 3015 C C . HIS A 1 377 ? 1.796 16.949 -13.346 1.00 55.69 377 HIS A C 1
ATOM 3017 O O . HIS A 1 377 ? 2.653 16.640 -12.526 1.00 55.69 377 HIS A O 1
ATOM 3023 N N . GLY A 1 378 ? 2.034 16.816 -14.658 1.00 56.62 378 GLY A N 1
ATOM 3024 C CA . GLY A 1 378 ? 3.357 16.480 -15.207 1.00 56.62 378 GLY A CA 1
ATOM 3025 C C . GLY A 1 378 ? 3.787 15.021 -15.021 1.00 56.62 378 GLY A C 1
ATOM 3026 O O . GLY A 1 378 ? 4.946 14.688 -15.264 1.00 56.62 378 GLY A O 1
ATOM 3027 N N . GLU A 1 379 ? 2.870 14.151 -14.611 1.00 62.25 379 GLU A N 1
ATOM 3028 C CA . GLU A 1 379 ? 3.086 12.714 -14.445 1.00 62.25 379 GLU A CA 1
ATOM 3029 C C . GLU A 1 379 ? 3.384 12.006 -15.774 1.00 62.25 379 GLU A C 1
ATOM 3031 O O . GLU A 1 379 ? 4.259 11.146 -15.847 1.00 62.25 379 GLU A O 1
ATOM 3036 N N . ALA A 1 380 ? 2.688 12.382 -16.850 1.00 59.28 380 ALA A N 1
ATOM 3037 C CA . ALA A 1 380 ? 2.891 11.769 -18.163 1.00 59.28 380 ALA A CA 1
ATOM 3038 C C . ALA A 1 380 ? 4.353 11.879 -18.638 1.00 59.28 380 ALA A C 1
ATOM 3040 O O . ALA A 1 380 ? 4.853 10.968 -19.285 1.00 59.28 380 ALA A O 1
ATOM 3041 N N . SER A 1 381 ? 5.064 12.952 -18.263 1.00 60.25 381 SER A N 1
ATOM 3042 C CA . SER A 1 381 ? 6.494 13.119 -18.562 1.00 60.25 381 SER A CA 1
ATOM 3043 C C . SER A 1 381 ? 7.430 12.466 -17.541 1.00 60.25 381 SER A C 1
ATOM 3045 O O . SER A 1 381 ? 8.630 12.368 -17.789 1.00 60.25 381 SER A O 1
ATOM 3047 N N . SER A 1 382 ? 6.929 12.035 -16.379 1.00 61.25 382 SER A N 1
ATOM 3048 C CA . SER A 1 382 ? 7.716 11.230 -15.435 1.00 61.25 382 SER A CA 1
ATOM 3049 C C . SER A 1 382 ? 7.613 9.728 -15.663 1.00 61.25 382 SER A C 1
ATOM 3051 O O . SER A 1 382 ? 8.408 8.973 -15.124 1.00 61.25 382 SER A O 1
ATOM 3053 N N . ARG A 1 383 ? 6.662 9.314 -16.495 1.00 67.12 383 ARG A N 1
ATOM 3054 C CA . ARG A 1 383 ? 6.432 7.939 -16.937 1.00 67.12 383 ARG A CA 1
ATOM 3055 C C . ARG A 1 383 ? 7.407 7.459 -18.032 1.00 67.12 383 ARG A C 1
ATOM 3057 O O . ARG A 1 383 ? 7.352 6.308 -18.431 1.00 67.12 383 ARG A O 1
ATOM 3064 N N . ASP A 1 384 ? 8.300 8.321 -18.513 1.00 73.62 384 ASP A N 1
ATOM 3065 C CA . ASP A 1 384 ? 9.379 7.973 -19.451 1.00 73.62 384 ASP A CA 1
ATOM 3066 C C . ASP A 1 384 ? 10.743 8.073 -18.746 1.00 73.62 384 ASP A C 1
ATOM 3068 O O . ASP A 1 384 ? 11.597 8.887 -19.099 1.00 73.62 384 ASP A O 1
ATOM 3072 N N . ARG A 1 385 ? 10.887 7.360 -17.619 1.00 81.31 385 ARG A N 1
ATOM 3073 C CA . ARG A 1 385 ? 12.054 7.472 -16.728 1.00 81.31 385 ARG A CA 1
ATOM 3074 C C . ARG A 1 385 ? 12.363 6.142 -16.061 1.00 81.31 385 ARG A C 1
ATOM 3076 O O . ARG A 1 385 ? 11.746 5.762 -15.062 1.00 81.31 385 ARG A O 1
ATOM 3083 N N . LEU A 1 386 ? 13.389 5.450 -16.538 1.00 84.88 386 LEU A N 1
ATOM 3084 C CA . LEU A 1 386 ? 13.841 4.224 -15.888 1.00 84.88 386 LEU A CA 1
ATOM 3085 C C . LEU A 1 386 ? 14.365 4.520 -14.484 1.00 84.88 386 LEU A C 1
ATOM 3087 O O . LEU A 1 386 ? 15.255 5.348 -14.291 1.00 84.88 386 LEU A O 1
ATOM 3091 N N . LEU A 1 387 ? 13.812 3.817 -13.491 1.00 87.75 387 LEU A N 1
ATOM 3092 C CA . LEU A 1 387 ? 14.185 3.949 -12.076 1.00 87.75 387 LEU A CA 1
ATOM 3093 C C . LEU A 1 387 ? 13.999 5.374 -11.505 1.00 87.75 387 LEU A C 1
ATOM 3095 O O . LEU A 1 387 ? 14.552 5.680 -10.451 1.00 87.75 387 LEU A O 1
ATOM 3099 N N . GLY A 1 388 ? 13.219 6.228 -12.181 1.00 86.44 388 GLY A N 1
ATOM 3100 C CA . GLY A 1 388 ? 13.030 7.639 -11.831 1.00 86.44 388 GLY A CA 1
ATOM 3101 C C . GLY A 1 388 ? 14.101 8.574 -12.397 1.00 86.44 388 GLY A C 1
ATOM 3102 O O . GLY A 1 388 ? 14.076 9.772 -12.119 1.00 86.44 388 GLY A O 1
ATOM 3103 N N . ASN A 1 389 ? 15.034 8.075 -13.218 1.00 89.56 389 ASN A N 1
ATOM 3104 C CA . ASN A 1 389 ? 16.070 8.906 -13.823 1.00 89.56 389 ASN A CA 1
ATOM 3105 C C . ASN A 1 389 ? 15.561 9.598 -15.110 1.00 89.56 389 ASN A C 1
ATOM 3107 O O . ASN A 1 389 ? 15.322 8.907 -16.101 1.00 89.56 389 ASN A O 1
ATOM 3111 N N . PRO A 1 390 ? 15.443 10.944 -15.145 1.00 84.88 390 PRO A N 1
ATOM 3112 C CA . PRO A 1 390 ? 15.035 11.679 -16.348 1.00 84.88 390 PRO A CA 1
ATOM 3113 C C . PRO A 1 390 ? 16.036 11.596 -17.510 1.00 84.88 390 PRO A C 1
ATOM 3115 O O . PRO A 1 390 ? 15.681 11.917 -18.638 1.00 84.88 390 PRO A O 1
ATOM 3118 N N . GLU A 1 391 ? 17.275 11.176 -17.255 1.00 88.62 391 GLU A N 1
ATOM 3119 C CA . GLU A 1 391 ? 18.321 10.989 -18.270 1.00 88.62 391 GLU A CA 1
ATOM 3120 C C . GLU A 1 391 ? 18.295 9.577 -18.884 1.00 88.62 391 GLU A C 1
ATOM 3122 O O . GLU A 1 391 ? 19.108 9.262 -19.752 1.00 88.62 391 GLU A O 1
ATOM 3127 N N . MET A 1 392 ? 17.382 8.713 -18.425 1.00 87.06 392 MET A N 1
ATOM 3128 C CA . MET A 1 392 ? 17.184 7.350 -18.924 1.00 87.06 392 MET A CA 1
ATOM 3129 C C . MET A 1 392 ? 15.755 7.179 -19.447 1.00 87.06 392 MET A C 1
ATOM 3131 O O . MET A 1 392 ? 14.953 6.488 -18.803 1.00 87.06 392 MET A O 1
ATOM 3135 N N . PRO A 1 393 ? 15.417 7.812 -20.584 1.00 83.50 393 PRO A N 1
ATOM 3136 C CA . PRO A 1 393 ? 14.144 7.555 -21.235 1.00 83.50 393 PRO A CA 1
ATOM 3137 C C . PRO A 1 393 ? 14.077 6.100 -21.701 1.00 83.50 393 PRO A C 1
ATOM 3139 O O . PRO A 1 393 ? 15.101 5.430 -21.888 1.00 83.50 393 PRO A O 1
ATOM 3142 N N . LEU A 1 394 ? 12.861 5.615 -21.898 1.00 76.75 394 LEU A N 1
ATOM 3143 C CA . LEU A 1 394 ? 12.612 4.326 -22.514 1.00 76.75 394 LEU A CA 1
ATOM 3144 C C . LEU A 1 394 ? 13.101 4.358 -23.955 1.00 76.75 394 LEU A C 1
ATOM 3146 O O . LEU A 1 394 ? 12.824 5.286 -24.716 1.00 76.75 394 LEU A O 1
ATOM 3150 N N . ASP A 1 395 ? 13.821 3.314 -24.356 1.00 75.81 395 ASP A N 1
ATOM 3151 C CA . ASP A 1 395 ? 14.106 3.139 -25.768 1.00 75.81 395 ASP A CA 1
ATOM 3152 C C . ASP A 1 395 ? 12.832 2.731 -26.531 1.00 75.81 395 ASP A C 1
ATOM 3154 O O . ASP A 1 395 ? 11.774 2.424 -25.961 1.00 75.81 395 ASP A O 1
ATOM 3158 N N . LYS A 1 396 ? 12.923 2.744 -27.862 1.00 75.38 396 LYS A N 1
ATOM 3159 C CA . LYS A 1 396 ? 11.790 2.413 -28.728 1.00 75.38 396 LYS A CA 1
ATOM 3160 C C . LYS A 1 396 ? 11.260 0.997 -28.469 1.00 75.38 396 LYS A C 1
ATOM 3162 O O . LYS A 1 396 ? 10.048 0.808 -28.455 1.00 75.38 396 LYS A O 1
ATOM 3167 N N . ALA A 1 397 ? 12.138 0.020 -28.251 1.00 72.81 397 ALA A N 1
ATOM 3168 C CA . ALA A 1 397 ? 11.731 -1.368 -28.057 1.00 72.81 397 ALA A CA 1
ATOM 3169 C C . ALA A 1 397 ? 11.013 -1.549 -26.710 1.00 72.81 397 ALA A C 1
ATOM 3171 O O . ALA A 1 397 ? 9.945 -2.157 -26.653 1.00 72.81 397 ALA A O 1
ATOM 3172 N N . ALA A 1 398 ? 11.550 -0.972 -25.634 1.00 69.19 398 ALA A N 1
ATOM 3173 C CA . ALA A 1 398 ? 10.931 -0.939 -24.314 1.00 69.19 398 ALA A CA 1
ATOM 3174 C C . ALA A 1 398 ? 9.566 -0.233 -24.345 1.00 69.19 398 ALA A C 1
ATOM 3176 O O . ALA A 1 398 ? 8.625 -0.693 -23.697 1.00 69.19 398 ALA A O 1
ATOM 3177 N N . SER A 1 399 ? 9.444 0.833 -25.139 1.00 67.81 399 SER A N 1
ATOM 3178 C CA . SER A 1 399 ? 8.188 1.562 -25.339 1.00 67.81 399 SER A CA 1
ATOM 3179 C C . SER A 1 399 ? 7.145 0.741 -26.107 1.00 67.81 399 SER A C 1
ATOM 3181 O O . SER A 1 399 ? 5.968 0.764 -25.754 1.00 67.81 399 SER A O 1
ATOM 3183 N N . GLU A 1 400 ? 7.548 -0.031 -27.121 1.00 68.38 400 GLU A N 1
ATOM 3184 C CA . GLU A 1 400 ? 6.640 -0.884 -27.907 1.00 68.38 400 GLU A CA 1
ATOM 3185 C C . GLU A 1 400 ? 5.971 -1.971 -27.054 1.00 68.38 400 GLU A C 1
ATOM 3187 O O . GLU A 1 400 ? 4.779 -2.240 -27.221 1.00 68.38 400 GLU A O 1
ATOM 3192 N N . TRP A 1 401 ? 6.683 -2.533 -26.072 1.00 64.38 401 TRP A N 1
ATOM 3193 C CA . TRP A 1 401 ? 6.103 -3.506 -25.140 1.00 64.38 401 TRP A CA 1
ATOM 3194 C C . TRP A 1 401 ? 4.901 -2.949 -24.367 1.00 64.38 401 TRP A C 1
ATOM 3196 O O . TRP A 1 401 ? 3.980 -3.700 -24.049 1.00 64.38 401 TRP A O 1
ATOM 3206 N N . LEU A 1 402 ? 4.839 -1.637 -24.131 1.00 62.06 402 LEU A N 1
ATOM 3207 C CA . LEU A 1 402 ? 3.716 -0.988 -23.443 1.00 62.06 402 LEU A CA 1
ATOM 3208 C C . LEU A 1 402 ? 2.406 -1.050 -24.217 1.00 62.06 402 LEU A C 1
ATOM 3210 O O . LEU A 1 402 ? 1.340 -1.008 -23.608 1.00 62.06 402 LEU A O 1
ATOM 3214 N N . HIS A 1 403 ? 2.473 -1.213 -25.536 1.00 62.09 403 HIS A N 1
ATOM 3215 C CA . HIS A 1 403 ? 1.292 -1.409 -26.368 1.00 62.09 403 HIS A CA 1
ATOM 3216 C C . HIS A 1 403 ? 0.759 -2.843 -26.309 1.00 62.09 403 HIS A C 1
ATOM 3218 O O . HIS A 1 403 ? -0.417 -3.064 -26.587 1.00 62.09 403 HIS A O 1
ATOM 3224 N N . VAL A 1 404 ? 1.604 -3.814 -25.959 1.00 62.38 404 VAL A N 1
ATOM 3225 C CA . VAL A 1 404 ? 1.236 -5.235 -25.944 1.00 62.38 404 VAL A CA 1
ATOM 3226 C C . VAL A 1 404 ? 0.488 -5.592 -24.661 1.00 62.38 404 VAL A C 1
ATOM 3228 O O . VAL A 1 404 ? -0.447 -6.384 -24.690 1.00 62.38 404 VAL A O 1
ATOM 3231 N N . TRP A 1 405 ? 0.858 -4.992 -23.528 1.00 60.69 405 TRP A N 1
ATOM 3232 C CA . TRP A 1 405 ? 0.324 -5.392 -22.222 1.00 60.69 405 TRP A CA 1
ATOM 3233 C C . TRP A 1 405 ? -1.160 -5.116 -21.978 1.00 60.69 405 TRP A C 1
ATOM 3235 O O . TRP A 1 405 ? -1.754 -5.900 -21.254 1.00 60.69 405 TRP A O 1
ATOM 3245 N N . PRO A 1 406 ? -1.796 -4.074 -22.540 1.00 56.62 406 PRO A N 1
ATOM 3246 C CA . PRO A 1 406 ? -3.252 -3.938 -22.465 1.00 56.62 406 PRO A CA 1
ATOM 3247 C C . PRO A 1 406 ? -4.016 -5.008 -23.264 1.00 56.62 406 PRO A C 1
ATOM 3249 O O . PRO A 1 406 ? -5.227 -5.129 -23.104 1.00 56.62 406 PRO A O 1
ATOM 3252 N N . ILE A 1 407 ? -3.330 -5.743 -24.150 1.00 55.28 407 ILE A N 1
ATOM 3253 C CA . ILE A 1 407 ? -3.900 -6.783 -25.023 1.00 55.28 407 ILE A CA 1
ATOM 3254 C C . ILE A 1 407 ? -3.763 -8.185 -24.383 1.00 55.28 407 ILE A C 1
ATOM 3256 O O . ILE A 1 407 ? -4.423 -9.125 -24.826 1.00 55.28 407 ILE A O 1
ATOM 3260 N N . LEU A 1 408 ? -2.925 -8.329 -23.347 1.00 51.91 408 LEU A N 1
ATOM 3261 C CA . LEU A 1 408 ? -2.651 -9.573 -22.610 1.00 51.91 408 LEU A CA 1
ATOM 3262 C C . LEU A 1 408 ? -3.248 -9.537 -21.202 1.00 51.91 408 LEU A C 1
ATOM 3264 O O . LEU A 1 408 ? -3.779 -10.588 -20.778 1.00 51.91 408 LEU A O 1
#

pLDDT: mean 86.86, std 13.91, range [38.34, 98.75]

Foldseek 3Di:
DPPQDDFAQAAECVVNCCCVVVVDDLLVFVLSVVLCVLLLGQEYEYEDDQQAPPAQCRLVVSLVVLVSSLVSSVVVNGAYEYEFCLQLAAVFGCSHVPDGQQADPPQAGGHDDAQVSCVVQADPDDDHGSHAEYEYEQLLLCQLQQSLNNHPPALPHRHHHQDDCAPHDLVRLLVSLLVSLLCSQVPGHVDPHAYEYEHAFQQCLLSNVQSQHEQEYAAQEQDNFVVSVQSNLVSQLVNVVNNYFYAYEHECYYPLFFSQDALVSVLVRLVVCVQLAHSYYYYYAAENFTDQQPDPVPDSRHHDPNHDNGRHQWYDPDSNDIDGDSNVVSSSCCSPPVPVVQPHPDHSNPDDDPDHDDDDLLALAPLADPPDDQSSSRSNLSSQGRSNYNVRGRDPVSVVVNVCRNVD